Protein 3U0H (pdb70)

Solvent-accessible surface area: 23192 Å² total

InterPro domains:
  IPR013022 Xylose isomerase-like, TIM barrel domain [PF01261] (19-262)
  IPR036237 Xylose isomerase-like superfamily [SSF51658] (4-274)
  IPR050312 IolE/XylA/MocC-like [PTHR12110] (12-263)

Organism: Alicyclobacillus acidocaldarius subsp. acidocaldarius (strain ATCC 27009 / DSM 446 / BCRC 14685 / JCM 5260 / KCTC 1825 / NBRC 15652 / NCIMB 11725 / NRRL B-14509 / 104-IA) (NCBI:txid521098)

Sequence (550 aa):
AEPCLHPTLVDETSLVLYLDLARETGYRYVDVPFHWLEAEAERHGDAAVEAFQRRGLVLANLGLPLNLYDSEPVFLRRELSLLPDRARLCARLGARSVTAFLWPSDEEPVRYISQLARRIRQVAVELLPLGRVGLEYVGPHHLRHRRYPFVQSLADLKTFWEAIGAPNVGALVDSYHWYTAGEHEDDLAQLPPEKVVYVHINDTRDAPEDAHDGKRLLPGDGRIPLVPFLRGLYLAGYRGPVAAEVLHETTPLDGTGESRARLVRERLEKLIALAKGAEPCLHPTLVDETSLVLYLDLARETGYRYVDVPFHWLEAEAERHGDAAVEAFQRRGLVLANLGLPLNLYDSEPVFLRELSLLPDRARLCARLGARRSVTAFLWPSDEEPVRYISQLARRIRQVAVELLPLGRVGLEYVGPHHLRHRRYPFVQSLADLKTFWEAIGAPNVGALVDSYHWYTAGEHEDDLAQLPPEKVVYVHINDTRDAPEDAHDGKRLLPGDGRRIPLVPFLRGLYLAGYRGPVAAEVLHETPLDGTGESRARLVRERLEKLIALAKG

Nearest PDB structures (foldseek):
  3u0h-assembly1_A  TM=1.003E+00  e=1.086E-56  Alicyclobacillus acidocaldarius subsp. acidocaldarius DSM 446
  1i6n-assembly1_A  TM=8.207E-01  e=4.283E-17  Bacillus subtilis
  5hmq-assembly3_D  TM=7.289E-01  e=1.716E-14  Pseudomonas putida KT2440
  5hmq-assembly3_E  TM=7.260E-01  e=1.716E-14  Pseudomonas putida KT2440
  5hmq-assembly1_C  TM=7.458E-01  e=4.890E-14  Pseudomonas putida KT2440

B-factor: mean 30.6, std 10.47, range [14.83, 89.44]

Radius of gyration: 29.35 Å; Cα contacts (8 Å, |Δi|>4): 1109; chains: 2; bounding box: 46×90×47 Å

Secondary structure (DSSP, 8-state):
--EEE-GGGTT---HHHHHHHHHHTT-SEE---HHHHHHHHHHH-HHHHH--GGGT-EE--EE--S-TTS-HHHHHHHHHTHHHHHHHHHHTT---EEEE-------HHHHHHHHHHHHHHHHHHHGGG--EEEE----GGG--SSS----SHHHHHHHHHHH--TTEEEEEEHHHHHHTT--HHHHHTS-GGGEEEEEE-B-SS-TTT--TTS-B-TTSSSS-HHHHHHHHHHHT--S-EEE----SS--SS-HHHHHHHHHHHHHHHHHHHH-/--EEE-GGG-S--SHHHHHHHHHHTT-SEE---HHHHHHHHHHT-HHHHH--GGGT-EE--EE--S-TTS-HHHHHHHHHHHHHHHHHHHHTT---EEEE-------HHHHHHHHHHHHHHHHHHHGGG--EEEE----GGGG-SSS----SHHHHHHHHHHH--TTEEEEEEHHHHHHTT--HHHHHTS-GGGEEEEE--B-SS-TTT--TT--B-TTSSSS-HHHHHHHHHHHT--S-EE-----SSPPSS-HHHHHHHHHHHHHHHHHHHT-

CATH classification: 3.20.20.150

Structure (mmCIF, N/CA/C/O backbone):
data_3U0H
#
_entry.id   3U0H
#
_cell.length_a   53.555
_cell.length_b   240.329
_cell.length_c   113.356
_cell.angle_alpha   90.000
_cell.angle_beta   90.000
_cell.angle_gamma   90.000
#
_symmetry.space_group_name_H-M   'C 2 2 21'
#
loop_
_entity.id
_entity.type
_entity.pdbx_description
1 polymer 'Xylose isomerase domain protein'
2 non-polymer 'PHOSPHATE ION'
3 non-polymer 1,2-ETHANEDIOL
4 non-polymer GLYCEROL
5 water water
#
loop_
_atom_site.group_PDB
_atom_site.id
_atom_site.type_symbol
_atom_site.label_atom_id
_atom_site.label_alt_id
_atom_site.label_comp_id
_atom_site.label_asym_id
_atom_site.label_entity_id
_atom_site.label_seq_id
_atom_site.pdbx_PDB_ins_code
_atom_site.Cartn_x
_atom_site.Cartn_y
_atom_site.Cartn_z
_atom_site.occupancy
_atom_site.B_iso_or_equiv
_atom_site.auth_seq_id
_atom_site.auth_comp_id
_atom_site.auth_asym_id
_atom_site.auth_atom_id
_atom_site.pdbx_PDB_model_num
ATOM 1 N N . ALA A 1 3 ? 8.363 71.596 28.488 1.00 38.84 0 ALA A N 1
ATOM 2 C CA . ALA A 1 3 ? 9.515 72.037 29.365 1.00 39.55 0 ALA A CA 1
ATOM 3 C C . ALA A 1 3 ? 9.371 71.361 30.736 1.00 40.68 0 ALA A C 1
ATOM 4 O O . ALA A 1 3 ? 8.266 71.024 31.126 1.00 43.97 0 ALA A O 1
ATOM 14 N N . GLU A 1 5 ? 8.829 71.970 34.506 1.00 34.46 2 GLU A N 1
ATOM 15 C CA . GLU A 1 5 ? 8.219 73.102 35.178 1.00 33.93 2 GLU A CA 1
ATOM 16 C C . GLU A 1 5 ? 7.972 72.941 36.640 1.00 29.68 2 GLU A C 1
ATOM 17 O O . GLU A 1 5 ? 7.784 71.844 37.119 1.00 28.20 2 GLU A O 1
ATOM 23 N N . PRO A 1 6 ? 7.887 74.070 37.350 1.00 27.49 3 PRO A N 1
ATOM 24 C CA . PRO A 1 6 ? 7.657 74.034 38.770 1.00 25.53 3 PRO A CA 1
ATOM 25 C C . PRO A 1 6 ? 6.221 73.663 39.000 1.00 26.69 3 PRO A C 1
ATOM 26 O O . PRO A 1 6 ? 5.364 74.025 38.199 1.00 27.92 3 PRO A O 1
ATOM 30 N N . CYS A 1 7 ? 5.977 72.928 40.072 1.00 26.17 4 CYS A N 1
ATOM 31 C CA . CYS A 1 7 ? 4.663 72.415 40.403 1.00 26.23 4 CYS A CA 1
ATOM 32 C C . CYS A 1 7 ? 4.449 72.682 41.882 1.00 25.43 4 CYS A C 1
ATOM 33 O O . CYS A 1 7 ? 5.323 72.445 42.705 1.00 27.85 4 CYS A O 1
ATOM 36 N N . LEU A 1 8 ? 3.286 73.176 42.241 1.00 28.69 5 LEU A N 1
ATOM 37 C CA . LEU A 1 8 ? 3.010 73.478 43.645 1.00 27.21 5 LEU A CA 1
ATOM 38 C C . LEU A 1 8 ? 2.582 72.197 44.372 1.00 26.43 5 LEU A C 1
ATOM 39 O O . LEU A 1 8 ? 1.898 71.330 43.822 1.00 27.05 5 LEU A O 1
ATOM 44 N N . HIS A 1 9 ? 3.053 72.071 45.596 1.00 26.50 6 HIS A N 1
ATOM 45 C CA . HIS A 1 9 ? 2.708 70.959 46.446 1.00 26.69 6 HIS A CA 1
ATOM 46 C C . HIS A 1 9 ? 2.102 71.408 47.791 1.00 26.17 6 HIS A C 1
ATOM 47 O O . HIS A 1 9 ? 2.574 72.356 48.394 1.00 26.43 6 HIS A O 1
ATOM 54 N N . PRO A 1 10 ? 1.093 70.694 48.302 1.00 26.76 7 PRO A N 1
ATOM 55 C CA . PRO A 1 10 ? 0.356 71.083 49.517 1.00 25.84 7 PRO A CA 1
ATOM 56 C C . PRO A 1 10 ? 1.195 71.410 50.771 1.00 27.41 7 PRO A C 1
ATOM 57 O O . PRO A 1 10 ? 0.853 72.347 51.537 1.00 25.76 7 PRO A O 1
ATOM 61 N N . THR A 1 11 ? 2.287 70.661 50.963 1.00 26.84 8 THR A N 1
ATOM 62 C CA . THR A 1 11 ? 3.219 70.907 52.072 1.00 25.07 8 THR A CA 1
ATOM 63 C C . THR A 1 11 ? 3.900 72.241 52.012 1.00 26.28 8 THR A C 1
ATOM 64 O O . THR A 1 11 ? 4.421 72.683 53.000 1.00 28.92 8 THR A O 1
ATOM 68 N N . LEU A 1 12 ? 3.969 72.871 50.862 1.00 25.95 9 LEU A N 1
ATOM 69 C CA . LEU A 1 12 ? 4.624 74.169 50.816 1.00 27.19 9 LEU A CA 1
ATOM 70 C C . LEU A 1 12 ? 3.832 75.265 51.466 1.00 27.23 9 LEU A C 1
ATOM 71 O O . LEU A 1 12 ? 4.412 76.230 51.908 1.00 28.68 9 LEU A O 1
ATOM 76 N N . VAL A 1 13 ? 2.505 75.133 51.478 1.00 30.51 10 VAL A N 1
ATOM 77 C CA . VAL A 1 13 ? 1.605 76.200 51.878 1.00 32.40 10 VAL A CA 1
ATOM 78 C C . VAL A 1 13 ? 0.716 75.773 53.039 1.00 34.19 10 VAL A C 1
ATOM 79 O O . VAL A 1 13 ? 0.442 74.591 53.260 1.00 38.52 10 VAL A O 1
ATOM 83 N N . ASP A 1 14 ? 0.236 76.720 53.805 1.00 35.67 11 ASP A N 1
ATOM 84 C CA . ASP A 1 14 ? -0.358 76.290 55.087 1.00 43.45 11 ASP A CA 1
ATOM 85 C C . ASP A 1 14 ? -1.845 76.186 54.868 1.00 38.04 11 ASP A C 1
ATOM 86 O O . ASP A 1 14 ? -2.581 76.912 55.461 1.00 37.76 11 ASP A O 1
ATOM 91 N N . GLU A 1 15 ? -2.272 75.339 53.936 1.00 35.42 12 GLU A N 1
ATOM 92 C CA . GLU A 1 15 ? -3.591 75.545 53.364 1.00 33.39 12 GLU A CA 1
ATOM 93 C C . GLU A 1 15 ? -4.288 74.243 53.113 1.00 35.72 12 GLU A C 1
ATOM 94 O O . GLU A 1 15 ? -3.760 73.342 52.484 1.00 39.42 12 GLU A O 1
ATOM 100 N N . THR A 1 16 ? -5.507 74.177 53.629 1.00 35.18 13 THR A N 1
ATOM 101 C CA . THR A 1 16 ? -6.283 72.955 53.640 1.00 33.88 13 THR A CA 1
ATOM 102 C C . THR A 1 16 ? -7.529 73.083 52.737 1.00 29.21 13 THR A C 1
ATOM 103 O O . THR A 1 16 ? -7.990 72.067 52.220 1.00 24.78 13 THR A O 1
ATOM 107 N N . SER A 1 17 ? -8.044 74.313 52.516 1.00 26.97 14 SER A N 1
ATOM 108 C CA . SER A 1 17 ? -9.185 74.531 51.562 1.00 26.51 14 SER A CA 1
ATOM 109 C C . SER A 1 17 ? -8.801 74.286 50.136 1.00 26.89 14 SER A C 1
ATOM 110 O O . SER A 1 17 ? -7.858 74.880 49.615 1.00 29.68 14 SER A O 1
ATOM 113 N N . LEU A 1 18 ? -9.561 73.457 49.458 1.00 29.15 15 LEU A N 1
ATOM 114 C CA . LEU A 1 18 ? -9.287 73.223 48.055 1.00 27.27 15 LEU A CA 1
ATOM 115 C C . LEU A 1 18 ? -9.371 74.508 47.260 1.00 25.77 15 LEU A C 1
ATOM 116 O O . LEU A 1 18 ? -8.490 74.822 46.481 1.00 26.94 15 LEU A O 1
ATOM 121 N N . VAL A 1 19 ? -10.460 75.238 47.416 1.00 26.08 16 VAL A N 1
ATOM 122 C CA . VAL A 1 19 ? -10.655 76.477 46.650 1.00 25.86 16 VAL A CA 1
ATOM 123 C C . VAL A 1 19 ? -9.477 77.436 46.815 1.00 27.08 16 VAL A C 1
ATOM 124 O O . VAL A 1 19 ? -8.934 77.982 45.864 1.00 26.37 16 VAL A O 1
ATOM 128 N N . LEU A 1 20 ? -9.058 77.611 48.057 1.00 28.09 17 LEU A N 1
ATOM 129 C CA . LEU A 1 20 ? -8.042 78.612 48.349 1.00 27.09 17 LEU A CA 1
ATOM 130 C C . LEU A 1 20 ? -6.666 78.104 47.914 1.00 25.82 17 LEU A C 1
ATOM 131 O O . LEU A 1 20 ? -5.793 78.903 47.579 1.00 24.75 17 LEU A O 1
ATOM 136 N N . TYR A 1 21 ? -6.477 76.778 47.931 1.00 24.79 18 TYR A N 1
ATOM 137 C CA . TYR A 1 21 ? -5.188 76.218 47.567 1.00 23.12 18 TYR A CA 1
ATOM 138 C C . TYR A 1 21 ? -5.059 76.497 46.078 1.00 22.73 18 TYR A C 1
ATOM 139 O O . TYR A 1 21 ? -4.047 77.040 45.620 1.00 20.27 18 TYR A O 1
ATOM 148 N N . LEU A 1 22 ? -6.115 76.213 45.324 1.00 22.34 19 LEU A N 1
ATOM 149 C CA . LEU A 1 22 ? -6.037 76.441 43.880 1.00 22.37 19 LEU A CA 1
ATOM 150 C C . LEU A 1 22 ? -5.835 77.930 43.577 1.00 23.37 19 LEU A C 1
ATOM 151 O O . LEU A 1 22 ? -5.149 78.265 42.620 1.00 21.59 19 LEU A O 1
ATOM 156 N N . ASP A 1 23 ? -6.437 78.794 44.400 1.00 24.47 20 ASP A N 1
ATOM 157 C CA . ASP A 1 23 ? -6.298 80.25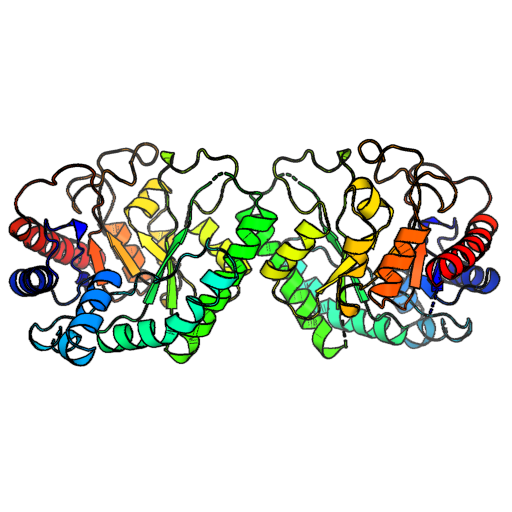1 44.256 1.00 28.26 20 ASP A CA 1
ATOM 158 C C . ASP A 1 23 ? -4.857 80.684 44.485 1.00 27.19 20 ASP A C 1
ATOM 159 O O . ASP A 1 23 ? -4.317 81.499 43.753 1.00 24.05 20 ASP A O 1
ATOM 164 N N . LEU A 1 24 ? -4.261 80.155 45.546 1.00 26.54 21 LEU A N 1
ATOM 165 C CA . LEU A 1 24 ? -2.862 80.388 45.804 1.00 27.58 21 LEU A CA 1
ATOM 166 C C . LEU A 1 24 ? -1.963 79.935 44.592 1.00 28.18 21 LEU A C 1
ATOM 167 O O . LEU A 1 24 ? -1.027 80.649 44.235 1.00 22.76 21 LEU A O 1
ATOM 172 N N . ALA A 1 25 ? -2.240 78.770 43.973 1.00 26.62 22 ALA A N 1
ATOM 173 C CA . ALA A 1 25 ? -1.430 78.322 42.831 1.00 28.79 22 ALA A CA 1
ATOM 174 C C . ALA A 1 25 ? -1.445 79.332 41.707 1.00 27.36 22 ALA A C 1
ATOM 175 O O . ALA A 1 25 ? -0.395 79.693 41.205 1.00 27.48 22 ALA A O 1
ATOM 177 N N . ARG A 1 26 ? -2.634 79.783 41.323 1.00 29.75 23 ARG A N 1
ATOM 178 C CA . ARG A 1 26 ? -2.809 80.781 40.254 1.00 33.40 23 ARG A CA 1
ATOM 179 C C . ARG A 1 26 ? -2.084 82.065 40.638 1.00 33.78 23 ARG A C 1
ATOM 180 O O . ARG A 1 26 ? -1.321 82.613 39.845 1.00 32.13 23 ARG A O 1
ATOM 188 N N . GLU A 1 27 ? -2.355 82.537 41.858 1.00 31.96 24 GLU A N 1
ATOM 189 C CA . GLU A 1 27 ? -1.858 83.826 42.326 1.00 33.53 24 GLU A CA 1
ATOM 190 C C . GLU A 1 27 ? -0.350 83.834 42.351 1.00 28.78 24 GLU A C 1
ATOM 191 O O . GLU A 1 27 ? 0.236 84.860 42.065 1.00 25.38 24 GLU A O 1
ATOM 197 N N . THR A 1 28 ? 0.283 82.705 42.675 1.00 24.35 25 THR A N 1
ATOM 198 C CA . THR A 1 28 ? 1.745 82.690 42.749 1.00 22.87 25 THR A CA 1
ATOM 199 C C . THR A 1 28 ? 2.386 82.276 41.400 1.00 24.06 25 THR A C 1
ATOM 200 O O . THR A 1 28 ? 3.593 82.022 41.353 1.00 23.38 25 THR A O 1
ATOM 204 N N . GLY A 1 29 ? 1.588 82.247 40.315 1.00 23.12 26 GLY A N 1
ATOM 205 C CA . GLY A 1 29 ? 2.095 82.064 38.977 1.00 23.60 26 GLY A CA 1
ATOM 206 C C . GLY A 1 29 ? 2.390 80.607 38.575 1.00 26.78 26 GLY A C 1
ATOM 207 O O . GLY A 1 29 ? 3.130 80.396 37.609 1.00 26.95 26 GLY A O 1
ATOM 208 N N . TYR A 1 30 ? 1.868 79.604 39.302 1.00 23.96 27 TYR A N 1
ATOM 209 C CA . TYR A 1 30 ? 2.023 78.212 38.847 1.00 23.54 27 TYR A CA 1
ATOM 210 C C . TYR A 1 30 ? 0.944 77.835 37.832 1.00 27.90 27 TYR A C 1
ATOM 211 O O . TYR A 1 30 ? -0.139 78.446 37.796 1.00 31.40 27 TYR A O 1
ATOM 220 N N . ARG A 1 31 ? 1.245 76.821 37.020 1.00 31.63 28 ARG A N 1
ATOM 221 C CA . ARG A 1 31 ? 0.271 76.163 36.119 1.00 34.35 28 ARG A CA 1
ATOM 222 C C . ARG A 1 31 ? 0.037 74.708 36.610 1.00 30.43 28 ARG A C 1
ATOM 223 O O . ARG A 1 31 ? -1.091 74.245 36.735 1.00 28.86 28 ARG A O 1
ATOM 231 N N . TYR A 1 32 ? 1.108 73.996 36.914 1.00 28.54 29 TYR A N 1
ATOM 232 C CA . TYR A 1 32 ? 0.991 72.646 37.470 1.00 30.13 29 TYR A CA 1
ATOM 233 C C . TYR A 1 32 ? 0.717 72.657 38.995 1.00 30.82 29 TYR A C 1
ATOM 234 O O . TYR A 1 32 ? 1.461 73.303 39.769 1.00 29.38 29 TYR A O 1
ATOM 243 N N . VAL A 1 33 ? -0.337 71.944 39.416 1.00 28.13 30 VAL A N 1
ATOM 244 C CA . VAL A 1 33 ? -0.601 71.704 40.838 1.00 25.56 30 VAL A CA 1
ATOM 245 C C . VAL A 1 33 ? -0.720 70.213 41.165 1.00 24.86 30 VAL A C 1
ATOM 246 O O . VAL A 1 33 ? -1.352 69.448 40.440 1.00 20.39 30 VAL A O 1
ATOM 250 N N . ASP A 1 34 ? -0.021 69.838 42.232 1.00 25.51 31 ASP A N 1
ATOM 251 C CA . ASP A 1 34 ? -0.168 68.567 42.890 1.00 25.53 31 ASP A CA 1
ATOM 252 C C . ASP A 1 34 ? -1.286 68.751 43.947 1.00 25.60 31 ASP A C 1
ATOM 253 O O . ASP A 1 34 ? -1.251 69.662 44.804 1.00 25.66 31 ASP A O 1
ATOM 258 N N . VAL A 1 35 ? -2.315 67.946 43.807 1.00 23.28 32 VAL A N 1
ATOM 259 C CA . VAL A 1 35 ? -3.446 67.923 44.719 1.00 23.27 32 VAL A CA 1
ATOM 260 C C . VAL A 1 35 ? -3.707 66.460 45.029 1.00 22.52 32 VAL A C 1
ATOM 261 O O . VAL A 1 35 ? -3.892 65.683 44.122 1.00 21.71 32 VAL A O 1
ATOM 265 N N . PRO A 1 36 ? -3.707 66.076 46.325 1.00 23.90 33 PRO A N 1
ATOM 266 C CA . PRO A 1 36 ? -4.116 64.722 46.668 1.00 24.22 33 PRO A CA 1
ATOM 267 C C . PRO A 1 36 ? -5.581 64.392 46.235 1.00 24.22 33 PRO A C 1
ATOM 268 O O . PRO A 1 36 ? -6.487 65.263 46.238 1.00 22.35 33 PRO A O 1
ATOM 272 N N . PHE A 1 37 ? -5.822 63.142 45.863 1.00 24.46 34 PHE A N 1
ATOM 273 C CA . PHE A 1 37 ? -7.104 62.758 45.262 1.00 24.81 34 PHE A CA 1
ATOM 274 C C . PHE A 1 37 ? -8.325 62.939 46.216 1.00 25.75 34 PHE A C 1
ATOM 275 O O . PHE A 1 37 ? -9.439 63.309 45.759 1.00 24.51 34 PHE A O 1
ATOM 283 N N . HIS A 1 38 ? -8.138 62.636 47.508 1.00 25.08 35 HIS A N 1
ATOM 284 C CA . HIS A 1 38 ? -9.182 62.881 48.530 1.00 24.53 35 HIS A CA 1
ATOM 285 C C . HIS A 1 38 ? -9.659 64.290 48.472 1.00 24.38 35 HIS A C 1
ATOM 286 O 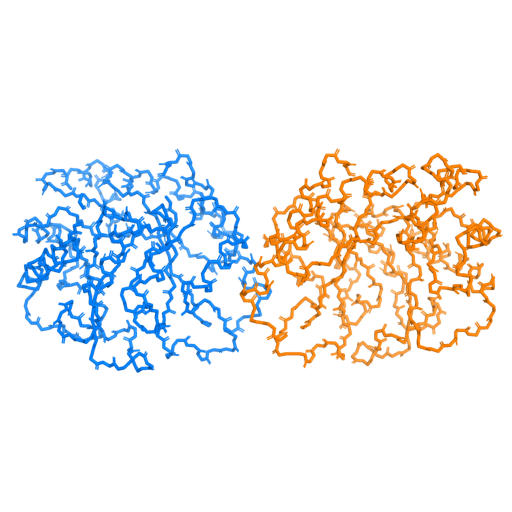O . HIS A 1 38 ? -10.859 64.538 48.703 1.00 23.68 35 HIS A O 1
ATOM 293 N N . TRP A 1 39 ? -8.796 65.240 48.122 1.00 23.13 36 TRP A N 1
ATOM 294 C CA . TRP A 1 39 ? -9.293 66.602 48.058 1.00 24.42 36 TRP A CA 1
ATOM 295 C C . TRP A 1 39 ? -10.238 66.737 46.914 1.00 25.52 36 TRP A C 1
ATOM 296 O O . TRP A 1 39 ? -11.337 67.283 47.043 1.00 26.07 36 TRP A O 1
ATOM 307 N N . LEU A 1 40 ? -9.824 66.211 45.769 1.00 25.94 37 LEU A N 1
ATOM 308 C CA . LEU A 1 40 ? -10.642 66.301 44.576 1.00 27.02 37 LEU A CA 1
ATOM 309 C C . LEU A 1 40 ? -11.952 65.493 44.715 1.00 28.00 37 LEU A C 1
ATOM 310 O O . LEU A 1 40 ? -13.000 65.918 44.246 1.00 28.49 37 LEU A O 1
ATOM 315 N N . GLU A 1 41 ? -11.862 64.313 45.325 1.00 31.23 38 GLU A N 1
ATOM 316 C CA . GLU A 1 41 ? -13.010 63.445 45.607 1.00 32.34 38 GLU A CA 1
ATOM 317 C C . GLU A 1 41 ? -14.063 64.090 46.513 1.00 35.95 38 GLU A C 1
ATOM 318 O O . GLU A 1 41 ? -15.260 63.915 46.282 1.00 37.70 38 GLU A O 1
ATOM 324 N N . ALA A 1 42 ? -13.607 64.800 47.557 1.00 36.40 39 ALA A N 1
ATOM 325 C CA . ALA A 1 42 ? -14.481 65.555 48.489 1.00 34.73 39 ALA A CA 1
ATOM 326 C C . ALA A 1 42 ? -15.293 66.572 47.717 1.00 35.09 39 ALA A C 1
ATOM 327 O O . ALA A 1 42 ? -16.497 66.648 47.874 1.00 34.75 39 ALA A O 1
ATOM 329 N N . GLU A 1 43 ? -14.638 67.308 46.824 1.00 36.20 40 GLU A N 1
ATOM 330 C CA . GLU A 1 43 ? -15.354 68.216 45.903 1.00 38.99 40 GLU A CA 1
ATOM 331 C C . GLU A 1 43 ? -16.264 67.487 44.892 1.00 41.67 40 GLU A C 1
ATOM 332 O O . GLU A 1 43 ? -17.437 67.841 44.744 1.00 43.77 40 GLU A O 1
ATOM 338 N N . ALA A 1 44 ? -15.746 66.462 44.220 1.00 38.05 41 ALA A N 1
ATOM 339 C CA . ALA A 1 44 ? -16.559 65.757 43.234 1.00 40.62 41 ALA A CA 1
ATOM 340 C C . ALA A 1 44 ? -17.880 65.322 43.881 1.00 41.80 41 ALA A C 1
ATOM 341 O O . ALA A 1 44 ? -18.955 65.513 43.309 1.00 44.28 41 ALA A O 1
ATOM 343 N N . GLU A 1 45 ? -17.804 64.781 45.090 1.00 47.12 42 GLU A N 1
ATOM 344 C CA . GLU A 1 45 ? -19.003 64.385 45.829 1.00 50.85 42 GLU A CA 1
ATOM 345 C C . GLU A 1 45 ? -19.969 65.532 46.115 1.00 51.35 42 GLU A C 1
ATOM 346 O O . GLU A 1 45 ? -21.181 65.382 45.974 1.00 52.11 42 GLU A O 1
ATOM 352 N N . ARG A 1 46 ? -19.450 66.678 46.511 1.00 49.76 43 ARG A N 1
ATOM 353 C CA . ARG A 1 46 ? -20.333 67.774 46.867 1.00 48.08 43 ARG A CA 1
ATOM 354 C C . ARG A 1 46 ? -20.946 68.348 45.631 1.00 43.16 43 ARG A C 1
ATOM 355 O O . ARG A 1 46 ? -22.137 68.575 45.586 1.00 43.45 43 ARG A O 1
ATOM 363 N N . HIS A 1 47 ? -20.146 68.520 44.598 1.00 42.87 44 HIS A N 1
ATOM 364 C CA . HIS A 1 47 ? -20.551 69.345 43.459 1.00 42.44 44 HIS A CA 1
ATOM 365 C C . HIS A 1 47 ? -20.486 68.684 42.084 1.00 42.25 44 HIS A C 1
ATOM 366 O O . HIS A 1 47 ? -20.688 69.374 41.098 1.00 40.60 44 HIS A O 1
ATOM 373 N N . GLY A 1 48 ? -20.219 67.372 41.988 1.00 38.97 45 GLY A N 1
ATOM 374 C CA . GLY A 1 48 ? -20.086 66.683 40.696 1.00 38.88 45 GLY A CA 1
ATOM 375 C C . GLY A 1 48 ? -18.754 66.968 39.992 1.00 41.87 45 GLY A C 1
ATOM 376 O O . GLY A 1 48 ? -18.166 68.033 40.213 1.00 43.49 45 GLY A O 1
ATOM 377 N N . ASP A 1 49 ? -18.296 66.036 39.129 1.00 40.32 46 ASP A N 1
ATOM 378 C CA . ASP A 1 49 ? -16.967 66.076 38.443 1.00 35.97 46 ASP A CA 1
ATOM 379 C C . ASP A 1 49 ? -16.739 67.337 37.581 1.00 37.03 46 ASP A C 1
ATOM 380 O O . ASP A 1 49 ? -15.616 67.823 37.452 1.00 36.25 46 ASP A O 1
ATOM 385 N N . ALA A 1 50 ? -17.797 67.838 36.953 1.00 34.73 47 ALA A N 1
ATOM 386 C CA . ALA A 1 50 ? -17.680 68.955 36.015 1.00 36.45 47 ALA A CA 1
ATOM 387 C C . ALA A 1 50 ? -17.270 70.287 36.717 1.00 35.29 47 ALA A C 1
ATOM 388 O O . ALA A 1 50 ? -16.432 71.063 36.242 1.00 34.96 47 ALA A O 1
ATOM 390 N N . ALA A 1 51 ? -17.894 70.532 37.859 1.00 35.30 48 ALA A N 1
ATOM 391 C CA . ALA A 1 51 ? -17.515 71.624 38.761 1.00 33.66 48 ALA A CA 1
ATOM 392 C C . ALA A 1 51 ? -16.020 71.558 39.140 1.00 30.83 48 ALA A C 1
ATOM 393 O O . ALA A 1 51 ? -15.369 72.580 39.201 1.00 29.75 48 ALA A O 1
ATOM 395 N N . VAL A 1 52 ? -15.486 70.358 39.367 1.00 31.41 49 VAL A N 1
ATOM 396 C CA . VAL A 1 52 ? -14.059 70.204 39.723 1.00 30.57 49 VAL A CA 1
ATOM 397 C C . VAL A 1 52 ? -13.177 70.580 38.531 1.00 29.88 49 VAL A C 1
ATOM 398 O O . VAL A 1 52 ? -12.144 71.216 38.678 1.00 26.08 49 VAL A O 1
ATOM 402 N N . GLU A 1 53 ? -13.622 70.233 37.340 1.00 30.06 50 GLU A N 1
ATOM 403 C CA . GLU A 1 53 ? -12.834 70.548 36.172 1.00 31.54 50 GLU A CA 1
ATOM 404 C C . GLU A 1 53 ? -12.856 72.034 35.922 1.00 29.44 50 GLU A C 1
ATOM 405 O O . GLU A 1 53 ? -11.852 72.625 35.587 1.00 29.67 50 GLU A O 1
ATOM 411 N N . ALA A 1 54 ? -14.011 72.628 36.106 1.00 29.32 51 ALA A N 1
ATOM 412 C CA . ALA A 1 54 ? -14.172 74.080 36.031 1.00 31.39 51 ALA A CA 1
ATOM 413 C C . ALA A 1 54 ? -13.232 74.868 36.974 1.00 31.56 51 ALA A C 1
ATOM 414 O O . ALA A 1 54 ? -12.722 75.908 36.574 1.00 31.32 51 ALA A O 1
ATOM 424 N N . PHE A 1 56 ? -10.143 74.063 37.962 1.00 24.87 53 PHE A N 1
ATOM 425 C CA . PHE A 1 56 ? -8.838 74.037 37.274 1.00 27.48 53 PHE A CA 1
ATOM 426 C C . PHE A 1 56 ? -8.835 74.915 36.015 1.00 28.35 53 PHE A C 1
ATOM 427 O O . PHE A 1 56 ? -7.955 75.767 35.873 1.00 26.17 53 PHE A O 1
ATOM 435 N N . GLN A 1 57 ? -9.821 74.725 35.134 1.00 32.80 54 GLN A N 1
ATOM 436 C CA . GLN A 1 57 ? -9.869 75.459 33.850 1.00 40.42 54 GLN A CA 1
ATOM 437 C C . GLN A 1 57 ? -10.139 76.964 34.035 1.00 39.50 54 GLN A C 1
ATOM 438 O O . GLN A 1 57 ? -9.578 77.759 33.325 1.00 41.91 54 GLN A O 1
ATOM 444 N N . ARG A 1 58 ? -10.944 77.365 35.012 1.00 40.27 55 ARG A N 1
ATOM 445 C CA . ARG A 1 58 ? -11.101 78.810 35.322 1.00 42.52 55 ARG A CA 1
ATOM 446 C C . ARG A 1 58 ? -9.819 79.476 35.833 1.00 39.04 55 ARG A C 1
ATOM 447 O O . ARG A 1 58 ? -9.717 80.696 35.791 1.00 34.71 55 ARG A O 1
ATOM 455 N N . ARG A 1 59 ? -8.866 78.684 36.337 1.00 33.94 56 ARG A N 1
ATOM 456 C CA . ARG A 1 59 ? -7.625 79.223 36.889 1.00 31.73 56 ARG A CA 1
ATOM 457 C C . ARG A 1 59 ? -6.361 78.969 36.027 1.00 29.75 56 ARG A C 1
ATOM 458 O O . ARG A 1 59 ? -5.255 79.316 36.423 1.00 28.44 56 ARG A O 1
ATOM 466 N N . GLY A 1 60 ? -6.499 78.373 34.841 1.00 29.05 57 GLY A N 1
ATOM 467 C CA . GLY A 1 60 ? -5.316 77.993 34.072 1.00 26.99 57 GLY A CA 1
ATOM 468 C C . GLY A 1 60 ? -4.464 76.903 34.736 1.00 26.34 57 GLY A C 1
ATOM 469 O O . GLY A 1 60 ? -3.253 76.883 34.533 1.00 24.42 57 GLY A O 1
ATOM 470 N N . LEU A 1 61 ? -5.064 75.983 35.502 1.00 23.63 58 LEU A N 1
ATOM 471 C CA . LEU A 1 61 ? -4.244 74.973 36.196 1.00 24.23 58 LEU A CA 1
ATOM 472 C C . LEU A 1 61 ? -4.294 73.560 35.588 1.00 23.05 58 LEU A C 1
ATOM 473 O O . LEU A 1 61 ? -5.297 73.164 35.066 1.00 22.90 58 LEU A O 1
ATOM 478 N N . VAL A 1 62 ? -3.190 72.817 35.710 1.00 23.03 59 VAL A N 1
ATOM 479 C CA . VAL A 1 62 ? -3.099 71.436 35.303 1.00 23.38 59 VAL A CA 1
ATOM 480 C C . VAL A 1 62 ? -2.741 70.497 36.466 1.00 22.86 59 VAL A C 1
ATOM 481 O O . VAL A 1 62 ? -1.727 70.691 37.158 1.00 21.51 59 VAL A O 1
ATOM 485 N N . LEU A 1 63 ? -3.579 69.478 36.686 1.00 24.08 60 LEU A N 1
ATOM 486 C CA . LEU A 1 63 ? -3.335 68.502 37.773 1.00 23.90 60 LEU A CA 1
ATOM 487 C C . LEU A 1 63 ? -2.104 67.734 37.391 1.00 23.03 60 LEU A C 1
ATOM 488 O O . LEU A 1 63 ? -2.078 67.122 36.364 1.00 28.72 60 LEU A O 1
ATOM 493 N N . ALA A 1 64 ? -1.098 67.749 38.248 1.00 24.42 61 ALA A N 1
ATOM 494 C CA . ALA A 1 64 ? 0.196 67.148 37.959 1.00 24.74 61 ALA A CA 1
ATOM 495 C C . ALA A 1 64 ? 0.215 65.591 38.003 1.00 25.07 61 ALA A C 1
ATOM 496 O O . ALA A 1 64 ? 1.011 64.958 37.314 1.00 27.53 61 ALA A O 1
ATOM 498 N N . ASN A 1 65 ? -0.570 64.989 38.899 1.00 24.16 62 ASN A N 1
ATOM 499 C CA . ASN A 1 65 ? -0.385 63.573 39.256 1.00 22.93 62 ASN A CA 1
ATOM 500 C C . ASN A 1 65 ? -1.562 63.047 40.071 1.00 23.37 62 ASN A C 1
ATOM 501 O O . ASN A 1 65 ? -2.321 63.815 40.689 1.00 20.81 62 ASN A O 1
ATOM 506 N N . LEU A 1 66 ? -1.722 61.720 40.070 1.00 21.95 63 LEU A N 1
ATOM 507 C CA . LEU A 1 66 ? -2.625 61.093 40.952 1.00 20.55 63 LEU A CA 1
ATOM 508 C C . LEU A 1 66 ? -1.883 60.164 41.870 1.00 22.50 63 LEU A C 1
ATOM 509 O O . LEU A 1 66 ? -1.493 59.033 41.455 1.00 23.15 63 LEU A O 1
ATOM 514 N N . GLY A 1 67 ? -1.838 60.547 43.152 1.00 24.15 64 GLY A N 1
ATOM 515 C CA . GLY A 1 67 ? -1.439 59.640 44.247 1.00 21.43 64 GLY A CA 1
ATOM 516 C C . GLY A 1 67 ? -2.356 58.434 44.305 1.00 21.18 64 GLY A C 1
ATOM 517 O O . GLY A 1 67 ? -3.552 58.575 44.542 1.00 23.74 64 GLY A O 1
ATOM 518 N N . LEU A 1 68 ? -1.824 57.236 44.093 1.00 20.56 65 LEU A N 1
ATOM 519 C CA . LEU A 1 68 ? -2.670 56.011 43.974 1.00 19.87 65 LEU A CA 1
ATOM 520 C C . LEU A 1 68 ? -3.783 55.937 45.002 1.00 20.97 65 LEU A C 1
ATOM 521 O O . LEU A 1 68 ? -3.508 55.815 46.170 1.00 24.41 65 LEU A O 1
ATOM 526 N N . PRO A 1 69 ? -5.053 55.973 44.592 1.00 20.51 66 PRO A N 1
ATOM 527 C CA . PRO A 1 69 ? -6.072 56.032 45.681 1.00 21.79 66 PRO A CA 1
ATOM 528 C C . PRO A 1 69 ? -6.586 54.663 46.072 1.00 22.53 66 PRO A C 1
ATOM 529 O O . PRO A 1 69 ? -7.748 54.345 45.840 1.00 22.91 66 PRO A O 1
ATOM 533 N N . LEU A 1 70 ? -5.677 53.854 46.617 1.00 26.61 67 LEU A N 1
ATOM 534 C CA . LEU A 1 70 ? -5.964 52.630 47.327 1.00 22.03 67 LEU A CA 1
ATOM 535 C C . LEU A 1 70 ? -4.749 52.282 48.181 1.00 24.00 67 LEU A C 1
ATOM 536 O O . LEU A 1 70 ? -3.663 52.861 48.064 1.00 24.43 67 LEU A O 1
ATOM 541 N N . ASN A 1 71 ? -4.922 51.269 49.002 1.00 23.01 68 ASN A N 1
ATOM 542 C CA . ASN A 1 71 ? -3.937 50.876 49.948 1.00 24.56 68 ASN A CA 1
ATOM 543 C C . ASN A 1 71 ? -3.485 49.506 49.455 1.00 23.95 68 ASN A C 1
ATOM 544 O O . ASN A 1 71 ? -4.271 48.547 49.412 1.00 20.79 68 ASN A O 1
ATOM 549 N N . LEU A 1 72 ? -2.200 49.431 49.116 1.00 23.04 69 LEU A N 1
ATOM 550 C CA . LEU A 1 72 ? -1.580 48.225 48.531 1.00 22.76 69 LEU A CA 1
ATOM 551 C C . LEU A 1 72 ? -1.416 47.089 49.549 1.00 22.90 69 LEU A C 1
ATOM 552 O O . LEU A 1 72 ? -1.000 45.982 49.158 1.00 25.08 69 LEU A O 1
ATOM 557 N N . TYR A 1 73 ? -1.743 47.365 50.815 1.00 21.68 70 TYR A N 1
ATOM 558 C CA . TYR A 1 73 ? -1.565 46.456 51.940 1.00 22.72 70 TYR A CA 1
ATOM 559 C C . TYR A 1 73 ? -2.897 46.089 52.563 1.00 23.01 70 TYR A C 1
ATOM 560 O O . TYR A 1 73 ? -2.910 45.418 53.575 1.00 26.98 70 TYR A O 1
ATOM 569 N N . ASP A 1 74 ? -4.025 46.407 51.941 1.00 23.66 71 ASP A N 1
ATOM 570 C CA . ASP A 1 74 ? -5.317 46.009 52.506 1.00 23.22 71 ASP A CA 1
ATOM 571 C C . ASP A 1 74 ? -5.496 44.506 52.379 1.00 24.39 71 ASP A C 1
ATOM 572 O O . ASP A 1 74 ? -4.699 43.807 51.731 1.00 23.90 71 ASP A O 1
ATOM 577 N N . SER A 1 75 ? -6.535 44.017 53.042 1.00 22.73 72 SER A N 1
ATOM 578 C CA . SER A 1 75 ? -7.060 42.693 52.793 1.00 24.57 72 SER A CA 1
ATOM 579 C C . SER A 1 75 ? -7.419 42.572 51.282 1.00 24.62 72 SER A C 1
ATOM 580 O O . SER A 1 75 ? -7.646 43.595 50.603 1.00 20.45 72 SER A O 1
ATOM 583 N N . GLU A 1 76 ? -7.442 41.334 50.771 1.00 22.48 73 GLU A N 1
ATOM 584 C CA . GLU A 1 76 ? -7.689 41.087 49.348 1.00 25.14 73 GLU A CA 1
ATOM 585 C C . GLU A 1 76 ? -9.059 41.669 48.906 1.00 26.45 73 GLU A C 1
ATOM 586 O O . GLU A 1 76 ? -9.090 42.382 47.908 1.00 27.25 73 GLU A O 1
ATOM 592 N N . PRO A 1 77 ? -10.175 41.391 49.661 1.00 26.32 74 PRO A N 1
ATOM 593 C CA . PRO A 1 77 ? -11.479 41.866 49.183 1.00 24.54 74 PRO A CA 1
ATOM 594 C C . PRO A 1 77 ? -11.541 43.408 49.112 1.00 24.21 74 PRO A C 1
ATOM 595 O O . PRO A 1 77 ? -12.169 43.933 48.218 1.00 23.26 74 PRO A O 1
ATOM 599 N N . VAL A 1 78 ? -10.898 44.115 50.033 1.00 21.48 75 VAL A N 1
ATOM 600 C CA . VAL A 1 78 ? -10.942 45.588 50.008 1.00 21.69 75 VAL A CA 1
ATOM 601 C C . VAL A 1 78 ? -10.062 46.084 48.868 1.00 25.47 75 VAL A C 1
ATOM 602 O O . VAL A 1 78 ? -10.448 46.994 48.123 1.00 29.54 75 VAL A O 1
ATOM 606 N N . PHE A 1 79 ? -8.885 45.465 48.717 1.00 25.64 76 PHE A N 1
ATOM 607 C CA . PHE A 1 79 ? -7.985 45.816 47.648 1.00 25.60 76 PHE A CA 1
ATOM 608 C C . PHE A 1 79 ? -8.665 45.630 46.291 1.00 24.80 76 PHE A C 1
ATOM 609 O O . PHE A 1 79 ? -8.649 46.533 45.457 1.00 25.61 76 PHE A O 1
ATOM 617 N N . LEU A 1 80 ? -9.234 44.465 46.058 1.00 23.96 77 LEU A N 1
ATOM 618 C CA . LEU A 1 80 ? -9.898 44.242 44.770 1.00 26.44 77 LEU A CA 1
ATOM 619 C C . LEU A 1 80 ? -11.003 45.255 44.488 1.00 25.52 77 LEU A C 1
ATOM 620 O O . LEU A 1 80 ? -11.201 45.689 43.329 1.00 26.31 77 LEU A O 1
ATOM 625 N N . ARG A 1 81 ? -11.699 45.646 45.521 1.00 25.24 78 ARG A N 1
ATOM 626 C CA A ARG A 1 81 ? -12.791 46.590 45.420 0.50 26.57 78 ARG A CA 1
ATOM 627 C CA B ARG A 1 81 ? -12.785 46.564 45.273 0.50 27.66 78 ARG A CA 1
ATOM 628 C C . ARG A 1 81 ? -12.240 47.951 45.013 1.00 26.19 78 ARG A C 1
ATOM 629 O O . ARG A 1 81 ? -12.700 48.593 44.097 1.00 26.88 78 ARG A O 1
ATOM 644 N N . GLU A 1 82 ? -11.212 48.384 45.725 1.00 25.32 79 GLU A N 1
ATOM 645 C CA . GLU A 1 82 ? -10.600 49.680 45.414 1.00 24.40 79 GLU A CA 1
ATOM 646 C C . GLU A 1 82 ? -9.926 49.674 44.032 1.00 24.06 79 GLU A C 1
ATOM 647 O O . GLU A 1 82 ? -9.888 50.727 43.331 1.00 21.73 79 GLU A O 1
ATOM 653 N N . LEU A 1 83 ? -9.473 48.495 43.586 1.00 22.31 80 LEU A N 1
ATOM 654 C CA . LEU A 1 83 ? -8.881 48.377 42.252 1.00 22.30 80 LEU A CA 1
ATOM 655 C C . LEU A 1 83 ? -9.942 48.541 41.161 1.00 21.94 80 LEU A C 1
ATOM 656 O O . LEU A 1 83 ? -9.698 49.118 40.097 1.00 23.15 80 LEU A O 1
ATOM 661 N N . SER A 1 84 ? -11.147 48.117 41.456 1.00 23.10 81 SER A N 1
ATOM 662 C CA . SER A 1 84 ? -12.240 48.272 40.505 1.00 24.28 81 SER A CA 1
ATOM 663 C C . SER A 1 84 ? -12.681 49.665 40.329 1.00 22.34 81 SER A C 1
ATOM 664 O O . SER A 1 84 ? -13.254 50.026 39.306 1.00 21.50 81 SER A O 1
ATOM 667 N N . LEU A 1 85 ? -12.469 50.444 41.360 1.00 22.50 82 LEU A N 1
ATOM 668 C CA . LEU A 1 85 ? -12.841 51.813 41.355 1.00 21.64 82 LEU A CA 1
ATOM 669 C C . LEU A 1 85 ? -11.726 52.671 40.769 1.00 23.30 82 LEU A C 1
ATOM 670 O O . LEU A 1 85 ? -11.954 53.858 40.531 1.00 24.61 82 LEU A O 1
ATOM 675 N N . LEU A 1 86 ? -10.526 52.110 40.514 1.00 21.79 83 LEU A N 1
ATOM 676 C CA . LEU A 1 86 ? -9.394 52.961 40.112 1.00 20.73 83 LEU A CA 1
ATOM 677 C C . LEU A 1 86 ? -9.531 53.618 38.730 1.00 21.11 83 LEU A C 1
ATOM 678 O O . LEU A 1 86 ? -9.220 54.794 38.554 1.00 21.11 83 LEU A O 1
ATOM 683 N N . PRO A 1 87 ? -10.033 52.880 37.748 1.00 21.17 84 PRO A N 1
ATOM 684 C CA . PRO A 1 87 ? -10.183 53.480 36.407 1.00 21.58 84 PRO A CA 1
ATOM 685 C C . PRO A 1 87 ? -10.972 54.799 36.303 1.00 22.69 84 PRO A C 1
ATOM 686 O O . PRO A 1 87 ? -10.480 55.792 35.696 1.00 22.34 84 PRO A O 1
ATOM 690 N N . ASP A 1 88 ? -12.172 54.849 36.883 1.00 23.85 85 ASP A N 1
ATOM 691 C CA . ASP A 1 88 ? -12.946 56.108 36.894 1.00 25.28 85 ASP A CA 1
ATOM 692 C C . ASP A 1 88 ? -12.258 57.231 37.654 1.00 23.78 85 ASP A C 1
ATOM 693 O O . ASP A 1 88 ? -12.276 58.369 37.209 1.00 24.89 85 ASP A O 1
ATOM 698 N N . ARG A 1 89 ? -11.619 56.914 38.769 1.00 23.13 86 ARG A N 1
ATOM 699 C CA . ARG A 1 89 ? -10.798 57.902 39.488 1.00 25.36 86 ARG A CA 1
ATOM 700 C C . ARG A 1 89 ? -9.607 58.316 38.620 1.00 24.46 86 ARG A C 1
ATOM 701 O O . ARG A 1 89 ? -9.298 59.513 38.506 1.00 27.03 86 ARG A O 1
ATOM 709 N N . ALA A 1 90 ? -8.966 57.361 37.971 1.00 18.97 87 ALA A N 1
ATOM 710 C CA . ALA A 1 90 ? -7.903 57.782 37.054 1.00 19.83 87 ALA A CA 1
ATOM 711 C C . ALA A 1 90 ? -8.425 58.610 35.861 1.00 20.42 87 ALA A C 1
ATOM 712 O O . ALA A 1 90 ? -7.725 59.532 35.416 1.00 20.70 87 ALA A O 1
ATOM 714 N N . ARG A 1 91 ? -9.619 58.315 35.323 1.00 20.44 88 ARG A N 1
ATOM 715 C CA . ARG A 1 91 ? -10.071 59.067 34.150 1.00 19.68 88 ARG A CA 1
ATOM 716 C C . ARG A 1 91 ? -10.376 60.524 34.561 1.00 20.89 88 ARG A C 1
ATOM 717 O O . ARG A 1 91 ? -10.096 61.445 33.825 1.00 23.62 88 ARG A O 1
ATOM 725 N N . LEU A 1 92 ? -10.952 60.724 35.738 1.00 23.67 89 LEU A N 1
ATOM 726 C CA . LEU A 1 92 ? -11.280 62.048 36.212 1.00 24.09 89 LEU A CA 1
ATOM 727 C C . LEU A 1 92 ? -9.939 62.793 36.298 1.00 23.64 89 LEU A C 1
ATOM 728 O O . LEU A 1 92 ? -9.817 63.883 35.815 1.00 20.95 89 LEU A O 1
ATOM 733 N N . CYS A 1 93 ? -8.900 62.163 36.818 1.00 23.72 90 CYS A N 1
ATOM 734 C CA . CYS A 1 93 ? -7.656 62.905 36.968 1.00 24.70 90 CYS A CA 1
ATOM 735 C C . CYS A 1 93 ? -7.003 63.165 35.636 1.00 24.76 90 CYS 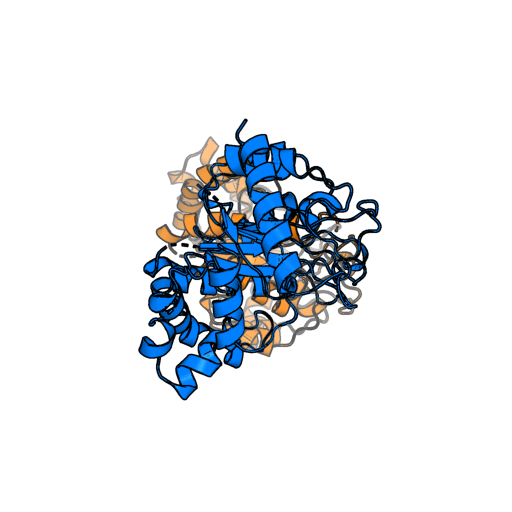A C 1
ATOM 736 O O . CYS A 1 93 ? -6.398 64.237 35.460 1.00 27.75 90 CYS A O 1
ATOM 739 N N . ALA A 1 94 ? -7.114 62.219 34.697 1.00 22.81 91 ALA A N 1
ATOM 740 C CA . ALA A 1 94 ? -6.599 62.455 33.306 1.00 24.74 91 ALA A CA 1
ATOM 741 C C . ALA A 1 94 ? -7.197 63.740 32.692 1.00 26.59 91 ALA A C 1
ATOM 742 O O . ALA A 1 94 ? -6.492 64.513 32.049 1.00 24.72 91 ALA A O 1
ATOM 744 N N . ARG A 1 95 ? -8.501 63.948 32.917 1.00 30.49 92 ARG A N 1
ATOM 745 C CA . ARG A 1 95 ? -9.266 65.073 32.368 1.00 33.87 92 ARG A CA 1
ATOM 746 C C . ARG A 1 95 ? -8.765 66.422 32.909 1.00 31.36 92 ARG A C 1
ATOM 747 O O . ARG A 1 95 ? -8.951 67.444 32.283 1.00 30.88 92 ARG A O 1
ATOM 755 N N . LEU A 1 96 ? -8.229 66.381 34.122 1.00 28.48 93 LEU A N 1
ATOM 756 C CA . LEU A 1 96 ? -7.617 67.511 34.790 1.00 28.13 93 LEU A CA 1
ATOM 757 C C . LEU A 1 96 ? -6.114 67.668 34.485 1.00 27.47 93 LEU A C 1
ATOM 758 O O . LEU A 1 96 ? -5.487 68.630 34.972 1.00 24.99 93 LEU A O 1
ATOM 763 N N . GLY A 1 97 ? -5.542 66.707 33.741 1.00 26.21 94 GLY A N 1
ATOM 764 C CA . GLY A 1 97 ? -4.181 66.806 33.216 1.00 25.89 94 GLY A CA 1
ATOM 765 C C . GLY A 1 97 ? -3.128 65.803 33.719 1.00 26.04 94 GLY A C 1
ATOM 766 O O . GLY A 1 97 ? -1.991 65.842 33.282 1.00 26.03 94 GLY A O 1
ATOM 767 N N . ALA A 1 98 ? -3.476 64.949 34.658 1.00 26.38 95 ALA A N 1
ATOM 768 C CA . ALA A 1 98 ? -2.503 64.048 35.281 1.00 25.28 95 ALA A CA 1
ATOM 769 C C . ALA A 1 98 ? -2.183 62.969 34.224 1.00 25.39 95 ALA A C 1
ATOM 770 O O . ALA A 1 98 ? -3.117 62.527 33.551 1.00 26.63 95 ALA A O 1
ATOM 772 N N . ARG A 1 99 ? -0.919 62.541 34.074 1.00 28.38 96 ARG A N 1
ATOM 773 C CA . ARG A 1 99 ? -0.537 61.353 33.206 1.00 32.43 96 ARG A CA 1
ATOM 774 C C . ARG A 1 99 ? 0.033 60.136 33.959 1.00 29.11 96 ARG A C 1
ATOM 775 O O . ARG A 1 99 ? 0.454 59.159 33.353 1.00 30.78 96 ARG A O 1
ATOM 783 N N . SER A 1 100 ? 0.045 60.217 35.277 1.00 27.71 97 SER A N 1
ATOM 784 C CA . SER A 1 100 ? 0.861 59.373 36.146 1.00 26.68 97 SER A CA 1
ATOM 785 C C . SER A 1 100 ? 0.052 59.066 37.393 1.00 25.95 97 SER A C 1
ATOM 786 O O . SER A 1 100 ? -0.700 59.896 37.890 1.00 24.42 97 SER A O 1
ATOM 789 N N . VAL A 1 101 ? 0.276 57.888 37.928 1.00 25.26 98 VAL A N 1
ATOM 790 C CA . VAL A 1 101 ? -0.261 57.478 39.188 1.00 25.19 98 VAL A CA 1
ATOM 791 C C . VAL A 1 101 ? 0.947 57.001 39.977 1.00 25.08 98 VAL A C 1
ATOM 792 O O . VAL A 1 101 ? 1.769 56.256 39.430 1.00 29.15 98 VAL A O 1
ATOM 796 N N . THR A 1 102 ? 1.074 57.389 41.247 1.00 25.84 99 THR A N 1
ATOM 797 C CA . THR A 1 102 ? 2.331 57.108 42.015 1.00 24.25 99 THR A CA 1
ATOM 798 C C . THR A 1 102 ? 2.066 56.498 43.372 1.00 23.17 99 THR A C 1
ATOM 799 O O . THR A 1 102 ? 0.974 56.595 43.922 1.00 26.03 99 THR A O 1
ATOM 803 N N . ALA A 1 103 ? 3.077 55.850 43.910 1.00 22.43 100 ALA A N 1
ATOM 804 C CA . ALA A 1 103 ? 3.032 55.317 45.265 1.00 19.66 100 ALA A CA 1
ATOM 805 C C . ALA A 1 103 ? 4.462 55.140 45.748 1.00 21.00 100 ALA A C 1
ATOM 806 O O . ALA A 1 103 ? 5.411 55.153 44.960 1.00 18.90 100 ALA A O 1
ATOM 808 N N . PHE A 1 104 ? 4.648 55.066 47.063 1.00 24.11 101 PHE A N 1
ATOM 809 C CA . PHE A 1 104 ? 5.998 54.932 47.602 1.00 23.57 101 PHE A CA 1
ATOM 810 C C . PHE A 1 104 ? 6.126 53.515 48.114 1.00 23.99 101 PHE A C 1
ATOM 811 O O . PHE A 1 104 ? 5.125 52.834 48.248 1.00 22.59 101 PHE A O 1
ATOM 819 N N . LEU A 1 105 ? 7.366 53.057 48.247 1.00 22.28 102 LEU A N 1
ATOM 820 C CA . LEU A 1 105 ? 7.663 51.733 48.743 1.00 22.24 102 LEU A CA 1
ATOM 821 C C . LEU A 1 105 ? 8.404 51.882 50.048 1.00 20.84 102 LEU A C 1
ATOM 822 O O . LEU A 1 105 ? 9.251 52.772 50.204 1.00 21.50 102 LEU A O 1
ATOM 827 N N . TRP A 1 106 ? 8.067 51.023 50.990 1.00 23.72 103 TRP A N 1
ATOM 828 C CA . TRP A 1 106 ? 8.734 50.991 52.285 1.00 24.69 103 TRP A CA 1
ATOM 829 C C . TRP A 1 106 ? 10.116 50.436 52.121 1.00 23.08 103 TRP A C 1
ATOM 830 O O . TRP A 1 106 ? 10.318 49.414 51.469 1.00 24.03 103 TRP A O 1
ATOM 841 N N . PRO A 1 107 ? 11.093 51.102 52.720 1.00 22.61 104 PRO A N 1
ATOM 842 C CA . PRO A 1 107 ? 12.468 50.658 52.697 1.00 22.10 104 PRO A CA 1
ATOM 843 C C . PRO A 1 107 ? 12.788 49.450 53.546 1.00 20.86 104 PRO A C 1
ATOM 844 O O . PRO A 1 107 ? 13.780 48.766 53.266 1.00 19.50 104 PRO A O 1
ATOM 848 N N . SER A 1 108 ? 12.016 49.218 54.603 1.00 19.36 105 SER A N 1
ATOM 849 C CA . SER A 1 108 ? 12.129 47.977 55.330 1.00 20.01 105 SER A CA 1
ATOM 850 C C . SER A 1 108 ? 10.783 47.570 55.894 1.00 21.22 105 SER A C 1
ATOM 851 O O . SER A 1 108 ? 9.846 48.392 55.926 1.00 21.00 105 SER A O 1
ATOM 862 N N . ASP A 1 110 ? 8.608 44.308 58.565 1.00 22.12 107 ASP A N 1
ATOM 863 C CA . ASP A 1 110 ? 8.698 43.162 59.457 1.00 24.39 107 ASP A CA 1
ATOM 864 C C . ASP A 1 110 ? 8.164 41.853 58.884 1.00 25.17 107 ASP A C 1
ATOM 865 O O . ASP A 1 110 ? 8.485 40.802 59.401 1.00 26.73 107 ASP A O 1
ATOM 870 N N . GLU A 1 111 ? 7.325 41.926 57.856 1.00 27.83 108 GLU A N 1
ATOM 871 C CA . GLU A 1 111 ? 6.723 40.737 57.242 1.00 30.65 108 GLU A CA 1
ATOM 872 C C . GLU A 1 111 ? 7.742 39.923 56.434 1.00 28.67 108 GLU A C 1
ATOM 873 O O . GLU A 1 111 ? 8.725 40.472 55.900 1.00 24.94 108 GLU A O 1
ATOM 879 N N . GLU A 1 112 ? 7.497 38.608 56.376 1.00 26.91 109 GLU A N 1
ATOM 880 C CA . GLU A 1 112 ? 8.344 37.679 55.636 1.00 27.90 109 GLU A CA 1
ATOM 881 C C . GLU A 1 112 ? 8.432 38.100 54.142 1.00 27.04 109 GLU A C 1
ATOM 882 O O . GLU A 1 112 ? 7.398 38.382 53.526 1.00 28.74 109 GLU A O 1
ATOM 888 N N . PRO A 1 113 ? 9.674 38.208 53.588 1.00 26.57 110 PRO A N 1
ATOM 889 C CA . PRO A 1 113 ? 9.970 38.700 52.238 1.00 23.70 110 PRO A CA 1
ATOM 890 C C . PRO A 1 113 ? 9.199 38.000 51.137 1.00 21.75 110 PRO A C 1
ATOM 891 O O . PRO A 1 113 ? 8.661 38.690 50.286 1.00 21.21 110 PRO A O 1
ATOM 895 N N . VAL A 1 114 ? 9.135 36.666 51.133 1.00 19.09 111 VAL A N 1
ATOM 896 C CA . VAL A 1 114 ? 8.548 36.038 49.988 1.00 19.53 111 VAL A CA 1
ATOM 897 C C . VAL A 1 114 ? 7.083 36.436 49.863 1.00 20.59 111 VAL A C 1
ATOM 898 O O . VAL A 1 114 ? 6.620 36.708 48.744 1.00 20.76 111 VAL A O 1
ATOM 902 N N . ARG A 1 115 ? 6.390 36.550 51.003 1.00 20.17 112 ARG A N 1
ATOM 903 C CA . ARG A 1 115 ? 4.982 36.977 51.057 1.00 21.29 112 ARG A CA 1
ATOM 904 C C . ARG A 1 115 ? 4.824 38.458 50.698 1.00 21.12 112 ARG A C 1
ATOM 905 O O . ARG A 1 115 ? 3.962 38.836 49.924 1.00 19.23 112 ARG A O 1
ATOM 913 N N . TYR A 1 116 ? 5.637 39.286 51.301 1.00 18.96 113 TYR A N 1
ATOM 914 C CA . TYR A 1 116 ? 5.397 40.699 51.266 1.00 20.39 113 TYR A CA 1
ATOM 915 C C . TYR A 1 116 ? 5.679 41.183 49.864 1.00 20.24 113 TYR A C 1
ATOM 916 O O . TYR A 1 116 ? 4.869 41.860 49.258 1.00 20.87 113 TYR A O 1
ATOM 925 N N . ILE A 1 117 ? 6.830 40.767 49.358 1.00 19.37 114 ILE A N 1
ATOM 926 C CA . ILE A 1 117 ? 7.352 41.190 48.066 1.00 18.90 114 ILE A CA 1
ATOM 927 C C . ILE A 1 117 ? 6.526 40.598 46.943 1.00 18.61 114 ILE A C 1
ATOM 928 O O . ILE A 1 117 ? 6.226 41.306 45.997 1.00 17.42 114 ILE A O 1
ATOM 933 N N . SER A 1 118 ? 6.143 39.331 47.039 1.00 18.19 115 SER A N 1
ATOM 934 C CA . SER A 1 118 ? 5.375 38.713 45.966 1.00 18.14 115 SER A CA 1
ATOM 935 C C . SER A 1 118 ? 3.961 39.332 45.816 1.00 20.58 115 SER A C 1
ATOM 936 O O . SER A 1 118 ? 3.520 39.619 44.675 1.00 19.20 115 SER A O 1
ATOM 939 N N . GLN A 1 119 ? 3.264 39.529 46.960 1.00 18.21 116 GLN A N 1
ATOM 940 C CA . GLN A 1 119 ? 1.937 40.065 46.904 1.00 18.72 116 GLN A CA 1
ATOM 941 C C . GLN A 1 119 ? 2.026 41.502 46.365 1.00 18.94 116 GLN A C 1
ATOM 942 O O . GLN A 1 119 ? 1.211 41.933 45.506 1.00 18.39 116 GLN A O 1
ATOM 948 N N . LEU A 1 120 ? 2.972 42.248 46.895 1.00 17.78 117 LEU A N 1
ATOM 949 C CA . LEU A 1 120 ? 3.084 43.625 46.470 1.00 20.35 117 LEU A CA 1
ATOM 950 C C . LEU A 1 120 ? 3.397 43.715 44.917 1.00 20.18 117 LEU A C 1
ATOM 951 O O . LEU A 1 120 ? 2.819 44.536 44.209 1.00 19.03 117 LEU A O 1
ATOM 956 N N . ALA A 1 121 ? 4.270 42.843 44.409 1.00 20.87 118 ALA A N 1
ATOM 957 C CA . ALA A 1 121 ? 4.595 42.780 42.956 1.00 20.45 118 ALA A CA 1
ATOM 958 C C . ALA A 1 121 ? 3.311 42.557 42.179 1.00 19.87 118 ALA A C 1
ATOM 959 O O . ALA A 1 121 ? 3.028 43.249 41.185 1.00 21.02 118 ALA A O 1
ATOM 961 N N . ARG A 1 122 ? 2.504 41.631 42.642 1.00 19.90 119 ARG A N 1
ATOM 962 C CA . ARG A 1 122 ? 1.306 41.252 41.883 1.00 20.81 119 ARG A CA 1
ATOM 963 C C . ARG A 1 122 ? 0.233 42.347 41.880 1.00 21.16 119 ARG A C 1
ATOM 964 O O . ARG A 1 122 ? -0.479 42.524 40.920 1.00 23.88 119 ARG A O 1
ATOM 972 N N . ARG A 1 123 ? 0.092 43.064 42.975 1.00 21.92 120 ARG A N 1
ATOM 973 C CA . ARG A 1 123 ? -0.956 44.098 43.094 1.00 20.33 120 ARG A CA 1
ATOM 974 C C . ARG A 1 123 ? -0.616 45.378 42.317 1.00 19.68 120 ARG A C 1
ATOM 975 O O . ARG A 1 123 ? -1.494 46.064 41.811 1.00 19.61 120 ARG A O 1
ATOM 983 N N . ILE A 1 124 ? 0.659 45.704 42.289 1.00 18.30 121 ILE A N 1
ATOM 984 C CA . ILE A 1 124 ? 1.181 46.827 41.519 1.00 18.23 121 ILE A CA 1
ATOM 985 C C . ILE A 1 124 ? 1.015 46.541 40.043 1.00 18.24 121 ILE A C 1
ATOM 986 O O . ILE A 1 124 ? 0.678 47.439 39.277 1.00 19.56 121 ILE A O 1
ATOM 991 N N . ARG A 1 125 ? 1.228 45.282 39.657 1.00 18.69 122 ARG A N 1
ATOM 992 C CA . ARG A 1 125 ? 1.025 44.806 38.288 1.00 16.68 122 ARG A CA 1
ATOM 993 C C . ARG A 1 125 ? -0.449 45.005 37.916 1.00 17.25 122 ARG A C 1
ATOM 994 O O . ARG A 1 125 ? -0.776 45.526 36.832 1.00 17.46 122 ARG A O 1
ATOM 1002 N N . GLN A 1 126 ? -1.338 44.527 38.785 1.00 17.66 123 GLN A N 1
ATOM 1003 C CA . GLN A 1 126 ? -2.787 44.710 38.585 1.00 18.10 123 GLN A CA 1
ATOM 1004 C C . GLN A 1 126 ? -3.128 46.207 38.464 1.00 18.37 123 GLN A C 1
ATOM 1005 O O . GLN A 1 126 ? -3.900 46.599 37.613 1.00 19.93 123 GLN A O 1
ATOM 1011 N N . VAL A 1 127 ? -2.539 47.045 39.290 1.00 19.17 124 VAL A N 1
ATOM 1012 C CA . VAL A 1 127 ? -2.796 48.467 39.191 1.00 18.74 124 VAL A CA 1
ATOM 1013 C C . VAL A 1 127 ? -2.318 48.991 37.840 1.00 20.01 124 VAL A C 1
ATOM 1014 O O . VAL A 1 127 ? -3.072 49.693 37.156 1.00 18.30 124 VAL A O 1
ATOM 1018 N N . ALA A 1 128 ? -1.102 48.617 37.447 1.00 19.55 125 ALA A N 1
ATOM 1019 C CA . ALA A 1 128 ? -0.514 49.110 36.216 1.00 19.61 125 ALA A CA 1
ATOM 1020 C C . ALA A 1 128 ? -1.336 48.670 35.027 1.00 20.28 125 ALA A C 1
ATOM 1021 O O . ALA A 1 128 ? -1.550 49.425 34.114 1.00 21.09 125 ALA A O 1
ATOM 1023 N N . VAL A 1 129 ? -1.793 47.435 35.042 1.00 20.41 126 VAL A N 1
ATOM 1024 C CA . VAL A 1 129 ? -2.655 46.918 33.998 1.00 21.03 126 VAL A CA 1
ATOM 1025 C C . VAL A 1 129 ? -3.979 47.678 33.871 1.00 21.51 126 VAL A C 1
ATOM 1026 O O . VAL A 1 129 ? -4.392 47.967 32.740 1.00 23.17 126 VAL A O 1
ATOM 1030 N N . GLU A 1 130 ? -4.613 48.081 34.968 1.00 21.67 127 GLU A N 1
ATOM 1031 C CA . GLU A 1 130 ? -5.881 48.827 34.856 1.00 22.85 127 GLU A CA 1
ATOM 1032 C C . GLU A 1 130 ? -5.593 50.152 34.178 1.00 21.85 127 GLU A C 1
ATOM 1033 O O . GLU A 1 130 ? -6.511 50.791 33.637 1.00 20.62 127 GLU A O 1
ATOM 1039 N N . LEU A 1 131 ? -4.331 50.559 34.175 1.00 18.65 128 LEU A N 1
ATOM 1040 C CA . LEU A 1 131 ? -4.027 51.916 33.663 1.00 20.26 128 LEU A CA 1
ATOM 1041 C C . LEU A 1 131 ? -3.528 51.926 32.206 1.00 19.14 128 LEU A C 1
ATOM 1042 O O . LEU A 1 131 ? -3.412 52.982 31.591 1.00 20.96 128 LEU A O 1
ATOM 1047 N N . LEU A 1 132 ? -3.253 50.752 31.647 1.00 17.84 129 LEU A N 1
ATOM 1048 C CA . LEU A 1 132 ? -2.761 50.685 30.271 1.00 18.26 129 LEU A CA 1
ATOM 1049 C C . LEU A 1 132 ? -3.741 51.310 29.274 1.00 17.99 129 LEU A C 1
ATOM 1050 O O . LEU A 1 132 ? -3.274 51.981 28.411 1.00 18.75 129 LEU A O 1
ATOM 1055 N N . PRO A 1 133 ? -5.103 51.138 29.434 1.00 19.19 130 PRO A N 1
ATOM 1056 C CA . PRO A 1 133 ? -5.998 51.712 28.452 1.00 19.12 130 PRO A CA 1
ATOM 1057 C C . PRO A 1 133 ? -6.024 53.222 28.441 1.00 22.38 130 PRO A C 1
ATOM 1058 O O . PRO A 1 133 ? -6.468 53.814 27.427 1.00 21.17 130 PRO A O 1
ATOM 1062 N N . LEU A 1 134 ? -5.529 53.830 29.521 1.00 22.98 131 LEU A N 1
ATOM 1063 C CA . LEU A 1 134 ? -5.657 55.256 29.726 1.00 24.80 131 LEU A CA 1
ATOM 1064 C C . LEU A 1 134 ? -4.379 55.927 29.319 1.00 25.97 131 LEU A C 1
ATOM 1065 O O . LEU A 1 134 ? -4.288 57.136 29.307 1.00 26.10 131 LEU A O 1
ATOM 1070 N N . GLY A 1 135 ? -3.375 55.144 28.970 1.00 26.16 132 GLY A N 1
ATOM 1071 C CA . GLY A 1 135 ? -2.089 55.740 28.628 1.00 26.86 132 GLY A CA 1
ATOM 1072 C C . GLY A 1 135 ? -1.446 56.389 29.841 1.00 26.07 132 GLY A C 1
ATOM 1073 O O . GLY A 1 135 ? -0.958 57.515 29.792 1.00 29.41 132 GLY A O 1
ATOM 1082 N N . ARG A 1 137 ? 1.146 55.995 33.330 1.00 24.67 134 ARG A N 1
ATOM 1083 C CA . ARG A 1 137 ? 2.210 55.210 33.934 1.00 23.32 134 ARG A CA 1
ATOM 1084 C C . ARG A 1 137 ? 2.160 55.298 35.448 1.00 23.46 134 ARG A C 1
ATOM 1085 O O . ARG A 1 137 ? 1.672 56.293 36.021 1.00 24.26 134 ARG A O 1
ATOM 1093 N N . VAL A 1 138 ? 2.684 54.239 36.073 1.00 22.96 135 VAL A N 1
ATOM 1094 C CA . VAL A 1 138 ? 2.872 54.121 37.485 1.00 21.83 135 VAL A CA 1
ATOM 1095 C C . VAL A 1 138 ? 4.319 54.488 37.818 1.00 22.10 135 VAL A C 1
ATOM 1096 O O . VAL A 1 138 ? 5.270 53.947 37.285 1.00 27.71 135 VAL A O 1
ATOM 1100 N N . GLY A 1 139 ? 4.491 55.452 38.678 1.00 22.17 136 GLY A N 1
ATOM 1101 C CA . GLY A 1 139 ? 5.812 55.739 39.193 1.00 22.10 136 GLY A CA 1
ATOM 1102 C C . GLY A 1 139 ? 5.866 55.377 40.666 1.00 21.22 136 GLY A C 1
ATOM 1103 O O . GLY A 1 139 ? 4.988 55.728 41.462 1.00 25.47 136 GLY A O 1
ATOM 1104 N N . LEU A 1 140 ? 6.886 54.624 41.010 1.00 21.72 137 LEU A N 1
ATOM 1105 C CA . LEU A 1 140 ? 7.048 54.089 42.341 1.00 21.53 137 LEU A CA 1
ATOM 1106 C C . LEU A 1 140 ? 8.164 54.909 42.946 1.00 20.43 137 LEU A C 1
ATOM 1107 O O . LEU A 1 140 ? 9.250 54.992 42.389 1.00 22.76 137 LEU A O 1
ATOM 1112 N N . GLU A 1 141 ? 7.879 55.543 44.060 1.00 20.82 138 GLU A N 1
ATOM 1113 C CA . GLU A 1 141 ? 8.882 56.255 44.804 1.00 22.02 138 GLU A CA 1
ATOM 1114 C C . GLU A 1 141 ? 9.776 55.385 45.694 1.00 20.63 138 GLU A C 1
ATOM 1115 O O . GLU A 1 141 ? 9.327 54.908 46.729 1.00 20.56 138 GLU A O 1
ATOM 1121 N N . TYR A 1 142 ? 11.050 55.198 45.318 1.00 22.24 139 TYR A N 1
ATOM 1122 C CA . TYR A 1 142 ? 12.041 54.575 46.234 1.00 21.55 139 TYR A CA 1
ATOM 1123 C C . TYR A 1 142 ? 12.385 55.585 47.329 1.00 22.15 139 TYR A C 1
ATOM 1124 O O . TYR A 1 142 ? 12.557 56.753 47.052 1.00 20.92 139 TYR A O 1
ATOM 1133 N N . VAL A 1 143 ? 12.468 55.114 48.561 1.00 23.23 140 VAL A N 1
ATOM 1134 C CA . VAL A 1 143 ? 12.642 55.964 49.729 1.00 24.40 140 VAL A CA 1
ATOM 1135 C C . VAL A 1 143 ? 14.037 55.694 50.324 1.00 25.31 140 VAL A C 1
ATOM 1136 O O . VAL A 1 143 ? 14.390 54.551 50.659 1.00 25.24 140 VAL A O 1
ATOM 1140 N N . GLY A 1 144 ? 14.845 56.751 50.405 1.00 25.35 141 GLY A N 1
ATOM 1141 C CA . GLY A 1 144 ? 16.273 56.646 50.766 1.00 25.84 141 GLY A CA 1
ATOM 1142 C C . GLY A 1 144 ? 16.716 56.848 52.227 1.00 25.11 141 GLY A C 1
ATOM 1143 O O . GLY A 1 144 ? 17.753 56.342 52.596 1.00 25.92 141 GLY A O 1
ATOM 1144 N N . PRO A 1 145 ? 15.962 57.594 53.059 1.00 24.17 142 PRO A N 1
ATOM 1145 C CA . PRO A 1 145 ? 16.511 57.855 54.381 1.00 25.64 142 PRO A CA 1
ATOM 1146 C C . PRO A 1 145 ? 16.639 56.648 55.340 1.00 25.19 142 PRO A C 1
ATOM 1147 O O . PRO A 1 145 ? 15.803 55.749 55.349 1.00 22.83 142 PRO A O 1
ATOM 1151 N N . HIS A 1 146 ? 17.677 56.717 56.187 1.00 26.31 143 HIS A N 1
ATOM 1152 C CA . HIS A 1 146 ? 18.237 55.520 56.812 1.00 23.51 143 HIS A CA 1
ATOM 1153 C C . HIS A 1 146 ? 17.452 55.114 57.989 1.00 21.28 143 HIS A C 1
ATOM 1154 O O . HIS A 1 146 ? 17.392 53.935 58.294 1.00 22.45 143 HIS A O 1
ATOM 1161 N N . HIS A 1 147 ? 16.813 56.074 58.639 1.00 22.17 144 HIS A N 1
ATOM 1162 C CA . HIS A 1 147 ? 16.028 55.805 59.839 1.00 23.12 144 HIS A CA 1
ATOM 1163 C C . HIS A 1 147 ? 14.829 54.943 59.512 1.00 22.45 144 HIS A C 1
ATOM 1164 O O . HIS A 1 147 ? 14.224 54.403 60.411 1.00 21.39 144 HIS A O 1
ATOM 1171 N N . LEU A 1 148 ? 14.484 54.773 58.218 1.00 23.57 145 LEU A N 1
ATOM 1172 C CA . LEU A 1 148 ? 13.340 53.909 57.839 1.00 21.54 145 LEU A CA 1
ATOM 1173 C C . LEU A 1 148 ? 13.798 52.493 57.514 1.00 21.23 145 LEU A C 1
ATOM 1174 O O . LEU A 1 148 ? 12.976 51.626 57.180 1.00 19.43 145 LEU A O 1
ATOM 1179 N N . ARG A 1 149 ? 15.093 52.219 57.698 1.00 22.61 146 ARG A N 1
ATOM 1180 C CA . ARG A 1 149 ? 15.634 50.865 57.403 1.00 23.78 146 ARG A CA 1
ATOM 1181 C C . ARG A 1 149 ? 15.763 49.833 58.523 1.00 24.98 146 ARG A C 1
ATOM 1182 O O . ARG A 1 149 ? 16.339 48.767 58.301 1.00 26.78 146 ARG A O 1
ATOM 1190 N N . HIS A 1 150 ? 15.201 50.090 59.697 1.00 24.99 147 HIS A N 1
ATOM 1191 C CA . HIS A 1 150 ? 15.558 49.288 60.875 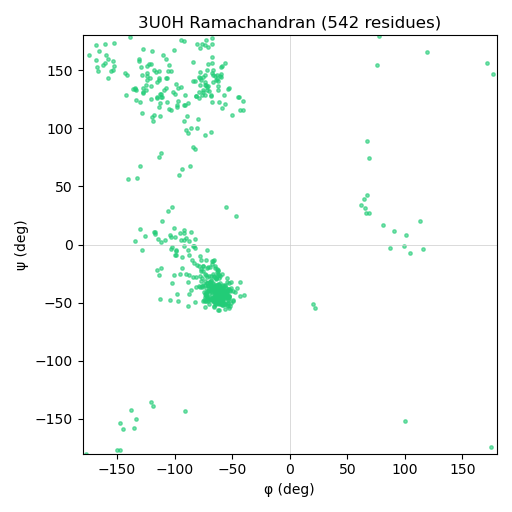1.00 27.04 147 HIS A CA 1
ATOM 1192 C C . HIS A 1 150 ? 14.552 48.269 61.310 1.00 27.45 147 HIS A C 1
ATOM 1193 O O . HIS A 1 150 ? 14.722 47.631 62.355 1.00 26.12 147 HIS A O 1
ATOM 1200 N N . ARG A 1 151 ? 13.521 48.081 60.503 1.00 26.24 148 ARG A N 1
ATOM 1201 C CA . ARG A 1 151 ? 12.704 46.888 60.637 1.00 29.58 148 ARG A CA 1
ATOM 1202 C C . ARG A 1 151 ? 13.473 45.623 60.248 1.00 26.20 148 ARG A C 1
ATOM 1203 O O . ARG A 1 151 ? 14.629 45.680 59.840 1.00 24.50 148 ARG A O 1
ATOM 1211 N N . ARG A 1 152 ? 12.807 44.493 60.389 1.00 25.57 149 ARG A N 1
ATOM 1212 C CA . ARG A 1 152 ? 13.444 43.195 60.358 1.00 27.52 149 ARG A CA 1
ATOM 1213 C C . ARG A 1 152 ? 14.172 42.864 59.041 1.00 23.83 149 ARG A C 1
ATOM 1214 O O . ARG A 1 152 ? 15.291 42.390 59.084 1.00 20.97 149 ARG A O 1
ATOM 1222 N N . TYR A 1 153 ? 13.533 43.160 57.907 1.00 22.63 150 TYR A N 1
ATOM 1223 C CA . TYR A 1 153 ? 14.026 42.838 56.539 1.00 23.33 150 TYR A CA 1
ATOM 1224 C C . TYR A 1 153 ? 14.152 44.088 55.590 1.00 22.81 150 TYR A C 1
ATOM 1225 O O . TYR A 1 153 ? 13.372 45.050 55.735 1.00 21.10 150 TYR A O 1
ATOM 1234 N N . PRO A 1 154 ? 15.181 44.097 54.687 1.00 21.24 151 PRO A N 1
ATOM 1235 C CA . PRO A 1 154 ? 15.296 45.205 53.758 1.00 20.11 151 PRO A CA 1
ATOM 1236 C C . PRO A 1 154 ? 14.331 45.052 52.613 1.00 22.67 151 PRO A C 1
ATOM 1237 O O . PRO A 1 154 ? 14.065 43.912 52.205 1.00 22.10 151 PRO A O 1
ATOM 1241 N N . PHE A 1 155 ? 13.785 46.192 52.152 1.00 21.16 152 PHE A N 1
ATOM 1242 C CA . PHE A 1 155 ? 13.110 46.260 50.871 1.00 23.82 152 PHE A CA 1
ATOM 1243 C C . PHE A 1 155 ? 13.820 47.250 49.938 1.00 23.85 152 PHE A C 1
ATOM 1244 O O . PHE A 1 155 ? 15.027 47.271 49.949 1.00 28.57 152 PHE A O 1
ATOM 1252 N N . VAL A 1 156 ? 13.115 48.071 49.182 1.00 22.92 153 VAL A N 1
ATOM 1253 C CA . VAL A 1 156 ? 13.738 49.004 48.233 1.00 22.90 153 VAL A CA 1
ATOM 1254 C C . VAL A 1 156 ? 14.282 50.242 48.920 1.00 23.96 153 VAL A C 1
ATOM 1255 O O . VAL A 1 156 ? 13.529 50.956 49.566 1.00 25.49 153 VAL A O 1
ATOM 1259 N N . GLN A 1 157 ? 15.567 50.540 48.686 1.00 25.36 154 GLN A N 1
ATOM 1260 C CA . GLN A 1 157 ? 16.267 51.702 49.308 1.00 23.69 154 GLN A CA 1
ATOM 1261 C C . GLN A 1 157 ? 17.005 52.578 48.331 1.00 25.36 154 GLN A C 1
ATOM 1262 O O . GLN A 1 157 ? 17.739 53.515 48.731 1.00 25.11 154 GLN A O 1
ATOM 1268 N N . SER A 1 158 ? 16.708 52.357 47.053 1.00 25.83 155 SER A N 1
ATOM 1269 C CA . SER A 1 158 ? 17.445 52.989 45.988 1.00 24.95 155 SER A CA 1
ATOM 1270 C C . SER A 1 158 ? 16.835 52.700 44.633 1.00 23.36 155 SER A C 1
ATOM 1271 O O . SER A 1 158 ? 16.068 51.747 44.456 1.00 24.31 155 SER A O 1
ATOM 1274 N N . LEU A 1 159 ? 17.238 53.508 43.672 1.00 20.56 156 LEU A N 1
ATOM 1275 C CA . LEU A 1 159 ? 16.857 53.306 42.306 1.00 21.52 156 LEU A CA 1
ATOM 1276 C C . LEU A 1 159 ? 17.299 51.939 41.769 1.00 20.60 156 LEU A C 1
ATOM 1277 O O . LEU A 1 159 ? 16.543 51.297 41.078 1.00 22.15 156 LEU A O 1
ATOM 1282 N N . ALA A 1 160 ? 18.510 51.518 42.071 1.00 20.30 157 ALA A N 1
ATOM 1283 C CA . ALA A 1 160 ? 19.030 50.168 41.643 1.00 22.12 157 ALA A CA 1
ATOM 1284 C C . ALA A 1 160 ? 18.119 49.059 42.176 1.00 21.01 157 ALA A C 1
ATOM 1285 O O . ALA A 1 160 ? 17.742 48.145 41.465 1.00 23.56 157 ALA A O 1
ATOM 1287 N N . ASP A 1 161 ? 17.739 49.164 43.436 1.00 23.45 158 ASP A N 1
ATOM 1288 C CA . ASP A 1 161 ? 16.774 48.219 44.017 1.00 24.26 158 ASP A CA 1
ATOM 1289 C C . ASP A 1 161 ? 15.436 48.252 43.259 1.00 22.32 158 ASP A C 1
ATOM 1290 O O . ASP A 1 161 ? 14.880 47.202 42.903 1.00 19.47 158 ASP A O 1
ATOM 1295 N N . LEU A 1 162 ? 14.910 49.463 43.077 1.00 20.15 159 LEU A N 1
ATOM 1296 C CA . LEU A 1 162 ? 13.653 49.629 42.373 1.00 21.06 159 LEU A CA 1
ATOM 1297 C C . LEU A 1 162 ? 13.682 48.990 40.984 1.00 23.47 159 LEU A C 1
ATOM 1298 O O . LEU A 1 162 ? 12.677 48.395 40.567 1.00 24.23 159 LEU A O 1
ATOM 1303 N N . LYS A 1 163 ? 14.802 49.133 40.262 1.00 24.11 160 LYS A N 1
ATOM 1304 C CA . LYS A 1 163 ? 14.888 48.538 38.940 1.00 24.95 160 LYS A CA 1
ATOM 1305 C C . LYS A 1 163 ? 14.806 47.018 38.970 1.00 23.71 160 LYS A C 1
ATOM 1306 O O . LYS A 1 163 ? 14.243 46.434 38.039 1.00 25.66 160 LYS A O 1
ATOM 1312 N N . THR A 1 164 ? 15.356 46.358 39.988 1.00 20.86 161 THR A N 1
ATOM 1313 C CA . THR A 1 164 ? 15.165 44.898 40.064 1.00 21.36 161 THR A CA 1
ATOM 1314 C C . THR A 1 164 ? 13.688 44.618 40.375 1.00 21.30 161 THR A C 1
ATOM 1315 O O . THR A 1 164 ? 13.111 43.661 39.875 1.00 21.59 161 THR A O 1
ATOM 1319 N N . PHE A 1 165 ? 13.032 45.497 41.107 1.00 21.40 162 PHE A N 1
ATOM 1320 C CA . PHE A 1 165 ? 11.632 45.231 41.531 1.00 20.23 162 PHE A CA 1
ATOM 1321 C C . PHE A 1 165 ? 10.682 45.341 40.344 1.00 20.74 162 PHE A C 1
ATOM 1322 O O . PHE A 1 165 ? 9.749 44.546 40.255 1.00 22.00 162 PHE A O 1
ATOM 1330 N N . TRP A 1 166 ? 10.977 46.236 39.385 1.00 21.93 163 TRP A N 1
ATOM 1331 C CA . TRP A 1 166 ? 10.314 46.222 38.066 1.00 20.78 163 TRP A CA 1
ATOM 1332 C C . TRP A 1 166 ? 10.210 44.871 37.413 1.00 19.57 163 TRP A C 1
ATOM 1333 O O . TRP A 1 166 ? 9.261 44.563 36.764 1.00 21.45 163 TRP A O 1
ATOM 1344 N N . GLU A 1 167 ? 11.191 44.043 37.550 1.00 21.37 164 GLU A N 1
ATOM 1345 C CA . GLU A 1 167 ? 11.143 42.717 36.941 1.00 23.96 164 GLU A CA 1
ATOM 1346 C C . GLU A 1 167 ? 10.084 41.850 37.621 1.00 21.70 164 GLU A C 1
ATOM 1347 O O . GLU A 1 167 ? 9.433 41.083 36.989 1.00 20.87 164 GLU A O 1
ATOM 1353 N N . ALA A 1 168 ? 9.925 41.987 38.937 1.00 22.81 165 ALA A N 1
ATOM 1354 C CA . ALA A 1 168 ? 8.940 41.162 39.676 1.00 21.49 165 ALA A CA 1
ATOM 1355 C C . ALA A 1 168 ? 7.547 41.527 39.172 1.00 20.44 165 ALA A C 1
ATOM 1356 O O . ALA A 1 168 ? 6.721 40.666 38.885 1.00 18.81 165 ALA A O 1
ATOM 1358 N N . ILE A 1 169 ? 7.334 42.839 39.028 1.00 19.01 166 ILE A N 1
ATOM 1359 C CA . ILE A 1 169 ? 6.047 43.401 38.660 1.00 18.49 166 ILE A CA 1
ATOM 1360 C C . ILE A 1 169 ? 5.707 42.980 37.217 1.00 18.21 166 ILE A C 1
ATOM 1361 O O . ILE A 1 169 ? 4.587 42.590 36.933 1.00 18.49 166 ILE A O 1
ATOM 1366 N N . GLY A 1 170 ? 6.655 43.147 36.310 1.00 18.96 167 GLY A N 1
ATOM 1367 C CA . GLY A 1 170 ? 6.532 42.738 34.923 1.00 21.92 167 GLY A CA 1
ATOM 1368 C C . GLY A 1 170 ? 5.472 43.452 34.129 1.00 24.17 167 GLY A C 1
ATOM 1369 O O . GLY A 1 170 ? 4.791 42.819 33.347 1.00 29.56 167 GLY A O 1
ATOM 1370 N N . ALA A 1 171 ? 5.315 44.764 34.354 1.00 25.87 168 ALA A N 1
ATOM 1371 C CA . ALA A 1 171 ? 4.311 45.577 33.664 1.00 25.02 168 ALA A CA 1
ATOM 1372 C C . ALA A 1 171 ? 5.100 46.615 32.959 1.00 25.33 168 ALA A C 1
ATOM 1373 O O . ALA A 1 171 ? 6.009 47.230 33.545 1.00 32.50 168 ALA A O 1
ATOM 1375 N N . PRO A 1 172 ? 4.741 46.885 31.711 1.00 25.13 169 PRO A N 1
ATOM 1376 C CA . PRO A 1 172 ? 5.588 47.757 30.872 1.00 23.76 169 PRO A CA 1
ATOM 1377 C C . PRO A 1 172 ? 5.485 49.271 31.210 1.00 24.04 169 PRO A C 1
ATOM 1378 O O . PRO A 1 172 ? 6.398 50.033 30.924 1.00 26.18 169 PRO A O 1
ATOM 1382 N N . ASN A 1 173 ? 4.437 49.686 31.908 1.00 22.98 170 ASN A N 1
ATOM 1383 C CA . ASN A 1 173 ? 4.230 51.088 32.219 1.00 23.38 170 ASN A CA 1
ATOM 1384 C C . ASN A 1 173 ? 4.598 51.476 33.637 1.00 23.33 170 ASN A C 1
ATOM 1385 O O . ASN A 1 173 ? 3.965 52.430 34.175 1.00 23.50 170 ASN A O 1
ATOM 1390 N N . VAL A 1 174 ? 5.603 50.817 34.233 1.00 21.64 171 VAL A N 1
ATOM 1391 C CA . VAL A 1 174 ? 6.009 51.116 35.623 1.00 21.28 171 VAL A CA 1
ATOM 1392 C C . VAL A 1 174 ? 7.399 51.680 35.665 1.00 23.27 171 VAL A C 1
ATOM 1393 O O . VAL A 1 174 ? 8.317 51.100 35.105 1.00 22.34 171 VAL A O 1
ATOM 1397 N N . GLY A 1 175 ? 7.528 52.847 36.325 1.00 22.68 172 GLY A N 1
ATOM 1398 C CA . GLY A 1 175 ? 8.807 53.527 36.436 1.00 22.07 172 GLY A CA 1
ATOM 1399 C C . GLY A 1 175 ? 9.051 54.099 37.816 1.00 21.90 172 GLY A C 1
ATOM 1400 O O . GLY A 1 175 ? 8.661 53.515 38.808 1.00 21.10 172 GLY A O 1
ATOM 1401 N N . ALA A 1 176 ? 9.661 55.261 37.850 1.00 19.40 173 ALA A N 1
ATOM 1402 C CA . ALA A 1 176 ? 10.076 55.839 39.076 1.00 22.04 173 ALA A CA 1
ATOM 1403 C C . ALA A 1 176 ? 9.450 57.223 39.324 1.00 20.33 173 ALA A C 1
ATOM 1404 O O . ALA A 1 176 ? 9.276 58.048 38.422 1.00 20.41 173 ALA A O 1
ATOM 1406 N N . LEU A 1 177 ? 9.136 57.488 40.578 1.00 22.37 174 LEU A N 1
ATOM 1407 C CA . LEU A 1 177 ? 8.948 58.875 41.055 1.00 22.33 174 LEU A CA 1
ATOM 1408 C C . LEU A 1 177 ? 10.306 59.138 41.671 1.00 22.45 174 LEU A C 1
ATOM 1409 O O . LEU A 1 177 ? 10.671 58.456 42.602 1.00 23.68 174 LEU A O 1
ATOM 1414 N N . VAL A 1 178 ? 11.036 60.115 41.163 1.00 19.76 175 VAL A N 1
ATOM 1415 C CA . VAL A 1 178 ? 12.332 60.411 41.631 1.00 20.29 175 VAL A CA 1
ATOM 1416 C C . VAL A 1 178 ? 12.299 61.653 42.513 1.00 21.41 175 VAL A C 1
ATOM 1417 O O . VAL A 1 178 ? 12.053 62.762 42.039 1.00 23.88 175 VAL A O 1
ATOM 1421 N N . ASP A 1 179 ? 12.633 61.489 43.787 1.00 23.62 176 ASP A N 1
ATOM 1422 C CA . ASP A 1 179 ? 12.635 62.605 44.765 1.00 24.40 176 ASP A CA 1
ATOM 1423 C C . ASP A 1 179 ? 14.087 62.976 45.100 1.00 24.01 176 ASP A C 1
ATOM 1424 O O . ASP A 1 179 ? 14.841 62.076 45.370 1.00 25.69 176 ASP A O 1
ATOM 1429 N N . SER A 1 180 ? 14.490 64.254 45.138 1.00 22.63 177 SER A N 1
ATOM 1430 C CA . SER A 1 180 ? 15.900 64.547 45.387 1.00 22.33 177 SER A CA 1
ATOM 1431 C C . SER A 1 180 ? 16.303 64.034 46.721 1.00 21.87 177 SER A C 1
ATOM 1432 O O . SER A 1 180 ? 17.468 63.743 46.960 1.00 24.31 177 SER A O 1
ATOM 1435 N N . TYR A 1 181 ? 15.346 63.974 47.628 1.00 21.92 178 TYR A N 1
ATOM 1436 C CA . TYR A 1 181 ? 15.646 63.680 49.015 1.00 21.27 178 TYR A CA 1
ATOM 1437 C C . TYR A 1 181 ? 16.159 62.239 49.078 1.00 21.98 178 TYR A C 1
ATOM 1438 O O . TYR A 1 181 ? 17.031 61.902 49.881 1.00 19.89 178 TYR A O 1
ATOM 1447 N N . HIS A 1 182 ? 15.606 61.405 48.207 1.00 22.12 179 HIS A N 1
ATOM 1448 C CA . HIS A 1 182 ? 15.909 59.970 48.218 1.00 21.92 179 HIS A CA 1
ATOM 1449 C C . HIS A 1 182 ? 17.099 59.657 47.390 1.00 24.22 179 HIS A C 1
ATOM 1450 O O . HIS A 1 182 ? 17.815 58.723 47.696 1.00 25.58 179 HIS A O 1
ATOM 1457 N N . TRP A 1 183 ? 17.290 60.426 46.314 1.00 24.25 180 TRP A N 1
ATOM 1458 C CA . TRP A 1 183 ? 18.501 60.377 45.489 1.00 25.01 180 TRP A CA 1
ATOM 1459 C C . TRP A 1 183 ? 19.674 60.802 46.317 1.00 25.27 180 TRP A C 1
ATOM 1460 O O . TRP A 1 183 ? 20.699 60.145 46.322 1.00 25.15 180 TRP A O 1
ATOM 1471 N N . TYR A 1 184 ? 19.520 61.876 47.091 1.00 25.96 181 TYR A N 1
ATOM 1472 C CA . TYR A 1 184 ? 20.561 62.281 48.002 1.00 23.56 181 TYR A CA 1
ATOM 1473 C C . TYR A 1 184 ? 20.862 61.252 49.058 1.00 21.79 181 TYR A C 1
ATOM 1474 O O . TYR A 1 184 ? 21.993 60.819 49.199 1.00 20.78 181 TYR A O 1
ATOM 1483 N N . THR A 1 185 ? 19.850 60.861 49.817 1.00 24.46 182 THR A N 1
ATOM 1484 C CA . THR A 1 185 ? 20.038 59.897 50.937 1.00 24.81 182 THR A CA 1
ATOM 1485 C C . THR A 1 185 ? 20.524 58.512 50.465 1.00 26.82 182 THR A C 1
ATOM 1486 O O . THR A 1 185 ? 21.235 57.810 51.212 1.00 30.41 182 THR A O 1
ATOM 1490 N N . ALA A 1 186 ? 20.202 58.127 49.234 1.00 24.37 183 ALA A N 1
ATOM 1491 C CA . ALA A 1 186 ? 20.707 56.847 48.697 1.00 25.04 183 ALA A CA 1
ATOM 1492 C C . ALA A 1 186 ? 22.135 56.964 48.146 1.00 23.84 183 ALA A C 1
ATOM 1493 O O . ALA A 1 186 ? 22.700 55.961 47.690 1.00 21.10 183 ALA A O 1
ATOM 1495 N N . GLY A 1 187 ? 22.701 58.169 48.165 1.00 23.45 184 GLY A N 1
ATOM 1496 C CA . GLY A 1 187 ? 24.087 58.358 47.709 1.00 24.07 184 GLY A CA 1
ATOM 1497 C C . GLY A 1 187 ? 24.234 58.168 46.210 1.00 25.55 184 GLY A C 1
ATOM 1498 O O . GLY A 1 187 ? 25.306 57.839 45.730 1.00 27.03 184 GLY A O 1
ATOM 1499 N N . GLU A 1 188 ? 23.176 58.418 45.445 1.00 24.67 185 GLU A N 1
ATOM 1500 C CA . GLU A 1 188 ? 23.250 58.309 43.977 1.00 24.90 185 GLU A CA 1
ATOM 1501 C C . GLU A 1 188 ? 23.934 59.518 43.269 1.00 24.92 185 GLU A C 1
ATOM 1502 O O . GLU A 1 188 ? 24.124 60.553 43.875 1.00 25.66 185 GLU A O 1
ATOM 1508 N N . HIS A 1 189 ? 24.222 59.353 41.985 1.00 25.99 186 HIS A N 1
ATOM 1509 C CA . HIS A 1 189 ? 24.990 60.265 41.124 1.00 30.98 186 HIS A CA 1
ATOM 1510 C C . HIS A 1 189 ? 24.088 60.739 40.002 1.00 28.69 186 HIS A C 1
ATOM 1511 O O . HIS A 1 189 ? 23.161 60.030 39.579 1.00 24.55 186 HIS A O 1
ATOM 1518 N N . GLU A 1 190 ? 24.343 61.953 39.514 1.00 28.66 187 GLU A N 1
ATOM 1519 C CA . GLU A 1 190 ? 23.668 62.490 38.326 1.00 29.15 187 GLU A CA 1
ATOM 1520 C C . GLU A 1 190 ? 23.485 61.410 37.220 1.00 28.82 187 GLU A C 1
ATOM 1521 O O . GLU A 1 190 ? 22.410 61.303 36.649 1.00 25.28 187 GLU A O 1
ATOM 1527 N N . ASP A 1 191 ? 24.518 60.603 36.959 1.00 27.38 188 ASP A N 1
ATOM 1528 C CA . ASP A 1 191 ? 24.498 59.589 35.891 1.00 31.14 188 ASP A CA 1
ATOM 1529 C C . ASP A 1 191 ? 23.492 58.454 36.166 1.00 27.34 188 ASP A C 1
ATOM 1530 O O . ASP A 1 191 ? 23.056 57.801 35.232 1.00 23.53 188 ASP A O 1
ATOM 1535 N N . ASP A 1 192 ? 23.158 58.194 37.423 1.00 25.27 189 ASP A N 1
ATOM 1536 C CA . ASP A 1 192 ? 22.134 57.194 37.709 1.00 26.79 189 ASP A CA 1
ATOM 1537 C C . ASP A 1 192 ? 20.783 57.568 37.078 1.00 26.52 189 ASP A C 1
ATOM 1538 O O . ASP A 1 192 ? 20.045 56.714 36.544 1.00 23.29 189 ASP A O 1
ATOM 1543 N N . LEU A 1 193 ? 20.523 58.879 37.084 1.00 27.45 190 LEU A N 1
ATOM 1544 C CA . LEU A 1 193 ? 19.302 59.451 36.575 1.00 24.11 190 LEU A CA 1
ATOM 1545 C C . LEU A 1 193 ? 19.387 59.692 35.104 1.00 24.65 190 LEU A C 1
ATOM 1546 O O . LEU A 1 193 ? 18.410 59.473 34.416 1.00 27.19 190 LEU A O 1
ATOM 1551 N N . ALA A 1 194 ? 20.538 60.141 34.599 1.00 24.53 191 ALA A N 1
ATOM 1552 C CA . ALA A 1 194 ? 20.711 60.337 33.158 1.00 25.25 191 ALA A CA 1
ATOM 1553 C C . ALA A 1 194 ? 20.561 59.046 32.315 1.00 26.55 191 ALA A C 1
ATOM 1554 O O . ALA A 1 194 ? 20.240 59.112 31.133 1.00 24.79 191 ALA A O 1
ATOM 1556 N N . GLN A 1 195 ? 20.820 57.889 32.899 1.00 26.69 192 GLN A N 1
ATOM 1557 C CA . GLN A 1 195 ? 20.843 56.678 32.110 1.00 28.01 192 GLN A CA 1
ATOM 1558 C C . GLN A 1 195 ? 19.487 56.028 32.104 1.00 26.73 192 GLN A C 1
ATOM 1559 O O . GLN A 1 195 ? 19.332 54.983 31.522 1.00 29.84 192 GLN A O 1
ATOM 1565 N N . LEU A 1 196 ? 18.503 56.606 32.809 1.00 25.44 193 LEU A N 1
ATOM 1566 C CA . LEU A 1 196 ? 17.098 56.098 32.771 1.00 26.19 193 LEU A CA 1
ATOM 1567 C C . LEU A 1 196 ? 16.404 56.373 31.445 1.00 24.19 193 LEU A C 1
ATOM 1568 O O . LEU A 1 196 ? 16.463 57.480 30.951 1.00 27.62 193 LEU A O 1
ATOM 1573 N N . PRO A 1 197 ? 15.679 55.404 30.915 1.00 23.87 194 PRO A N 1
ATOM 1574 C CA . PRO A 1 197 ? 14.878 55.804 29.758 1.00 24.76 194 PRO A CA 1
ATOM 1575 C C . PRO A 1 197 ? 13.813 56.815 30.183 1.00 23.42 194 PRO A C 1
ATOM 1576 O O . PRO A 1 197 ? 13.316 56.737 31.293 1.00 26.47 194 PRO A O 1
ATOM 1580 N N . PRO A 1 198 ? 13.504 57.777 29.321 1.00 24.18 195 PRO A N 1
ATOM 1581 C CA . PRO A 1 198 ? 12.675 58.936 29.634 1.00 25.11 195 PRO A CA 1
ATOM 1582 C C . PRO A 1 198 ? 11.347 58.549 30.222 1.00 25.54 195 PRO A C 1
ATOM 1583 O O . PRO A 1 198 ? 10.827 59.242 31.101 1.00 21.12 195 PRO A O 1
ATOM 1587 N N . GLU A 1 199 ? 10.794 57.466 29.688 1.00 23.69 196 GLU A N 1
ATOM 1588 C CA . GLU A 1 199 ? 9.474 57.074 30.069 1.00 25.05 196 GLU A CA 1
ATOM 1589 C C . GLU A 1 199 ? 9.507 56.495 31.487 1.00 25.49 196 GLU A C 1
ATOM 1590 O O . GLU A 1 199 ? 8.451 56.373 32.123 1.00 24.18 196 GLU A O 1
ATOM 1596 N N . LYS A 1 200 ? 10.702 56.198 31.999 1.00 23.03 197 LYS A N 1
ATOM 1597 C CA . LYS A 1 200 ? 10.816 55.688 33.381 1.00 23.33 197 LYS A CA 1
ATOM 1598 C C . LYS A 1 200 ? 10.875 56.765 34.475 1.00 22.56 197 LYS A C 1
ATOM 1599 O O . LYS A 1 200 ? 10.631 56.473 35.671 1.00 21.72 197 LYS A O 1
ATOM 1605 N N . VAL A 1 201 ? 11.102 58.020 34.066 1.00 20.01 198 VAL A N 1
ATOM 1606 C CA . VAL A 1 201 ? 10.931 59.160 34.965 1.00 19.35 198 VAL A CA 1
ATOM 1607 C C . VAL A 1 201 ? 9.466 59.657 34.848 1.00 20.87 198 VAL A C 1
ATOM 1608 O O . VAL A 1 201 ? 9.090 60.393 33.883 1.00 19.38 198 VAL A O 1
ATOM 1612 N N . VAL A 1 202 ? 8.644 59.214 35.806 1.00 19.74 199 VAL A N 1
ATOM 1613 C CA . VAL A 1 202 ? 7.204 59.415 35.767 1.00 19.44 199 VAL A CA 1
ATOM 1614 C C . VAL A 1 202 ? 6.866 60.757 36.413 1.00 21.52 199 VAL A C 1
ATOM 1615 O O . VAL A 1 202 ? 6.013 61.461 35.916 1.00 21.06 199 VAL A O 1
ATOM 1619 N N . TYR A 1 203 ? 7.503 61.082 37.550 1.00 21.52 200 TYR A N 1
ATOM 1620 C CA . TYR A 1 203 ? 7.192 62.274 38.278 1.00 22.51 200 TYR A CA 1
ATOM 1621 C C . TYR A 1 203 ? 8.377 62.574 39.191 1.00 23.63 200 TYR A C 1
ATOM 1622 O O . TYR A 1 203 ? 9.171 61.708 39.494 1.00 24.47 200 TYR A O 1
ATOM 1631 N N . VAL A 1 204 ? 8.524 63.831 39.562 1.00 23.81 201 VAL A N 1
ATOM 1632 C CA . VAL A 1 204 ? 9.736 64.286 40.186 1.00 23.62 201 VAL A CA 1
ATOM 1633 C C . VAL A 1 204 ? 9.414 65.144 41.391 1.00 25.10 201 VAL A C 1
ATOM 1634 O O . VAL A 1 204 ? 8.500 65.986 41.345 1.00 25.05 201 VAL A O 1
ATOM 1638 N N . HIS A 1 205 ? 10.111 64.886 42.498 1.00 25.57 202 HIS A N 1
ATOM 1639 C CA . HIS A 1 205 ? 10.054 65.762 43.656 1.00 23.88 202 HIS A CA 1
ATOM 1640 C C . HIS A 1 205 ? 11.396 66.407 43.856 1.00 25.83 202 HIS A C 1
ATOM 1641 O O . HIS A 1 205 ? 12.443 65.751 43.714 1.00 23.83 202 HIS A O 1
ATOM 1648 N N . ILE A 1 206 ? 11.349 67.679 44.281 1.00 26.86 203 ILE A N 1
ATOM 1649 C CA . ILE A 1 206 ? 12.512 68.443 44.711 1.00 27.68 203 ILE A CA 1
ATOM 1650 C C . ILE A 1 206 ? 12.373 69.028 46.170 1.00 28.54 203 ILE A C 1
ATOM 1651 O O . ILE A 1 206 ? 11.280 69.242 46.654 1.00 27.19 203 ILE A O 1
ATOM 1656 N N . ASN A 1 207 ? 13.500 69.264 46.856 1.00 29.62 204 ASN A N 1
ATOM 1657 C CA . ASN A 1 207 ? 13.562 69.640 48.305 1.00 28.07 204 ASN A CA 1
ATOM 1658 C C . ASN A 1 207 ? 15.041 69.668 48.665 1.00 27.15 204 ASN A C 1
ATOM 1659 O O . ASN A 1 207 ? 15.897 69.517 47.772 1.00 27.95 204 ASN A O 1
ATOM 1664 N N . ASP A 1 208 ? 15.349 69.860 49.952 1.00 27.46 205 ASP A N 1
ATOM 1665 C CA . ASP A 1 208 ? 16.734 70.015 50.421 1.00 26.27 205 ASP A CA 1
ATOM 1666 C C . ASP A 1 208 ? 16.950 69.572 51.867 1.00 25.11 205 ASP A C 1
ATOM 1667 O O . ASP A 1 208 ? 16.016 69.235 52.549 1.00 27.35 205 ASP A O 1
ATOM 1672 N N . THR A 1 209 ? 18.204 69.565 52.307 1.00 26.46 206 THR A N 1
ATOM 1673 C CA . THR A 1 209 ? 18.591 69.227 53.678 1.00 25.66 206 THR A CA 1
ATOM 1674 C C . THR A 1 209 ? 20.021 69.625 53.950 1.00 26.33 206 THR A C 1
ATOM 1675 O O . THR A 1 209 ? 20.855 69.537 53.047 1.00 26.43 206 THR A O 1
ATOM 1679 N N . ARG A 1 210 ? 20.340 69.972 55.210 1.00 28.90 207 ARG A N 1
ATOM 1680 C CA . ARG A 1 210 ? 21.748 70.274 55.601 1.00 27.90 207 ARG A CA 1
ATOM 1681 C C . ARG A 1 210 ? 22.416 69.105 56.263 1.00 29.14 207 ARG A C 1
ATOM 1682 O O . ARG A 1 210 ? 23.606 69.142 56.553 1.00 35.17 207 ARG A O 1
ATOM 1690 N N . ASP A 1 211 ? 21.645 68.055 56.476 1.00 29.43 208 ASP A N 1
ATOM 1691 C CA . ASP A 1 211 ? 22.167 66.798 56.991 1.00 30.23 208 ASP A CA 1
ATOM 1692 C C . ASP A 1 211 ? 22.874 65.974 55.937 1.00 28.16 208 ASP A C 1
ATOM 1693 O O . ASP A 1 211 ? 22.549 66.017 54.738 1.00 27.54 208 ASP A O 1
ATOM 1698 N N . ALA A 1 212 ? 23.864 65.241 56.415 1.00 25.20 209 ALA A N 1
ATOM 1699 C CA . ALA A 1 212 ? 24.490 64.228 55.657 1.00 26.37 209 ALA A CA 1
ATOM 1700 C C . ALA A 1 212 ? 23.440 63.142 55.226 1.00 28.28 209 ALA A C 1
ATOM 1701 O O . ALA A 1 212 ? 22.436 62.888 55.913 1.00 30.33 209 ALA A O 1
ATOM 1703 N N . PRO A 1 213 ? 23.705 62.470 54.102 1.00 29.92 210 PRO A N 1
ATOM 1704 C CA . PRO A 1 213 ? 22.839 61.389 53.641 1.00 31.75 210 PRO A CA 1
ATOM 1705 C C . PRO A 1 213 ? 22.374 60.429 54.730 1.00 32.05 210 PRO A C 1
ATOM 1706 O O . PRO A 1 213 ? 21.183 60.057 54.744 1.00 30.87 210 PRO A O 1
ATOM 1710 N N . GLU A 1 214 ? 23.281 60.005 55.611 1.00 32.48 211 GLU A N 1
ATOM 1711 C CA . GLU A 1 214 ? 22.926 59.017 56.674 1.00 34.47 211 GLU A CA 1
ATOM 1712 C C . GLU A 1 214 ? 22.009 59.588 57.728 1.00 31.05 211 GLU A C 1
ATOM 1713 O O . GLU A 1 214 ? 21.417 58.815 58.488 1.00 30.75 211 GLU A O 1
ATOM 1719 N N . ASP A 1 215 ? 21.946 60.917 57.823 1.00 27.91 212 ASP A N 1
ATOM 1720 C CA . ASP A 1 215 ? 21.273 61.601 58.917 1.00 27.32 212 ASP A CA 1
ATOM 1721 C C . ASP A 1 215 ? 19.888 62.152 58.553 1.00 27.35 212 ASP A C 1
ATOM 1722 O O . ASP A 1 215 ? 18.948 62.195 59.399 1.00 26.96 212 ASP A O 1
ATOM 1727 N N . ALA A 1 216 ? 19.760 62.566 57.291 1.00 26.29 213 ALA A N 1
ATOM 1728 C CA . ALA A 1 216 ? 18.600 63.296 56.856 1.00 25.74 213 ALA A CA 1
ATOM 1729 C C . ALA A 1 216 ? 17.323 62.515 57.223 1.00 26.92 213 ALA A C 1
ATOM 1730 O O . ALA A 1 216 ? 17.278 61.270 57.106 1.00 26.82 213 ALA A O 1
ATOM 1732 N N . HIS A 1 217 ? 16.341 63.236 57.781 1.00 26.16 214 HIS A N 1
ATOM 1733 C CA . HIS A 1 217 ? 15.047 62.644 58.160 1.00 26.87 214 HIS A CA 1
ATOM 1734 C C . HIS A 1 217 ? 13.965 62.945 57.160 1.00 25.02 214 HIS A C 1
ATOM 1735 O O . HIS A 1 217 ? 13.767 64.081 56.765 1.00 26.20 214 HIS A O 1
ATOM 1742 N N . ASP A 1 218 ? 13.255 61.899 56.777 1.00 23.09 215 ASP A N 1
ATOM 1743 C CA . ASP A 1 218 ? 12.237 61.927 55.748 1.00 22.09 215 ASP A CA 1
ATOM 1744 C C . ASP A 1 218 ? 11.166 62.941 55.956 1.00 20.72 215 ASP A C 1
ATOM 1745 O O . ASP A 1 218 ? 10.582 63.433 54.971 1.00 20.78 215 ASP A O 1
ATOM 1750 N N . GLY A 1 219 ? 10.933 63.235 57.231 1.00 20.18 216 GLY A N 1
ATOM 1751 C CA . GLY A 1 219 ? 9.786 63.990 57.722 1.00 19.96 216 GLY A CA 1
ATOM 1752 C C . GLY A 1 219 ? 10.171 65.413 58.072 1.00 21.50 216 GLY A C 1
ATOM 1753 O O . GLY A 1 219 ? 9.314 66.192 58.429 1.00 21.62 216 GLY A O 1
ATOM 1754 N N . LYS A 1 220 ? 11.459 65.735 57.958 1.00 21.32 217 LYS A N 1
ATOM 1755 C CA . LYS A 1 220 ? 12.038 67.031 58.378 1.00 22.80 217 LYS A CA 1
ATOM 1756 C C . LYS A 1 220 ? 12.911 67.677 57.266 1.00 21.46 217 LYS A C 1
ATOM 1757 O O . LYS A 1 220 ? 14.120 67.747 57.379 1.00 22.33 217 LYS A O 1
ATOM 1763 N N . ARG A 1 221 ? 12.254 68.090 56.183 1.00 21.33 218 ARG A N 1
ATOM 1764 C CA . ARG A 1 221 ? 12.885 68.592 54.979 1.00 21.27 218 ARG A CA 1
ATOM 1765 C C . ARG A 1 221 ? 12.881 70.135 54.876 1.00 22.05 218 ARG A C 1
ATOM 1766 O O . ARG A 1 221 ? 12.207 70.852 55.604 1.00 20.59 218 ARG A O 1
ATOM 1774 N N . LEU A 1 222 ? 13.667 70.641 53.946 1.00 24.67 219 LEU A N 1
ATOM 1775 C CA . LEU A 1 222 ? 13.841 72.084 53.770 1.00 22.63 219 LEU A CA 1
ATOM 1776 C C . LEU A 1 222 ? 13.372 72.463 52.347 1.00 23.85 219 LEU A C 1
ATOM 1777 O O . LEU A 1 222 ? 13.142 71.584 51.475 1.00 22.35 219 LEU A O 1
ATOM 1782 N N . LEU A 1 223 ? 13.202 73.762 52.143 1.00 23.63 220 LEU A N 1
ATOM 1783 C CA . LEU A 1 223 ? 12.835 74.308 50.859 1.00 25.52 220 LEU A CA 1
ATOM 1784 C C . LEU A 1 223 ? 13.948 74.105 49.890 1.00 26.33 220 LEU A C 1
ATOM 1785 O O . LEU A 1 223 ? 15.105 74.325 50.261 1.00 29.49 220 LEU A O 1
ATOM 1790 N N . PRO A 1 224 ? 13.612 73.756 48.626 1.00 27.97 221 PRO A N 1
ATOM 1791 C CA . PRO A 1 224 ? 14.663 73.656 47.598 1.00 28.96 221 PRO A CA 1
ATOM 1792 C C . PRO A 1 224 ? 15.639 74.831 47.678 1.00 31.32 221 PRO A C 1
ATOM 1793 O O . PRO A 1 224 ? 15.210 75.991 47.708 1.00 30.88 221 PRO A O 1
ATOM 1797 N N . GLY A 1 225 ? 16.932 74.526 47.764 1.00 30.51 222 GLY A N 1
ATOM 1798 C CA . GLY A 1 225 ? 17.942 75.554 47.868 1.00 30.91 222 GLY A CA 1
ATOM 1799 C C . GLY A 1 225 ? 18.315 76.104 49.253 1.00 31.61 222 GLY A C 1
ATOM 1800 O O . GLY A 1 225 ? 19.219 76.930 49.344 1.00 31.76 222 GLY A O 1
ATOM 1801 N N . ASP A 1 226 ? 17.669 75.687 50.335 1.00 31.94 223 ASP A N 1
ATOM 1802 C CA . ASP A 1 226 ? 18.169 76.095 51.678 1.00 31.23 223 ASP A CA 1
ATOM 1803 C C . ASP A 1 226 ? 19.208 75.104 52.285 1.00 29.23 223 ASP A C 1
ATOM 1804 O O . ASP A 1 226 ? 19.689 75.290 53.375 1.00 27.54 223 ASP A O 1
ATOM 1809 N N . GLY A 1 227 ? 19.629 74.096 51.526 1.00 29.48 224 GLY A N 1
ATOM 1810 C CA . GLY A 1 227 ? 20.552 73.078 52.037 1.00 28.50 224 GLY A CA 1
ATOM 1811 C C . GLY A 1 227 ? 21.731 72.722 51.154 1.00 28.16 224 GLY A C 1
ATOM 1812 O O . GLY A 1 227 ? 22.213 73.567 50.402 1.00 25.63 224 GLY A O 1
ATOM 1813 N N . ARG A 1 228 ? 22.198 71.468 51.261 1.00 29.16 225 ARG A N 1
ATOM 1814 C CA . ARG A 1 228 ? 23.436 71.030 50.575 1.00 30.91 225 ARG A CA 1
ATOM 1815 C C . ARG A 1 228 ? 23.257 70.004 49.431 1.00 29.01 225 ARG A C 1
ATOM 1816 O O . ARG A 1 228 ? 24.241 69.610 48.847 1.00 30.68 225 ARG A O 1
ATOM 1824 N N . ILE A 1 229 ? 22.029 69.608 49.091 1.00 31.08 226 ILE A N 1
ATOM 1825 C CA . ILE A 1 229 ? 21.793 68.590 48.017 1.00 31.05 226 ILE A CA 1
ATOM 1826 C C . ILE A 1 229 ? 22.157 69.248 46.695 1.00 32.56 226 ILE A C 1
ATOM 1827 O O . ILE A 1 229 ? 21.792 70.412 46.494 1.00 33.58 226 ILE A O 1
ATOM 1832 N N . PRO A 1 230 ? 22.956 68.564 45.822 1.00 35.30 227 PRO A N 1
ATOM 1833 C CA . PRO A 1 230 ? 23.302 69.143 44.461 1.00 32.48 227 PRO A CA 1
ATOM 1834 C C . PRO A 1 230 ? 22.141 69.095 43.473 1.00 29.94 227 PRO A C 1
ATOM 1835 O O . PRO A 1 230 ? 21.887 68.089 42.755 1.00 30.04 227 PRO A O 1
ATOM 1839 N N . LEU A 1 231 ? 21.422 70.196 43.432 1.00 28.14 228 LEU A N 1
ATOM 1840 C CA . LEU A 1 231 ? 20.112 70.168 42.803 1.00 27.36 228 LEU A CA 1
ATOM 1841 C C . LEU A 1 231 ? 20.229 70.444 41.317 1.00 27.20 228 LEU A C 1
ATOM 1842 O O . LEU A 1 231 ? 19.370 70.044 40.554 1.00 25.91 228 LEU A O 1
ATOM 1847 N N . VAL A 1 232 ? 21.269 71.167 40.915 1.00 25.52 229 VAL A N 1
ATOM 1848 C CA . VAL A 1 232 ? 21.508 71.350 39.497 1.00 24.33 229 VAL A CA 1
ATOM 1849 C C . VAL A 1 232 ? 21.844 70.012 38.798 1.00 24.63 229 VAL A C 1
ATOM 1850 O O . VAL A 1 232 ? 21.227 69.724 37.821 1.00 24.59 229 VAL A O 1
ATOM 1854 N N . PRO A 1 233 ? 22.792 69.199 39.320 1.00 26.06 230 PRO A N 1
ATOM 1855 C CA . PRO A 1 233 ? 23.031 67.848 38.772 1.00 25.65 230 PRO A CA 1
ATOM 1856 C C . PRO A 1 233 ? 21.842 66.920 38.862 1.00 26.66 230 PRO A C 1
ATOM 1857 O O . PRO A 1 233 ? 21.652 66.099 37.974 1.00 29.48 230 PRO A O 1
ATOM 1861 N N . PHE A 1 234 ? 21.051 67.036 39.919 1.00 25.54 231 PHE A N 1
ATOM 1862 C CA . PHE A 1 234 ? 19.774 66.295 40.004 1.00 25.25 231 PHE A CA 1
ATOM 1863 C C . PHE A 1 234 ? 18.842 66.577 38.835 1.00 24.71 231 PHE A C 1
ATOM 1864 O O . PHE A 1 234 ? 18.417 65.662 38.143 1.00 24.68 231 PHE A O 1
ATOM 1872 N N . LEU A 1 235 ? 18.535 67.852 38.619 1.00 23.54 232 LEU A N 1
ATOM 1873 C CA . LEU A 1 235 ? 17.710 68.236 37.510 1.00 23.40 232 LEU A CA 1
ATOM 1874 C C . LEU A 1 235 ? 18.386 67.938 36.172 1.00 23.63 232 LEU A C 1
ATOM 1875 O O . LEU A 1 235 ? 17.755 67.489 35.237 1.00 22.56 232 LEU A O 1
ATOM 1880 N N . ARG A 1 236 ? 19.672 68.214 36.068 1.00 24.58 233 ARG A N 1
ATOM 1881 C CA . ARG A 1 236 ? 20.311 68.082 34.802 1.00 24.74 233 ARG A CA 1
ATOM 1882 C C . ARG A 1 236 ? 20.156 66.610 34.400 1.00 23.41 233 ARG A C 1
ATOM 1883 O O . ARG A 1 236 ? 19.800 66.312 33.281 1.00 23.42 233 ARG A O 1
ATOM 1891 N N . GLY A 1 237 ? 20.394 65.704 35.338 1.00 23.07 234 GLY A N 1
ATOM 1892 C CA . GLY A 1 237 ? 20.345 64.288 35.042 1.00 23.37 234 GLY A CA 1
ATOM 1893 C C . GLY A 1 237 ? 18.960 63.920 34.546 1.00 23.57 234 GLY A C 1
ATOM 1894 O O . GLY A 1 237 ? 18.846 63.187 33.627 1.00 23.28 234 GLY A O 1
ATOM 1895 N N . LEU A 1 238 ? 17.927 64.458 35.185 1.00 22.13 235 LEU A N 1
ATOM 1896 C CA . LEU A 1 238 ? 16.577 64.131 34.839 1.00 22.93 235 LEU A CA 1
ATOM 1897 C C . LEU A 1 238 ? 16.337 64.688 33.444 1.00 25.53 235 LEU A C 1
ATOM 1898 O O . LEU A 1 238 ? 15.838 63.944 32.569 1.00 21.78 235 LEU A O 1
ATOM 1903 N N . TYR A 1 239 ? 16.766 65.951 33.229 1.00 24.09 236 TYR A N 1
ATOM 1904 C CA . T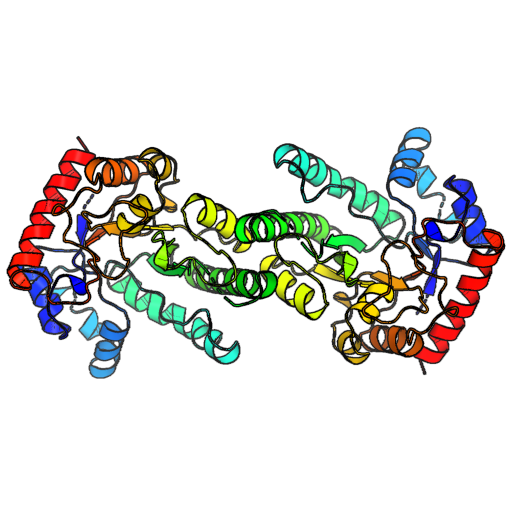YR A 1 239 ? 16.687 66.570 31.919 1.00 25.85 236 TYR A CA 1
ATOM 1905 C C . TYR A 1 239 ? 17.375 65.746 30.816 1.00 27.28 236 TYR A C 1
ATOM 1906 O O . TYR A 1 239 ? 16.808 65.620 29.734 1.00 27.23 236 TYR A O 1
ATOM 1915 N N . LEU A 1 240 ? 18.566 65.203 31.055 1.00 27.61 237 LEU A N 1
ATOM 1916 C CA . LEU A 1 240 ? 19.255 64.410 29.990 1.00 28.53 237 LEU A CA 1
ATOM 1917 C C . LEU A 1 240 ? 18.574 63.025 29.794 1.00 27.29 237 LEU A C 1
ATOM 1918 O O . LEU A 1 240 ? 18.528 62.482 28.695 1.00 29.22 237 LEU A O 1
ATOM 1923 N N . ALA A 1 241 ? 18.011 62.473 30.861 1.00 24.20 238 ALA A N 1
ATOM 1924 C CA . ALA A 1 241 ? 17.076 61.356 30.711 1.00 23.86 238 ALA A CA 1
ATOM 1925 C C . ALA A 1 241 ? 16.011 61.632 29.684 1.00 23.17 238 ALA A C 1
ATOM 1926 O O . ALA A 1 241 ? 15.625 60.728 28.973 1.00 26.58 238 ALA A O 1
ATOM 1928 N N . GLY A 1 242 ? 15.496 62.869 29.659 1.00 22.95 239 GLY A N 1
ATOM 1929 C CA . GLY A 1 242 ? 14.419 63.275 28.784 1.00 22.39 239 GLY A CA 1
ATOM 1930 C C . GLY A 1 242 ? 13.126 63.605 29.520 1.00 23.28 239 GLY A C 1
ATOM 1931 O O . GLY A 1 242 ? 12.064 63.607 28.942 1.00 24.25 239 GLY A O 1
ATOM 1932 N N . TYR A 1 243 ? 13.187 63.898 30.803 1.00 25.71 240 TYR A N 1
ATOM 1933 C CA . TYR A 1 243 ? 11.975 64.292 31.533 1.00 25.88 240 TYR A CA 1
ATOM 1934 C C . TYR A 1 243 ? 11.552 65.725 31.191 1.00 25.11 240 TYR A C 1
ATOM 1935 O O . TYR A 1 243 ? 12.388 66.618 31.167 1.00 22.13 240 TYR A O 1
ATOM 1944 N N . ARG A 1 244 ? 10.268 65.918 30.909 1.00 26.00 241 ARG A N 1
ATOM 1945 C CA . ARG A 1 244 ? 9.749 67.209 30.465 1.00 30.63 241 ARG A CA 1
ATOM 1946 C C . ARG A 1 244 ? 8.397 67.481 31.110 1.00 36.29 241 ARG A C 1
ATOM 1947 O O . ARG A 1 244 ? 7.409 67.706 30.389 1.00 49.67 241 ARG A O 1
ATOM 1955 N N . GLY A 1 245 ? 8.326 67.458 32.429 1.00 30.81 242 GLY A N 1
ATOM 1956 C CA . GLY A 1 245 ? 7.075 67.719 33.104 1.00 28.20 242 GLY A CA 1
ATOM 1957 C C . GLY A 1 245 ? 7.286 68.407 34.433 1.00 27.58 242 GLY A C 1
ATOM 1958 O O . GLY A 1 245 ? 8.253 69.142 34.618 1.00 26.66 242 GLY A O 1
ATOM 1959 N N . PRO A 1 246 ? 6.343 68.209 35.361 1.00 27.82 243 PRO A N 1
ATOM 1960 C CA . PRO A 1 246 ? 6.335 68.956 36.605 1.00 25.48 243 PRO A CA 1
ATOM 1961 C C . PRO A 1 246 ? 7.328 68.465 37.608 1.00 23.55 243 PRO A C 1
ATOM 1962 O O . PRO A 1 246 ? 7.570 67.234 37.749 1.00 21.15 243 PRO A O 1
ATOM 1966 N N . VAL A 1 247 ? 7.876 69.428 38.310 1.00 21.87 244 VAL A N 1
ATOM 1967 C CA . VAL A 1 247 ? 8.778 69.193 39.426 1.00 22.22 244 VAL A CA 1
ATOM 1968 C C . VAL A 1 247 ? 8.164 69.809 40.664 1.00 24.57 244 VAL A C 1
ATOM 1969 O O . VAL A 1 247 ? 8.110 71.043 40.809 1.00 21.74 244 VAL A O 1
ATOM 1973 N N . ALA A 1 248 ? 7.716 68.946 41.577 1.00 24.08 245 ALA A N 1
ATOM 1974 C CA . ALA A 1 248 ? 7.010 69.412 42.776 1.00 24.53 245 ALA A CA 1
ATOM 1975 C C . ALA A 1 248 ? 7.900 69.531 43.980 1.00 25.60 245 ALA A C 1
ATOM 1976 O O . ALA A 1 248 ? 8.674 68.620 44.274 1.00 30.53 245 ALA A O 1
ATOM 1978 N N . ALA A 1 249 ? 7.779 70.644 44.699 1.00 26.36 246 ALA A N 1
ATOM 1979 C CA . ALA A 1 249 ? 8.518 70.826 45.949 1.00 26.42 246 ALA A CA 1
ATOM 1980 C C . ALA A 1 249 ? 7.752 70.165 47.098 1.00 26.41 246 ALA A C 1
ATOM 1981 O O . ALA A 1 249 ? 6.962 70.833 47.788 1.00 27.16 246 ALA A O 1
ATOM 1983 N N . GLU A 1 250 ? 7.949 68.856 47.266 1.00 28.10 247 GLU A N 1
ATOM 1984 C CA . GLU A 1 250 ? 7.434 68.095 48.445 1.00 27.84 247 GLU A CA 1
ATOM 1985 C C . GLU A 1 250 ? 8.392 68.321 49.623 1.00 26.78 247 GLU A C 1
ATOM 1986 O O . GLU A 1 250 ? 9.472 67.711 49.680 1.00 26.16 247 GLU A O 1
ATOM 1992 N N . VAL A 1 251 ? 8.003 69.220 50.535 1.00 25.17 248 VAL A N 1
ATOM 1993 C CA . VAL A 1 251 ? 8.838 69.577 51.682 1.00 25.44 248 VAL A CA 1
ATOM 1994 C C . VAL A 1 251 ? 8.147 69.103 52.950 1.00 26.19 248 VAL A C 1
ATOM 1995 O O . VAL A 1 251 ? 7.522 69.899 53.636 1.00 26.40 248 VAL A O 1
ATOM 1999 N N . LEU A 1 252 ? 8.195 67.790 53.207 1.00 25.37 249 LEU A N 1
ATOM 2000 C CA . LEU A 1 252 ? 7.527 67.245 54.370 1.00 27.64 249 LEU A CA 1
ATOM 2001 C C . LEU A 1 252 ? 8.195 67.886 55.595 1.00 26.26 249 LEU A C 1
ATOM 2002 O O . LEU A 1 252 ? 9.388 68.096 55.593 1.00 24.61 249 LEU A O 1
ATOM 2007 N N . HIS A 1 253 ? 7.421 68.236 56.609 1.00 27.11 250 HIS A N 1
ATOM 2008 C CA . HIS A 1 253 ? 7.966 68.918 57.786 1.00 29.58 250 HIS A CA 1
ATOM 2009 C C . HIS A 1 253 ? 7.108 68.627 59.008 1.00 31.47 250 HIS A C 1
ATOM 2010 O O . HIS A 1 253 ? 5.895 68.383 58.877 1.00 30.07 250 HIS A O 1
ATOM 2017 N N . GLU A 1 254 ? 7.698 68.623 60.208 1.00 35.02 251 GLU A N 1
ATOM 2018 C CA . GLU A 1 254 ? 6.906 68.323 61.449 1.00 36.54 251 GLU A CA 1
ATOM 2019 C C . GLU A 1 254 ? 6.383 69.582 62.145 1.00 35.71 251 GLU A C 1
ATOM 2020 O O . GLU A 1 254 ? 5.412 69.535 62.927 1.00 34.12 251 GLU A O 1
ATOM 2026 N N . THR A 1 255 ? 7.034 70.690 61.808 1.00 34.70 252 THR A N 1
ATOM 2027 C CA A THR A 1 255 ? 6.804 71.965 62.431 0.50 34.68 252 THR A CA 1
ATOM 2028 C CA B THR A 1 255 ? 6.831 71.987 62.432 0.50 36.10 252 THR A CA 1
ATOM 2029 C C . THR A 1 255 ? 6.625 73.061 61.371 1.00 34.63 252 THR A C 1
ATOM 2030 O O . THR A 1 255 ? 7.138 72.953 60.303 1.00 33.81 252 THR A O 1
ATOM 2037 N N . PRO A 1 256 ? 5.895 74.136 61.694 1.00 37.14 253 PRO A N 1
ATOM 2038 C CA . PRO A 1 256 ? 5.779 75.221 60.759 1.00 40.33 253 PRO A CA 1
ATOM 2039 C C . PRO A 1 256 ? 7.081 75.547 60.034 1.00 43.15 253 PRO A C 1
ATOM 2040 O O . PRO A 1 256 ? 8.114 75.809 60.680 1.00 47.31 253 PRO A O 1
ATOM 2044 N N . LEU A 1 257 ? 7.013 75.502 58.702 1.00 44.00 254 LEU A N 1
ATOM 2045 C CA . LEU A 1 257 ? 8.080 76.027 57.819 1.00 46.58 254 LEU A CA 1
ATOM 2046 C C . LEU A 1 257 ? 8.148 77.582 57.943 1.00 47.32 254 LEU A C 1
ATOM 2047 O O . LEU A 1 257 ? 7.177 78.208 58.380 1.00 44.26 254 LEU A O 1
ATOM 2052 N N . ASP A 1 258 ? 9.264 78.186 57.531 1.00 44.56 255 ASP A N 1
ATOM 2053 C CA . ASP A 1 258 ? 9.491 79.633 57.701 1.00 50.08 255 ASP A CA 1
ATOM 2054 C C . ASP A 1 258 ? 8.637 80.477 56.726 1.00 45.68 255 ASP A C 1
ATOM 2055 O O . ASP A 1 258 ? 8.547 80.111 55.547 1.00 45.80 255 ASP A O 1
ATOM 2060 N N . GLY A 1 259 ? 8.031 81.586 57.195 1.00 40.22 256 GLY A N 1
ATOM 2061 C CA . GLY A 1 259 ? 7.307 82.560 56.317 1.00 37.58 256 GLY A CA 1
ATOM 2062 C C . GLY A 1 259 ? 5.769 82.431 56.287 1.00 36.89 256 GLY A C 1
ATOM 2063 O O . GLY A 1 259 ? 5.170 81.978 57.259 1.00 33.21 256 GLY A O 1
ATOM 2064 N N . THR A 1 260 ? 5.145 82.833 55.159 1.00 37.16 257 THR A N 1
ATOM 2065 C CA . THR A 1 260 ? 3.707 82.592 54.839 1.00 33.34 257 THR A CA 1
ATOM 2066 C C . THR A 1 260 ? 3.533 81.563 53.687 1.00 34.85 257 THR A C 1
ATOM 2067 O O . THR A 1 260 ? 4.478 81.300 52.945 1.00 34.27 257 THR A O 1
ATOM 2071 N N . GLY A 1 261 ? 2.344 80.991 53.507 1.00 34.75 258 GLY A N 1
ATOM 2072 C CA . GLY A 1 261 ? 2.125 80.090 52.374 1.00 33.75 258 GLY A CA 1
ATOM 2073 C C . GLY A 1 261 ? 2.484 80.754 51.030 1.00 34.49 258 GLY A C 1
ATOM 2074 O O . GLY A 1 261 ? 3.107 80.116 50.126 1.00 29.33 258 GLY A O 1
ATOM 2075 N N . GLU A 1 262 ? 2.100 82.034 50.906 1.00 33.84 259 GLU A N 1
ATOM 2076 C CA . GLU A 1 262 ? 2.251 82.789 49.667 1.00 33.73 259 GLU A CA 1
ATOM 2077 C C . GLU A 1 262 ? 3.709 83.088 49.380 1.00 31.58 259 GLU A C 1
ATOM 2078 O O . GLU A 1 262 ? 4.175 82.856 48.284 1.00 30.71 259 GLU A O 1
ATOM 2084 N N . SER A 1 263 ? 4.433 83.637 50.337 1.00 31.28 260 SER A N 1
ATOM 2085 C CA . SER A 1 263 ? 5.826 83.959 50.057 1.00 30.40 260 SER A CA 1
ATOM 2086 C C . SER A 1 263 ? 6.580 82.659 49.744 1.00 29.05 260 SER A C 1
ATOM 2087 O O . SER A 1 263 ? 7.470 82.650 48.936 1.00 28.90 260 SER A O 1
ATOM 2090 N N . ARG A 1 264 ? 6.222 81.549 50.376 1.00 31.07 261 ARG A N 1
ATOM 2091 C CA . ARG A 1 264 ? 6.919 80.265 50.105 1.00 30.21 261 ARG A CA 1
ATOM 2092 C C . ARG A 1 264 ? 6.681 79.765 48.694 1.00 27.36 261 ARG A C 1
ATOM 2093 O O . ARG A 1 264 ? 7.619 79.401 47.975 1.00 26.51 261 ARG A O 1
ATOM 2101 N N . ALA A 1 265 ? 5.418 79.758 48.304 1.00 25.83 262 ALA A N 1
ATOM 2102 C CA . ALA A 1 265 ? 5.045 79.370 46.971 1.00 24.18 262 ALA A CA 1
ATOM 2103 C C . ALA A 1 265 ? 5.822 80.172 45.919 1.00 24.39 262 ALA A C 1
ATOM 2104 O O . ALA A 1 265 ? 6.441 79.574 45.038 1.00 24.58 262 ALA A O 1
ATOM 2106 N N . ARG A 1 266 ? 5.803 81.507 46.009 1.00 24.75 263 ARG A N 1
ATOM 2107 C CA . ARG A 1 266 ? 6.481 82.377 45.028 1.00 26.19 263 ARG A CA 1
ATOM 2108 C C . ARG A 1 266 ? 7.981 82.172 45.018 1.00 26.41 263 ARG A C 1
ATOM 2109 O O . ARG A 1 266 ? 8.579 82.039 43.952 1.00 27.02 263 ARG A O 1
ATOM 2117 N N . LEU A 1 267 ? 8.585 82.108 46.204 1.00 28.24 264 LEU A N 1
ATOM 2118 C CA . LEU A 1 267 ? 10.045 81.934 46.332 1.00 30.62 264 LEU A CA 1
ATOM 2119 C C . LEU A 1 267 ? 10.571 80.641 45.701 1.00 28.44 264 LEU A C 1
ATOM 2120 O O . LEU A 1 267 ? 11.598 80.631 45.040 1.00 27.78 264 LEU A O 1
ATOM 2125 N N . VAL A 1 268 ? 9.876 79.546 45.899 1.00 27.25 265 VAL A N 1
ATOM 2126 C CA . VAL A 1 268 ? 10.364 78.262 45.365 1.00 27.09 265 VAL A CA 1
ATOM 2127 C C . VAL A 1 268 ? 10.113 78.162 43.832 1.00 26.01 265 VAL A C 1
ATOM 2128 O O . VAL A 1 268 ? 10.922 77.591 43.107 1.00 26.99 265 VAL A O 1
ATOM 2132 N N . ARG A 1 269 ? 8.992 78.703 43.344 1.00 26.07 266 ARG A N 1
ATOM 2133 C CA . ARG A 1 269 ? 8.756 78.837 41.888 1.00 26.81 266 ARG A CA 1
ATOM 2134 C C . ARG A 1 269 ? 9.944 79.522 41.225 1.00 26.45 266 ARG A C 1
ATOM 2135 O O . ARG A 1 269 ? 10.430 79.008 40.240 1.00 22.06 266 ARG A O 1
ATOM 2143 N N . GLU A 1 270 ? 10.327 80.694 41.769 1.00 25.83 267 GLU A N 1
ATOM 2144 C CA . GLU A 1 270 ? 11.508 81.468 41.333 1.00 28.07 267 GLU A CA 1
ATOM 2145 C C . GLU A 1 270 ? 12.749 80.656 41.471 1.00 25.76 267 GLU A C 1
ATOM 2146 O O . GLU A 1 270 ? 13.555 80.579 40.583 1.00 23.89 267 GLU A O 1
ATOM 2152 N N . ARG A 1 271 ? 12.916 80.051 42.618 1.00 26.18 268 ARG A N 1
ATOM 2153 C CA . ARG A 1 271 ? 14.082 79.241 42.797 1.00 27.77 268 ARG A CA 1
ATOM 2154 C C . ARG A 1 271 ? 14.179 78.072 41.803 1.00 29.03 268 ARG A C 1
ATOM 2155 O O . ARG A 1 271 ? 15.259 77.763 41.311 1.00 28.35 268 ARG A O 1
ATOM 2163 N N . LEU A 1 272 ? 13.057 77.450 41.483 1.00 30.35 269 LEU A N 1
ATOM 2164 C CA . LEU A 1 272 ? 13.078 76.283 40.587 1.00 31.08 269 LEU A CA 1
ATOM 2165 C C . LEU A 1 272 ? 13.218 76.681 39.126 1.00 28.39 269 LEU A C 1
ATOM 2166 O O . LEU A 1 272 ? 13.891 75.994 38.389 1.00 28.76 269 LEU A O 1
ATOM 2171 N N . GLU A 1 273 ? 12.615 77.782 38.697 1.00 27.51 270 GLU A N 1
ATOM 2172 C CA . GLU A 1 273 ? 12.840 78.209 37.312 1.00 28.95 270 GLU A CA 1
ATOM 2173 C C . GLU A 1 273 ? 14.319 78.425 37.105 1.00 27.10 270 GLU A C 1
ATOM 2174 O O . GLU A 1 273 ? 14.815 78.083 36.075 1.00 26.18 270 GLU A O 1
ATOM 2180 N N . LYS A 1 274 ? 15.019 78.960 38.107 1.00 30.40 271 LYS A N 1
ATOM 2181 C CA . LYS A 1 274 ? 16.475 79.252 37.994 1.00 30.55 271 LYS A CA 1
ATOM 2182 C C . LYS A 1 274 ? 17.275 77.967 38.046 1.00 28.55 271 LYS A C 1
ATOM 2183 O O . LYS A 1 274 ? 18.146 77.740 37.218 1.00 24.92 271 LYS A O 1
ATOM 2189 N N . LEU A 1 275 ? 16.931 77.081 38.977 1.00 28.53 272 LEU A N 1
ATOM 2190 C CA . LEU A 1 275 ? 17.568 75.762 39.005 1.00 27.60 272 LEU A CA 1
ATOM 2191 C C . LEU A 1 275 ? 17.403 75.034 37.676 1.00 27.52 272 LEU A C 1
ATOM 2192 O O . LEU A 1 275 ? 18.347 74.462 37.150 1.00 24.84 272 LEU A O 1
ATOM 2197 N N . ILE A 1 276 ? 16.201 75.112 37.116 1.00 26.74 273 ILE A N 1
ATOM 2198 C CA . ILE A 1 276 ? 15.871 74.379 35.896 1.00 24.38 273 ILE A CA 1
ATOM 2199 C C . ILE A 1 276 ? 16.630 74.944 34.678 1.00 24.64 273 ILE A C 1
ATOM 2200 O O . ILE A 1 276 ? 16.977 74.195 33.760 1.00 22.06 273 ILE A O 1
ATOM 2205 N N . ALA A 1 277 ? 16.879 76.251 34.662 1.00 24.63 274 ALA A N 1
ATOM 2206 C CA . ALA A 1 277 ? 17.573 76.864 33.546 1.00 24.81 274 ALA A CA 1
ATOM 2207 C C . ALA A 1 277 ? 19.105 76.598 33.665 1.00 26.64 274 ALA A C 1
ATOM 2208 O O . ALA A 1 277 ? 19.767 76.368 32.659 1.00 28.46 274 ALA A O 1
ATOM 2210 N N . LEU A 1 278 ? 19.651 76.583 34.885 1.00 26.92 275 LEU A N 1
ATOM 2211 C CA . LEU A 1 278 ? 21.033 76.162 35.096 1.00 28.19 275 LEU A CA 1
ATOM 2212 C C . LEU A 1 278 ? 21.249 74.703 34.634 1.00 31.39 275 LEU A C 1
ATOM 2213 O O . LEU A 1 278 ? 22.194 74.420 33.910 1.00 34.34 275 LEU A O 1
ATOM 2218 N N . ALA A 1 279 ? 20.369 73.788 35.029 1.00 33.23 276 ALA A N 1
ATOM 2219 C CA . ALA A 1 279 ? 20.456 72.368 34.607 1.00 36.66 276 ALA A CA 1
ATOM 2220 C C . ALA A 1 279 ? 20.382 72.161 33.059 1.00 38.94 276 ALA A C 1
ATOM 2221 O O . ALA A 1 279 ? 21.056 71.318 32.520 1.00 41.73 276 ALA A O 1
ATOM 2223 N N . LYS A 1 280 ? 19.559 72.924 32.359 1.00 42.42 277 LYS A N 1
ATOM 2224 C CA . LYS A 1 280 ? 19.505 72.846 30.906 1.00 45.87 277 LYS A CA 1
ATOM 2225 C C . LYS A 1 280 ? 20.864 73.331 30.345 1.00 48.48 277 LYS A C 1
ATOM 2226 O O . LYS A 1 280 ? 21.503 72.614 29.588 1.00 49.28 277 LYS A O 1
ATOM 2232 N N . GLY A 1 281 ? 21.282 74.534 30.762 1.00 49.94 278 GLY A N 1
ATOM 2233 C CA . GLY A 1 281 ? 22.596 75.104 30.483 1.00 51.61 278 GLY A CA 1
ATOM 2234 C C . GLY A 1 281 ? 23.014 75.041 29.030 1.00 60.38 278 GLY A C 1
ATOM 2235 O O . GLY A 1 281 ? 22.585 75.849 28.218 1.00 65.67 278 GLY A O 1
ATOM 2236 N N . ALA B 1 3 ? -4.135 5.157 38.046 1.00 32.39 0 ALA B N 1
ATOM 2237 C CA . ALA B 1 3 ? -4.478 6.581 38.270 1.00 34.44 0 ALA B CA 1
ATOM 2238 C C . ALA B 1 3 ? -3.147 7.264 38.622 1.00 35.97 0 ALA B C 1
ATOM 2239 O O . ALA B 1 3 ? -2.368 7.630 37.738 1.00 36.04 0 ALA B O 1
ATOM 2249 N N . GLU B 1 5 ? 0.511 6.442 39.615 1.00 34.85 2 GLU B N 1
ATOM 2250 C CA . GLU B 1 5 ? 1.335 5.245 39.431 1.00 35.50 2 GLU B CA 1
ATOM 2251 C C . GLU B 1 5 ? 2.769 5.431 39.939 1.00 36.22 2 GLU B C 1
ATOM 2252 O O . GLU B 1 5 ? 3.316 6.522 39.838 1.00 37.95 2 GLU B O 1
ATOM 2258 N N . PRO B 1 6 ? 3.394 4.354 40.471 1.00 36.37 3 PRO B N 1
ATOM 2259 C CA . PRO B 1 6 ? 4.809 4.429 40.862 1.00 34.75 3 PRO B CA 1
ATOM 2260 C C . PRO B 1 6 ? 5.759 4.784 39.691 1.00 32.38 3 PRO B C 1
ATOM 2261 O O . PRO B 1 6 ? 5.534 4.353 38.552 1.00 31.72 3 PRO B O 1
ATOM 2265 N N . CYS B 1 7 ? 6.802 5.559 40.008 1.00 30.15 4 CYS B N 1
ATOM 2266 C CA . CYS B 1 7 ? 7.843 6.018 39.065 1.00 28.60 4 CYS B CA 1
ATOM 2267 C C . CYS B 1 7 ? 9.221 5.677 39.638 1.00 27.81 4 CYS B C 1
ATOM 2268 O O . CYS B 1 7 ? 9.500 5.898 40.818 1.00 27.08 4 CYS B O 1
ATOM 2271 N N . LEU B 1 8 ? 10.068 5.078 38.810 1.00 29.51 5 LEU B N 1
ATOM 2272 C CA . LEU B 1 8 ? 11.435 4.727 39.209 1.00 28.14 5 LEU B CA 1
ATOM 2273 C C . LEU B 1 8 ? 12.187 6.059 39.245 1.00 26.38 5 LEU B C 1
ATOM 2274 O O . LEU B 1 8 ? 12.076 6.839 38.307 1.00 25.00 5 LEU B O 1
ATOM 2279 N N . HIS B 1 9 ? 12.867 6.324 40.357 1.00 26.23 6 HIS B N 1
ATOM 2280 C CA . HIS B 1 9 ? 13.822 7.430 40.520 1.00 26.86 6 HIS B CA 1
ATOM 2281 C C . HIS B 1 9 ? 15.235 6.881 40.531 1.00 26.80 6 HIS B C 1
ATOM 2282 O O . HIS B 1 9 ? 15.467 5.800 41.084 1.00 26.47 6 HIS B O 1
ATOM 2289 N N . PRO B 1 10 ? 16.225 7.592 39.952 1.00 27.41 7 PRO B N 1
ATOM 2290 C CA . PRO B 1 10 ? 17.590 7.004 40.005 1.00 27.50 7 PRO B CA 1
ATOM 2291 C C . PRO B 1 10 ? 18.129 6.732 41.409 1.00 26.72 7 PRO B C 1
ATOM 2292 O O . PRO B 1 10 ? 18.775 5.697 41.629 1.00 28.85 7 PRO B O 1
ATOM 2296 N N . THR B 1 11 ? 17.853 7.631 42.349 1.00 26.72 8 THR B N 1
ATOM 2297 C CA . THR B 1 11 ? 18.239 7.431 43.747 1.00 28.73 8 THR B CA 1
ATOM 2298 C C . THR B 1 11 ? 17.973 5.998 44.247 1.00 31.50 8 THR B C 1
ATOM 2299 O O . THR B 1 11 ? 18.714 5.473 45.083 1.00 32.95 8 THR B O 1
ATOM 2303 N N . LEU B 1 12 ? 16.935 5.357 43.7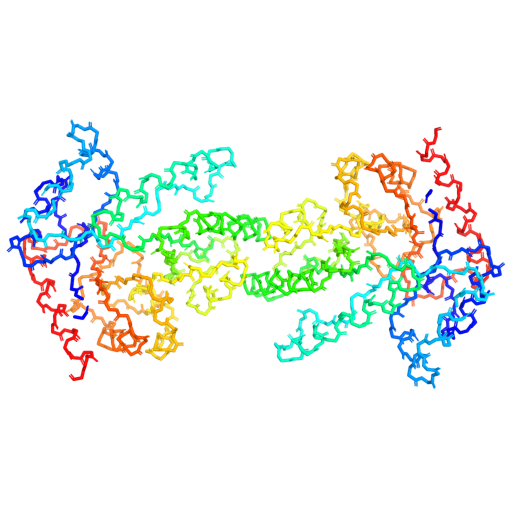29 1.00 31.54 9 LEU B N 1
ATOM 2304 C CA . LEU B 1 12 ? 16.654 3.970 44.078 1.00 32.29 9 LEU B CA 1
ATOM 2305 C C . LEU B 1 12 ? 17.731 2.968 43.645 1.00 34.00 9 LEU B C 1
ATOM 2306 O O . LEU B 1 12 ? 18.018 2.051 44.418 1.00 33.60 9 LEU B O 1
ATOM 2311 N N . VAL B 1 13 ? 18.305 3.118 42.441 1.00 36.68 10 VAL B N 1
ATOM 2312 C CA . VAL B 1 13 ? 19.188 2.065 41.862 1.00 40.88 10 VAL B CA 1
ATOM 2313 C C . VAL B 1 13 ? 20.648 2.425 41.625 1.00 44.30 10 VAL B C 1
ATOM 2314 O O . VAL B 1 13 ? 20.983 3.549 41.277 1.00 44.93 10 VAL B O 1
ATOM 2318 N N . ASP B 1 14 ? 21.503 1.415 41.748 1.00 52.51 11 ASP B N 1
ATOM 2319 C CA . ASP B 1 14 ? 22.918 1.557 41.408 1.00 58.07 11 ASP B CA 1
ATOM 2320 C C . ASP B 1 14 ? 23.074 1.895 39.910 1.00 61.02 11 ASP B C 1
ATOM 2321 O O . ASP B 1 14 ? 23.964 2.673 39.535 1.00 62.88 11 ASP B O 1
ATOM 2326 N N . GLU B 1 15 ? 22.186 1.326 39.081 1.00 61.94 12 GLU B N 1
ATOM 2327 C CA . GLU B 1 15 ? 22.178 1.531 37.614 1.00 59.89 12 GLU B CA 1
ATOM 2328 C C . GLU B 1 15 ? 22.466 3.002 37.240 1.00 58.34 12 GLU B C 1
ATOM 2329 O O . GLU B 1 15 ? 21.687 3.895 37.588 1.00 55.55 12 GLU B O 1
ATOM 2335 N N . THR B 1 16 ? 23.596 3.229 36.553 1.00 57.01 13 THR B N 1
ATOM 2336 C CA . THR B 1 16 ? 23.994 4.559 36.037 1.00 54.35 13 THR B CA 1
ATOM 2337 C C . THR B 1 16 ? 24.115 4.599 34.475 1.00 50.98 13 THR B C 1
ATOM 2338 O O . THR B 1 16 ? 24.613 5.580 33.916 1.00 48.74 13 THR B O 1
ATOM 2342 N N . SER B 1 17 ? 23.640 3.547 33.791 1.00 45.72 14 SER B N 1
ATOM 2343 C CA . SER B 1 17 ? 23.586 3.479 32.319 1.00 41.49 14 SER B CA 1
ATOM 2344 C C . SER B 1 17 ? 22.125 3.506 31.833 1.00 37.70 14 SER B C 1
ATOM 2345 O O . SER B 1 17 ? 21.308 2.714 32.270 1.00 36.51 14 SER B O 1
ATOM 2348 N N . LEU B 1 18 ? 21.799 4.409 30.925 1.00 35.55 15 LEU B N 1
ATOM 2349 C CA . LEU B 1 18 ? 20.398 4.609 30.529 1.00 34.48 15 LEU B CA 1
ATOM 2350 C C . LEU B 1 18 ? 19.711 3.318 30.070 1.00 33.36 15 LEU B C 1
ATOM 2351 O O . LEU B 1 18 ? 18.633 3.009 30.539 1.00 33.51 15 LEU B O 1
ATOM 2356 N N . VAL B 1 19 ? 20.318 2.564 29.159 1.00 33.14 16 VAL B N 1
ATOM 2357 C CA . VAL B 1 19 ? 19.728 1.290 28.728 1.00 31.46 16 VAL B CA 1
ATOM 2358 C C . VAL B 1 19 ? 19.468 0.351 29.897 1.00 30.14 16 VAL B C 1
ATOM 2359 O O . VAL B 1 19 ? 18.410 -0.276 29.98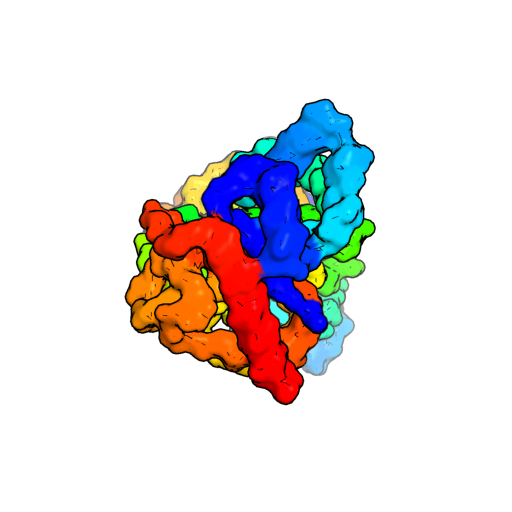1 1.00 30.49 16 VAL B O 1
ATOM 2363 N N . LEU B 1 20 ? 20.432 0.259 30.806 1.00 29.77 17 LEU B N 1
ATOM 2364 C CA . LEU B 1 20 ? 20.346 -0.734 31.871 1.00 29.30 17 LEU B CA 1
ATOM 2365 C C . LEU B 1 20 ? 19.270 -0.308 32.865 1.00 28.96 17 LEU B C 1
ATOM 2366 O O . LEU B 1 20 ? 18.406 -1.128 33.237 1.00 26.11 17 LEU B O 1
ATOM 2371 N N . TYR B 1 21 ? 19.290 0.987 33.229 1.00 28.90 18 TYR B N 1
ATOM 2372 C CA . TYR B 1 21 ? 18.213 1.623 34.008 1.00 27.90 18 TYR B CA 1
ATOM 2373 C C . TYR B 1 21 ? 16.837 1.316 33.399 1.00 27.72 18 TYR B C 1
ATOM 2374 O O . TYR B 1 21 ? 15.911 0.916 34.121 1.00 27.80 18 TYR B O 1
ATOM 2383 N N . LEU B 1 22 ? 16.699 1.495 32.083 1.00 26.62 19 LEU B N 1
ATOM 2384 C CA . LEU B 1 22 ? 15.398 1.324 31.462 1.00 26.37 19 LEU B CA 1
ATOM 2385 C C . LEU B 1 22 ? 15.082 -0.175 31.517 1.00 26.48 19 LEU B C 1
ATOM 2386 O O . LEU B 1 22 ? 13.958 -0.551 31.832 1.00 27.02 19 LEU B O 1
ATOM 2391 N N . ASP B 1 23 ? 16.062 -1.034 31.292 1.00 26.64 20 ASP B N 1
ATOM 2392 C CA . ASP B 1 23 ? 15.787 -2.480 31.396 1.00 27.50 20 ASP B CA 1
ATOM 2393 C C . ASP B 1 23 ? 15.235 -2.881 32.743 1.00 26.41 20 ASP B C 1
ATOM 2394 O O . ASP B 1 23 ? 14.302 -3.691 32.812 1.00 27.13 20 ASP B O 1
ATOM 2399 N N . LEU B 1 24 ? 15.802 -2.291 33.800 1.00 25.19 21 LEU B N 1
ATOM 2400 C CA . LEU B 1 24 ? 15.398 -2.559 35.191 1.00 25.05 21 LEU B CA 1
ATOM 2401 C C . LEU B 1 24 ? 13.961 -2.075 35.459 1.00 25.02 21 LEU B C 1
ATOM 2402 O O . LEU B 1 24 ? 13.137 -2.813 36.002 1.00 26.03 21 LEU B O 1
ATOM 2407 N N . ALA B 1 25 ? 13.631 -0.860 35.040 1.00 25.56 22 ALA B N 1
ATOM 2408 C CA . ALA B 1 25 ? 12.262 -0.379 35.204 1.00 25.36 22 ALA B CA 1
ATOM 2409 C C . ALA B 1 25 ? 11.318 -1.399 34.595 1.00 25.57 22 ALA B C 1
ATOM 2410 O O . ALA B 1 25 ? 10.293 -1.710 35.198 1.00 22.60 22 ALA B O 1
ATOM 2412 N N . ARG B 1 26 ? 11.665 -1.893 33.397 1.00 27.72 23 ARG B N 1
ATOM 2413 C CA . ARG B 1 26 ? 10.807 -2.838 32.683 1.00 29.92 23 ARG B CA 1
ATOM 2414 C C . ARG B 1 26 ? 10.732 -4.028 33.590 1.00 28.52 23 ARG B C 1
ATOM 2415 O O . ARG B 1 26 ? 9.662 -4.406 34.044 1.00 26.39 23 ARG B O 1
ATOM 2423 N N . GLU B 1 27 ? 11.883 -4.569 33.930 1.00 28.74 24 GLU B N 1
ATOM 2424 C CA . GLU B 1 27 ? 11.871 -5.859 34.579 1.00 28.74 24 GLU B CA 1
ATOM 2425 C C . GLU B 1 27 ? 11.208 -5.764 35.956 1.00 27.52 24 GLU B C 1
ATOM 2426 O O . GLU B 1 27 ? 10.606 -6.737 36.400 1.00 24.38 24 GLU B O 1
ATOM 2432 N N . THR B 1 28 ? 11.249 -4.587 36.605 1.00 25.56 25 THR B N 1
ATOM 2433 C CA . THR B 1 28 ? 10.629 -4.468 37.943 1.00 24.81 25 THR B CA 1
ATOM 2434 C C . THR B 1 28 ? 9.158 -4.008 37.945 1.00 24.23 25 THR B C 1
ATOM 2435 O O . THR B 1 28 ? 8.557 -3.829 39.022 1.00 22.97 25 THR B O 1
ATOM 2439 N N . GLY B 1 29 ? 8.595 -3.842 36.741 1.00 25.03 26 GLY B N 1
ATOM 2440 C CA . GLY B 1 29 ? 7.143 -3.650 36.529 1.00 26.21 26 GLY B CA 1
ATOM 2441 C C . GLY B 1 29 ? 6.665 -2.243 36.199 1.00 27.14 26 GLY B C 1
ATOM 2442 O O . GLY B 1 29 ? 5.503 -2.048 35.878 1.00 29.81 26 GLY B O 1
ATOM 2443 N N . TYR B 1 30 ? 7.552 -1.262 36.266 1.00 27.26 27 TYR B N 1
ATOM 2444 C CA . TYR B 1 30 ? 7.151 0.149 36.136 1.00 27.23 27 TYR B CA 1
ATOM 2445 C C . TYR B 1 30 ? 6.739 0.518 34.724 1.00 27.64 27 TYR B C 1
ATOM 2446 O O . TYR B 1 30 ? 7.154 -0.085 33.753 1.00 28.55 27 TYR B O 1
ATOM 2455 N N . ARG B 1 31 ? 5.921 1.549 34.633 1.00 30.33 28 ARG B N 1
ATOM 2456 C CA . ARG B 1 31 ? 5.658 2.228 33.375 1.00 32.36 28 ARG B CA 1
ATOM 2457 C C . ARG B 1 31 ? 6.425 3.557 33.381 1.00 28.54 28 ARG B C 1
ATOM 2458 O O . ARG B 1 31 ? 7.102 3.901 32.411 1.00 26.49 28 ARG B O 1
ATOM 2466 N N . TYR B 1 32 ? 6.295 4.286 34.488 1.00 28.06 29 TYR B N 1
ATOM 2467 C CA . TYR B 1 32 ? 6.794 5.646 34.610 1.00 26.56 29 TYR B CA 1
ATOM 2468 C C . TYR B 1 32 ? 8.194 5.595 35.157 1.00 25.78 29 TYR B C 1
ATOM 2469 O O . TYR B 1 32 ? 8.413 5.064 36.254 1.00 23.53 29 TYR B O 1
ATOM 2478 N N . VAL B 1 33 ? 9.121 6.129 34.360 1.00 25.05 30 VAL B N 1
ATOM 2479 C CA . VAL B 1 33 ? 10.534 6.267 34.710 1.00 25.95 30 VAL B CA 1
ATOM 2480 C C . VAL B 1 33 ? 10.984 7.766 34.821 1.00 27.93 30 VAL B C 1
ATOM 2481 O O . VAL B 1 33 ? 10.799 8.567 33.913 1.00 26.47 30 VAL B O 1
ATOM 2485 N N . ASP B 1 34 ? 11.577 8.154 35.938 1.00 30.50 31 ASP B N 1
ATOM 2486 C CA . ASP B 1 34 ? 12.317 9.420 35.943 1.00 31.60 31 ASP B CA 1
ATOM 2487 C C . ASP B 1 34 ? 13.807 9.231 35.570 1.00 31.12 31 ASP B C 1
ATOM 2488 O O . ASP B 1 34 ? 14.511 8.361 36.139 1.00 32.83 31 ASP B O 1
ATOM 2493 N N . VAL B 1 35 ? 14.254 10.032 34.596 1.00 28.86 32 VAL B N 1
ATOM 2494 C CA . VAL B 1 35 ? 15.612 9.984 34.019 1.00 29.60 32 VAL B CA 1
ATOM 2495 C C . VAL B 1 35 ? 16.218 11.397 34.079 1.00 30.67 32 VAL B C 1
ATOM 2496 O O . VAL B 1 35 ? 15.549 12.366 33.709 1.00 26.81 32 VAL B O 1
ATOM 2500 N N . PRO B 1 36 ? 17.463 11.530 34.604 1.00 33.35 33 PRO B N 1
ATOM 2501 C CA . PRO B 1 36 ? 18.105 12.834 34.556 1.00 31.86 33 PRO B CA 1
ATOM 2502 C C . PRO B 1 36 ? 18.322 13.207 33.096 1.00 30.69 33 PRO B C 1
ATOM 2503 O O . PRO B 1 36 ? 18.616 12.324 32.254 1.00 28.25 33 PRO B O 1
ATOM 2507 N N . PHE B 1 37 ? 18.128 14.492 32.802 1.00 29.87 34 PHE B N 1
ATOM 2508 C CA . PHE B 1 37 ? 18.062 14.939 31.425 1.00 30.73 34 PHE B CA 1
ATOM 2509 C C . PHE B 1 37 ? 19.353 14.660 30.662 1.00 31.80 34 PHE B C 1
ATOM 2510 O O . PHE B 1 37 ? 19.320 14.295 29.470 1.00 30.96 34 PHE B O 1
ATOM 2518 N N . HIS B 1 38 ? 20.480 14.824 31.355 1.00 34.52 35 HIS B N 1
ATOM 2519 C CA . HIS B 1 38 ? 21.787 14.634 30.735 1.00 35.77 35 HIS B CA 1
ATOM 2520 C C . HIS B 1 38 ? 21.940 13.243 30.130 1.00 36.82 35 HIS B C 1
ATOM 2521 O O . HIS B 1 38 ? 22.464 13.097 29.005 1.00 35.53 35 HIS B O 1
ATOM 2528 N N . TRP B 1 39 ? 21.418 12.215 30.803 1.00 36.59 36 TRP B N 1
ATOM 2529 C CA . TRP B 1 39 ? 21.444 10.879 30.204 1.00 36.58 36 TRP B CA 1
ATOM 2530 C C . TRP B 1 39 ? 20.712 10.915 28.895 1.00 37.50 36 TRP B C 1
ATOM 2531 O O . TRP B 1 39 ? 21.186 10.323 27.946 1.00 36.93 36 TRP B O 1
ATOM 2542 N N . LEU B 1 40 ? 19.574 11.622 28.804 1.00 37.81 37 LEU B N 1
ATOM 2543 C CA . LEU B 1 40 ? 18.864 11.712 27.512 1.00 40.64 37 LEU B CA 1
ATOM 2544 C C . LEU B 1 40 ? 19.554 12.613 26.483 1.00 40.70 37 LEU B C 1
ATOM 2545 O O . LEU B 1 40 ? 19.506 12.311 25.291 1.00 39.59 37 LEU B O 1
ATOM 2550 N N . GLU B 1 41 ? 20.145 13.730 26.907 1.00 45.04 38 GLU B N 1
ATOM 2551 C CA . GLU B 1 41 ? 20.905 14.567 25.953 1.00 50.45 38 GLU B CA 1
ATOM 2552 C C . GLU B 1 41 ? 22.041 13.734 25.397 1.00 48.94 38 GLU B C 1
ATOM 2553 O O . GLU B 1 41 ? 22.265 13.709 24.182 1.00 46.20 38 GLU B O 1
ATOM 2559 N N . ALA B 1 42 ? 22.743 13.071 26.317 1.00 47.01 39 ALA B N 1
ATOM 2560 C CA . ALA B 1 42 ? 23.845 12.171 25.989 1.00 52.88 39 ALA B CA 1
ATOM 2561 C C . ALA B 1 42 ? 23.467 11.022 24.994 1.00 57.00 39 ALA B C 1
ATOM 2562 O O . ALA B 1 42 ? 24.206 10.785 24.028 1.00 60.04 39 ALA B O 1
ATOM 2564 N N . GLU B 1 43 ? 22.339 10.326 25.188 1.00 57.69 40 GLU B N 1
ATOM 2565 C CA . GLU B 1 43 ? 21.969 9.216 24.265 1.00 56.06 40 GLU B CA 1
ATOM 2566 C C . GLU B 1 43 ? 21.407 9.722 22.930 1.00 51.04 40 GLU B C 1
ATOM 2567 O O . GLU B 1 43 ? 21.435 9.023 21.929 1.00 53.39 40 GLU B O 1
ATOM 2573 N N . ALA B 1 44 ? 20.896 10.943 22.939 1.00 51.92 41 ALA B N 1
ATOM 2574 C CA . ALA B 1 44 ? 20.457 11.630 21.734 1.00 54.53 41 ALA B CA 1
ATOM 2575 C C . ALA B 1 44 ? 21.639 12.196 20.928 1.00 56.40 41 ALA B C 1
ATOM 2576 O O . ALA B 1 44 ? 21.458 12.679 19.805 1.00 57.56 41 ALA B O 1
ATOM 2578 N N . GLU B 1 45 ? 22.838 12.164 21.510 1.00 61.61 42 GLU B N 1
ATOM 2579 C CA . GLU B 1 45 ? 24.057 12.613 20.825 1.00 63.38 42 GLU B CA 1
ATOM 2580 C C . GLU B 1 45 ? 24.688 11.473 20.034 1.00 65.18 42 GLU B C 1
ATOM 2581 O O . GLU B 1 45 ? 24.946 11.627 18.838 1.00 67.54 42 GLU B O 1
ATOM 2587 N N . ARG B 1 46 ? 24.932 10.339 20.700 1.00 64.96 43 ARG B N 1
ATOM 2588 C CA . ARG B 1 46 ? 25.513 9.147 20.057 1.00 65.33 43 ARG B CA 1
ATOM 2589 C C . ARG B 1 46 ? 24.579 8.557 18.998 1.00 65.40 43 ARG B C 1
ATOM 2590 O O . ARG B 1 46 ? 24.985 8.348 17.848 1.00 68.68 43 ARG B O 1
ATOM 2592 N N . HIS B 1 47 ? 23.324 8.328 19.397 1.00 64.56 44 HIS B N 1
ATOM 2593 C CA . HIS B 1 47 ? 22.336 7.582 18.596 1.00 60.83 44 HIS B CA 1
ATOM 2594 C C . HIS B 1 47 ? 21.392 8.443 17.776 1.00 56.64 44 HIS B C 1
ATOM 2595 O O . HIS B 1 47 ? 21.208 8.194 16.587 1.00 53.91 44 HIS B O 1
ATOM 2602 N N . GLY B 1 48 ? 20.796 9.465 18.390 1.00 54.62 45 GLY B N 1
ATOM 2603 C CA . GLY B 1 48 ? 19.857 10.367 17.690 1.00 51.44 45 GLY B CA 1
ATOM 2604 C C . GLY B 1 48 ? 18.452 10.366 18.285 1.00 47.21 45 GLY B C 1
ATOM 2605 O O . GLY B 1 48 ? 18.095 9.483 19.069 1.00 39.93 45 GLY B O 1
ATOM 2606 N N . ASP B 1 49 ? 17.654 11.360 17.908 1.00 47.38 46 ASP B N 1
ATOM 2607 C CA . ASP B 1 49 ? 16.322 11.514 18.465 1.00 46.91 46 ASP B CA 1
ATOM 2608 C C . ASP B 1 49 ? 15.447 10.298 18.271 1.00 44.74 46 ASP B C 1
ATOM 2609 O O . ASP B 1 49 ? 14.896 9.805 19.235 1.00 46.65 46 ASP B O 1
ATOM 2614 N N . ALA B 1 50 ? 15.351 9.790 17.047 1.00 44.51 47 ALA B N 1
ATOM 2615 C CA . ALA B 1 50 ? 14.575 8.566 16.767 1.00 43.11 47 ALA B CA 1
ATOM 2616 C C . ALA B 1 50 ? 14.848 7.374 17.739 1.00 40.33 47 ALA B C 1
ATOM 2617 O O . ALA B 1 50 ? 13.915 6.664 18.173 1.00 37.44 47 ALA B O 1
ATOM 2619 N N . ALA B 1 51 ? 16.121 7.174 18.082 1.00 38.19 48 ALA B N 1
ATOM 2620 C CA . ALA B 1 51 ? 16.568 6.027 18.902 1.00 36.85 48 ALA B CA 1
ATOM 2621 C C . ALA B 1 51 ? 16.188 6.112 20.375 1.00 35.02 48 ALA B C 1
ATOM 2622 O O . ALA B 1 51 ? 15.807 5.105 20.969 1.00 32.91 48 ALA B O 1
ATOM 2624 N N . VAL B 1 52 ? 16.304 7.302 20.968 1.00 33.34 49 VAL B N 1
ATOM 2625 C CA . VAL B 1 52 ? 15.900 7.473 22.356 1.00 33.51 49 VAL B CA 1
ATOM 2626 C C . VAL B 1 52 ? 14.387 7.198 22.467 1.00 34.66 49 VAL B C 1
ATOM 2627 O O . VAL B 1 52 ? 13.968 6.474 23.371 1.00 34.90 49 VAL B O 1
ATOM 2631 N N . GLU B 1 53 ? 13.574 7.705 21.528 1.00 36.34 50 GLU B N 1
ATOM 2632 C CA . GLU B 1 53 ? 12.131 7.358 21.470 1.00 36.36 50 GLU B CA 1
ATOM 2633 C C . GLU B 1 53 ? 11.974 5.841 21.320 1.00 34.21 50 GLU B C 1
ATOM 2634 O O . GLU B 1 53 ? 11.276 5.223 22.115 1.00 32.72 50 GLU B O 1
ATOM 2640 N N . ALA B 1 54 ? 12.643 5.242 20.333 1.00 33.61 51 ALA B N 1
ATOM 2641 C CA . ALA B 1 54 ? 12.619 3.756 20.157 1.00 35.07 51 ALA B CA 1
ATOM 2642 C C . ALA B 1 54 ? 12.853 2.957 21.475 1.00 34.16 51 ALA B C 1
ATOM 2643 O O . ALA B 1 54 ? 12.018 2.153 21.893 1.00 32.79 51 ALA B O 1
ATOM 2653 N N . PHE B 1 56 ? 12.387 3.738 24.622 1.00 34.35 53 PHE B N 1
ATOM 2654 C CA . PHE B 1 56 ? 11.264 3.835 25.602 1.00 33.10 53 PHE B CA 1
ATOM 2655 C C . PHE B 1 56 ? 10.077 3.008 25.190 1.00 33.43 53 PHE B C 1
ATOM 2656 O O . PHE B 1 56 ? 9.595 2.170 25.958 1.00 30.24 53 PHE B O 1
ATOM 2664 N N . GLN B 1 57 ? 9.616 3.271 23.973 1.00 36.19 54 GLN B N 1
ATOM 2665 C CA . GLN B 1 57 ? 8.387 2.689 23.491 1.00 41.29 54 GLN B CA 1
ATOM 2666 C C . GLN B 1 57 ? 8.527 1.176 23.412 1.00 39.78 54 GLN B C 1
ATOM 2667 O O . GLN B 1 57 ? 7.641 0.474 23.855 1.00 40.95 54 GLN B O 1
ATOM 2673 N N . ARG B 1 58 ? 9.660 0.671 22.929 1.00 37.80 55 ARG B N 1
ATOM 2674 C CA . ARG B 1 58 ? 9.918 -0.771 22.947 1.00 37.24 55 ARG B CA 1
ATOM 2675 C C . ARG B 1 58 ? 9.703 -1.394 24.324 1.00 35.91 55 ARG B C 1
ATOM 2676 O O . ARG B 1 58 ? 9.305 -2.566 24.437 1.00 32.49 55 ARG B O 1
ATOM 2684 N N . ARG B 1 59 ? 9.980 -0.619 25.370 1.00 33.05 56 ARG B N 1
ATOM 2685 C CA . ARG B 1 59 ? 9.933 -1.145 26.734 1.00 32.89 56 ARG B CA 1
ATOM 2686 C C . ARG B 1 59 ? 8.637 -0.810 27.492 1.00 32.16 56 ARG B C 1
ATOM 2687 O O . ARG B 1 59 ? 8.507 -1.109 28.682 1.00 28.99 56 ARG B O 1
ATOM 2695 N N . GLY B 1 60 ? 7.670 -0.216 26.785 1.00 33.40 57 GLY B N 1
ATOM 2696 C CA . GLY B 1 60 ? 6.421 0.252 27.394 1.00 32.30 57 GLY B CA 1
ATOM 2697 C C . GLY B 1 60 ? 6.640 1.413 28.374 1.00 33.36 57 GLY B C 1
ATOM 2698 O O . GLY B 1 60 ? 5.845 1.600 29.303 1.00 36.77 57 GLY B O 1
ATOM 2699 N N . LEU B 1 61 ? 7.701 2.205 28.178 1.00 30.41 58 LEU B N 1
ATOM 2700 C CA . LEU B 1 61 ? 8.054 3.256 29.155 1.00 28.52 58 LEU B CA 1
ATOM 2701 C C . LEU B 1 61 ? 7.674 4.697 28.737 1.00 26.90 58 LEU B C 1
ATOM 2702 O O . LEU B 1 61 ? 7.673 5.044 27.552 1.00 26.22 58 LEU B O 1
ATOM 2707 N N . VAL B 1 62 ? 7.372 5.509 29.753 1.00 25.81 59 VAL B N 1
ATOM 2708 C CA . VAL B 1 62 ? 6.965 6.922 29.624 1.00 25.52 59 VAL B CA 1
ATOM 2709 C C . VAL B 1 62 ? 7.814 7.785 30.564 1.00 25.65 59 VAL B C 1
ATOM 2710 O O . VAL B 1 62 ? 7.847 7.564 31.769 1.00 24.09 59 VAL B O 1
ATOM 2714 N N . LEU B 1 63 ? 8.512 8.771 30.016 1.00 27.91 60 LEU B N 1
ATOM 2715 C CA . LEU B 1 63 ? 9.251 9.738 30.841 1.00 25.75 60 LEU B CA 1
ATOM 2716 C C . LEU B 1 63 ? 8.313 10.529 31.759 1.00 25.52 60 LEU B C 1
ATOM 2717 O O . LEU B 1 63 ? 7.405 11.187 31.304 1.00 28.33 60 LEU B O 1
ATOM 2722 N N . ALA B 1 64 ? 8.556 10.468 33.060 1.00 25.88 61 ALA B N 1
ATOM 2723 C CA . ALA B 1 64 ? 7.741 11.169 34.047 1.00 24.67 61 ALA B CA 1
ATOM 2724 C C . ALA B 1 64 ? 7.847 12.709 33.948 1.00 24.24 61 ALA B C 1
ATOM 2725 O O . ALA B 1 64 ? 6.868 13.403 34.209 1.00 23.23 61 ALA B O 1
ATOM 2727 N N . ASN B 1 65 ? 9.033 13.228 33.632 1.00 22.06 62 ASN B N 1
ATOM 2728 C CA . ASN B 1 65 ? 9.359 14.629 33.954 1.00 25.17 62 ASN B CA 1
ATOM 2729 C C . ASN B 1 65 ? 10.610 15.141 33.209 1.00 24.52 62 ASN B C 1
ATOM 2730 O O . ASN B 1 65 ? 11.352 14.386 32.588 1.00 26.74 62 ASN B O 1
ATOM 2735 N N . LEU B 1 66 ? 10.820 16.442 33.223 1.00 24.51 63 LEU B N 1
ATOM 2736 C CA . LEU B 1 66 ? 12.117 16.965 32.844 1.00 23.13 63 LEU B CA 1
ATOM 2737 C C . LEU B 1 66 ? 12.615 17.926 33.933 1.00 23.60 63 LEU B C 1
ATOM 2738 O O . LEU B 1 66 ? 12.043 19.003 34.129 1.00 24.57 63 LEU B O 1
ATOM 2743 N N . GLY B 1 67 ? 13.684 17.525 34.618 1.00 23.72 64 GLY B N 1
ATOM 2744 C CA . GLY B 1 67 ? 14.442 18.430 35.444 1.00 23.37 64 GLY B CA 1
ATOM 2745 C C . GLY B 1 67 ? 14.898 19.602 34.597 1.00 23.34 64 GLY B C 1
ATOM 2746 O O . GLY B 1 67 ? 15.617 19.395 33.607 1.00 26.12 64 GLY B O 1
ATOM 2747 N N . LEU B 1 68 ? 14.488 20.814 34.995 1.00 22.48 65 LEU B N 1
ATOM 2748 C CA . LEU B 1 68 ? 14.745 22.060 34.232 1.00 22.94 65 LEU B CA 1
ATOM 2749 C C . LEU B 1 68 ? 16.215 22.110 33.904 1.00 23.33 65 LEU B C 1
ATOM 2750 O O . LEU B 1 68 ? 17.026 22.249 34.791 1.00 24.65 65 LEU B O 1
ATOM 2755 N N . PRO B 1 69 ? 16.573 21.970 32.622 1.00 26.53 66 PRO B N 1
ATOM 2756 C CA . PRO B 1 69 ? 17.994 21.948 32.216 1.00 25.95 66 PRO B CA 1
ATOM 2757 C C . PRO B 1 69 ? 18.557 23.364 31.976 1.00 24.92 66 PRO B C 1
ATOM 2758 O O . PRO B 1 69 ? 18.835 23.758 30.861 1.00 24.30 66 PRO B O 1
ATOM 2762 N N . LEU B 1 70 ? 18.667 24.127 33.050 1.00 25.80 67 LEU B N 1
ATOM 2763 C CA . LEU B 1 70 ? 19.375 25.395 33.081 1.00 25.43 67 LEU B CA 1
ATOM 2764 C C . LEU B 1 70 ? 19.498 25.785 34.526 1.00 26.23 67 LEU B C 1
ATOM 2765 O O . LEU B 1 70 ? 18.859 25.178 35.410 1.00 27.50 67 LEU B O 1
ATOM 2770 N N . ASN B 1 71 ? 20.268 26.842 34.744 1.00 25.48 68 ASN B N 1
ATOM 2771 C CA . ASN B 1 71 ? 20.534 27.367 36.071 1.00 25.40 68 ASN B CA 1
ATOM 2772 C C . ASN B 1 71 ? 19.867 28.760 36.206 1.00 24.64 68 ASN B C 1
ATOM 2773 O O . ASN B 1 71 ? 20.273 29.784 35.596 1.00 20.84 68 ASN B O 1
ATOM 2778 N N . LEU B 1 72 ? 18.831 28.762 37.033 1.00 23.30 69 LEU B N 1
ATOM 2779 C CA . LEU B 1 72 ? 18.043 29.973 37.311 1.00 23.42 69 LEU B CA 1
ATOM 2780 C C . LEU B 1 72 ? 18.761 31.116 38.071 1.00 23.10 69 LEU B C 1
ATOM 2781 O O . LEU B 1 72 ? 18.239 32.278 38.090 1.00 25.25 69 LEU B O 1
ATOM 2786 N N . TYR B 1 73 ? 19.925 30.803 38.665 1.00 21.99 70 TYR B N 1
ATOM 2787 C CA . TYR B 1 73 ? 20.774 31.765 39.377 1.00 21.50 70 TYR B CA 1
ATOM 2788 C C . TYR B 1 73 ? 22.008 32.214 38.612 1.00 22.24 70 TYR B C 1
ATOM 2789 O O . TYR B 1 73 ? 22.804 32.998 39.148 1.00 21.52 70 TYR B O 1
ATOM 2798 N N . ASP B 1 74 ? 22.145 31.813 37.355 1.00 21.33 71 ASP B N 1
ATOM 2799 C CA . ASP B 1 74 ? 23.326 32.159 36.578 1.00 22.04 71 ASP B CA 1
ATOM 2800 C C . ASP B 1 74 ? 23.365 33.641 36.149 1.00 20.82 71 ASP B C 1
ATOM 2801 O O . ASP B 1 74 ? 22.420 34.417 36.407 1.00 18.68 71 ASP B O 1
ATOM 2806 N N . SER B 1 75 ? 24.468 34.033 35.504 1.00 19.77 72 SER B N 1
ATOM 2807 C CA . SER B 1 75 ? 24.570 35.360 34.858 1.00 19.92 72 SER B CA 1
ATOM 2808 C C . SER B 1 75 ? 23.476 35.533 33.797 1.00 20.22 72 SER B C 1
ATOM 2809 O O . SER B 1 75 ? 23.010 34.558 33.242 1.00 19.12 72 SER B O 1
ATOM 2812 N N . GLU B 1 76 ? 23.072 36.766 33.503 1.00 19.94 73 GLU B N 1
ATOM 2813 C CA . GLU B 1 76 ? 21.983 36.971 32.524 1.00 19.69 73 GLU B CA 1
ATOM 2814 C C . GLU B 1 76 ? 22.272 36.396 31.117 1.00 18.63 73 GLU B C 1
ATOM 2815 O O . GLU B 1 76 ? 21.460 35.685 30.565 1.00 19.49 73 GLU B O 1
ATOM 2821 N N . PRO B 1 77 ? 23.441 36.697 30.525 1.00 18.30 74 PRO B N 1
ATOM 2822 C CA . PRO B 1 77 ? 23.716 36.146 29.189 1.00 17.90 74 PRO B CA 1
ATOM 2823 C C . PRO B 1 77 ? 23.733 34.615 29.131 1.00 19.08 74 PRO B C 1
ATOM 2824 O O . PRO B 1 77 ? 23.188 34.027 28.201 1.00 19.91 74 PRO B O 1
ATOM 2828 N N . VAL B 1 78 ? 24.311 33.965 30.126 1.00 19.07 75 VAL B N 1
ATOM 2829 C CA . VAL B 1 78 ? 24.294 32.513 30.178 1.00 19.31 75 VAL B CA 1
ATOM 2830 C C . VAL B 1 78 ? 22.875 31.984 30.444 1.00 20.87 75 VAL B C 1
ATOM 2831 O O . VAL B 1 78 ? 22.461 30.967 29.839 1.00 24.53 75 VAL B O 1
ATOM 2835 N N . PHE B 1 79 ? 22.111 32.633 31.309 1.00 19.13 76 PHE B N 1
ATOM 2836 C CA . PHE B 1 79 ? 20.730 32.176 31.514 1.00 20.52 76 PHE B CA 1
ATOM 2837 C C . PHE B 1 79 ? 19.896 32.278 30.205 1.00 21.58 76 PHE B C 1
ATOM 2838 O O . PHE B 1 79 ? 19.255 31.317 29.815 1.00 21.53 76 PHE B O 1
ATOM 2846 N N . LEU B 1 80 ? 19.911 33.443 29.550 1.00 20.38 77 LEU B N 1
ATOM 2847 C CA . LEU B 1 80 ? 19.251 33.610 28.264 1.00 21.29 77 LEU B CA 1
ATOM 2848 C C . LEU B 1 80 ? 19.639 32.536 27.200 1.00 20.76 77 LEU B C 1
ATOM 2849 O O . LEU B 1 80 ? 18.798 32.071 26.438 1.00 23.08 77 LEU B O 1
ATOM 2854 N N . ARG B 1 81 ? 20.898 32.138 27.126 1.00 22.52 78 ARG B N 1
ATOM 2855 C CA . ARG B 1 81 ? 21.309 31.153 26.130 1.00 22.22 78 ARG B CA 1
ATOM 2856 C C . ARG B 1 81 ? 20.637 29.815 26.382 1.00 24.00 78 ARG B C 1
ATOM 2857 O O . ARG B 1 81 ? 20.183 29.123 25.442 1.00 24.59 78 ARG B O 1
ATOM 2865 N N . GLU B 1 82 ? 20.630 29.429 27.651 1.00 26.34 79 GLU B N 1
ATOM 2866 C CA . GLU B 1 82 ? 20.103 28.125 28.058 1.00 28.66 79 GLU B CA 1
ATOM 2867 C C . GLU B 1 82 ? 18.571 28.114 27.933 1.00 25.23 79 GLU B C 1
ATOM 2868 O O . GLU B 1 82 ? 17.947 27.062 27.602 1.00 18.83 79 GLU B O 1
ATOM 2874 N N . LEU B 1 83 ? 18.001 29.300 28.193 1.00 23.42 80 LEU B N 1
ATOM 2875 C CA . LEU B 1 83 ? 16.574 29.553 27.947 1.00 25.12 80 LEU B CA 1
ATOM 2876 C C . LEU B 1 83 ? 16.268 29.352 26.488 1.00 24.19 80 LEU B C 1
ATOM 2877 O O . LEU B 1 83 ? 15.287 28.699 26.189 1.00 25.12 80 LEU B O 1
ATOM 2882 N N . SER B 1 84 ? 17.111 29.895 25.602 1.00 21.95 81 SER B N 1
ATOM 2883 C CA . SER B 1 84 ? 16.865 29.760 24.184 1.00 22.66 81 SER B CA 1
ATOM 2884 C C . SER B 1 84 ? 16.947 28.285 23.762 1.00 21.91 81 SER B C 1
ATOM 2885 O O . SER B 1 84 ? 16.281 27.849 22.828 1.00 22.99 81 SER B O 1
ATOM 2888 N N . LEU B 1 85 ? 17.748 27.509 24.457 1.00 23.29 82 LEU B N 1
ATOM 2889 C CA . LEU B 1 85 ? 17.896 26.093 24.124 1.00 25.07 82 LEU B CA 1
ATOM 2890 C C . LEU B 1 85 ? 16.751 25.295 24.689 1.00 23.79 82 LEU B C 1
ATOM 2891 O O . LEU B 1 85 ? 16.511 24.179 24.246 1.00 26.43 82 LEU B O 1
ATOM 2896 N N . LEU B 1 86 ? 16.030 25.857 25.657 1.00 23.50 83 LEU B N 1
ATOM 2897 C CA . LEU B 1 86 ? 15.016 25.051 26.409 1.00 22.99 83 LEU B CA 1
ATOM 2898 C C . LEU B 1 86 ? 13.868 24.436 25.538 1.00 22.33 83 LEU B C 1
ATOM 2899 O O . LEU B 1 86 ? 13.482 23.243 25.726 1.00 21.10 83 LEU B O 1
ATOM 2904 N N . PRO B 1 87 ? 13.359 25.200 24.560 1.00 21.84 84 PRO B N 1
ATOM 2905 C CA . PRO B 1 87 ? 12.222 24.678 23.789 1.00 23.49 84 PRO B CA 1
ATOM 2906 C C . PRO B 1 87 ? 12.521 23.371 23.046 1.00 24.17 84 PRO B C 1
ATOM 2907 O O . PRO B 1 87 ? 11.708 22.469 23.104 1.00 20.11 84 PRO B O 1
ATOM 2911 N N . ASP B 1 88 ? 13.689 23.237 22.410 1.00 26.87 85 ASP B N 1
ATOM 2912 C CA . ASP B 1 88 ? 13.949 21.958 21.718 1.00 28.35 85 ASP B CA 1
ATOM 2913 C C . ASP B 1 88 ? 14.120 20.785 22.670 1.00 27.92 85 ASP B C 1
ATOM 2914 O O . ASP B 1 88 ? 13.762 19.663 22.344 1.00 29.26 85 ASP B O 1
ATOM 2919 N N . ARG B 1 89 ? 14.626 21.057 23.863 1.00 26.67 86 ARG B N 1
ATOM 2920 C CA . ARG B 1 89 ? 14.850 20.032 24.865 1.00 26.33 86 ARG B CA 1
ATOM 2921 C C . ARG B 1 89 ? 13.546 19.587 25.501 1.00 27.03 86 ARG B C 1
ATOM 2922 O O . ARG B 1 89 ? 13.320 18.390 25.795 1.00 29.90 86 ARG B O 1
ATOM 2930 N N . ALA B 1 90 ? 12.701 20.564 25.751 1.00 24.59 87 ALA B N 1
ATOM 2931 C CA . ALA B 1 90 ? 11.350 20.283 26.169 1.00 24.43 87 ALA B CA 1
ATOM 2932 C C . ALA B 1 90 ? 10.564 19.515 25.089 1.00 23.30 87 ALA B C 1
ATOM 2933 O O . ALA B 1 90 ? 9.742 18.647 25.423 1.00 21.48 87 ALA B O 1
ATOM 2935 N N . ARG B 1 91 ? 10.765 19.832 23.811 1.00 24.50 88 ARG B N 1
ATOM 2936 C CA . ARG B 1 91 ? 10.022 19.072 22.766 1.00 26.46 88 ARG B CA 1
ATOM 2937 C C . ARG B 1 91 ? 10.425 17.598 22.768 1.00 28.01 88 ARG B C 1
ATOM 2938 O O . ARG B 1 91 ? 9.566 16.724 22.729 1.00 31.43 88 ARG B O 1
ATOM 2946 N N . LEU B 1 92 ? 11.733 17.331 22.791 1.00 29.78 89 LEU B N 1
ATOM 2947 C CA . LEU B 1 92 ? 12.240 15.946 22.856 1.00 30.39 89 LEU B CA 1
ATOM 2948 C C . LEU B 1 92 ? 11.677 15.185 24.075 1.00 29.73 89 LEU B C 1
ATOM 2949 O O . LEU B 1 92 ? 11.400 13.986 24.003 1.00 29.67 89 LEU B O 1
ATOM 2954 N N . CYS B 1 93 ? 11.505 15.885 25.192 1.00 29.98 90 CYS B N 1
ATOM 2955 C CA . CYS B 1 93 ? 10.914 15.264 26.370 1.00 31.19 90 CYS B CA 1
ATOM 2956 C C . CYS B 1 93 ? 9.388 15.099 26.235 1.00 29.87 90 CYS B C 1
ATOM 2957 O O . CYS B 1 93 ? 8.872 14.077 26.663 1.00 30.55 90 CYS B O 1
ATOM 2960 N N . ALA B 1 94 ? 8.686 16.047 25.607 1.00 28.01 91 ALA B N 1
ATOM 2961 C CA . ALA B 1 94 ? 7.247 15.854 25.281 1.00 29.16 91 ALA B CA 1
ATOM 2962 C C . ALA B 1 94 ? 7.033 14.532 24.517 1.00 28.22 91 ALA B C 1
ATOM 2963 O O . ALA B 1 94 ? 6.147 13.785 24.834 1.00 28.96 91 ALA B O 1
ATOM 2965 N N . ARG B 1 95 ? 7.865 14.246 23.532 1.00 29.70 92 ARG B N 1
ATOM 2966 C CA . ARG B 1 95 ? 7.712 13.037 22.723 1.00 32.11 92 ARG B CA 1
ATOM 2967 C C . ARG B 1 95 ? 7.880 11.768 23.514 1.00 30.07 92 ARG B C 1
ATOM 2968 O O . ARG B 1 95 ? 7.319 10.745 23.180 1.00 30.39 92 ARG B O 1
ATOM 2976 N N . LEU B 1 96 ? 8.671 11.840 24.565 1.00 29.31 93 LEU B N 1
ATOM 2977 C CA . LEU B 1 96 ? 8.888 10.706 25.428 1.00 26.97 93 LEU B CA 1
ATOM 2978 C C . LEU B 1 96 ? 7.822 10.654 26.533 1.00 27.16 93 LEU B C 1
ATOM 2979 O O . LEU B 1 96 ? 7.878 9.790 27.402 1.00 29.16 93 LEU B O 1
ATOM 2984 N N . GLY B 1 97 ? 6.852 11.562 26.516 1.00 27.30 94 GLY B N 1
ATOM 2985 C CA . GLY B 1 97 ? 5.792 11.550 27.520 1.00 27.41 94 GLY B CA 1
ATOM 2986 C C . GLY B 1 97 ? 5.911 12.500 28.702 1.00 25.60 94 GLY B C 1
ATOM 2987 O O . GLY B 1 97 ? 5.054 12.500 29.547 1.00 27.34 94 GLY B O 1
ATOM 2988 N N . ALA B 1 98 ? 6.969 13.277 28.805 1.00 27.15 95 ALA B N 1
ATOM 2989 C CA . ALA B 1 98 ? 7.067 14.295 29.884 1.00 29.03 95 ALA B CA 1
ATOM 2990 C C . ALA B 1 98 ? 6.047 15.392 29.631 1.00 27.75 95 ALA B C 1
ATOM 2991 O O . ALA B 1 98 ? 6.014 15.900 28.538 1.00 26.56 95 ALA B O 1
ATOM 2993 N N . ARG B 1 99 ? 5.222 15.732 30.630 1.00 31.51 96 ARG B N 1
ATOM 2994 C CA A ARG B 1 99 ? 4.234 16.829 30.567 0.50 33.37 96 ARG B CA 1
ATOM 2995 C CA B ARG B 1 99 ? 4.314 16.884 30.486 0.50 33.35 96 ARG B CA 1
ATOM 2996 C C . ARG B 1 99 ? 4.682 17.998 31.461 1.00 35.11 96 ARG B C 1
ATOM 2997 O O . ARG B 1 99 ? 4.057 19.085 31.461 1.00 35.87 96 ARG B O 1
ATOM 3012 N N . SER B 1 100 ? 5.733 17.753 32.244 1.00 34.85 97 SER B N 1
ATOM 3013 C CA . SER B 1 100 ? 6.168 18.644 33.323 1.00 33.89 97 SER B CA 1
ATOM 3014 C C . SER B 1 100 ? 7.647 18.954 33.223 1.00 30.96 97 SER B C 1
ATOM 3015 O O . SER B 1 100 ? 8.417 18.133 32.723 1.00 27.62 97 SER B O 1
ATOM 3018 N N . VAL B 1 101 ? 8.001 20.131 33.756 1.00 28.34 98 VAL B N 1
ATOM 3019 C CA . VAL B 1 101 ? 9.336 20.609 33.913 1.00 27.72 98 VAL B CA 1
ATOM 3020 C C . VAL B 1 101 ? 9.472 21.163 35.336 1.00 29.27 98 VAL B C 1
ATOM 3021 O O . VAL B 1 101 ? 8.618 21.930 35.740 1.00 32.32 98 VAL B O 1
ATOM 3025 N N . THR B 1 102 ? 10.537 20.812 36.084 1.00 27.56 99 THR B N 1
ATOM 3026 C CA . THR B 1 102 ? 10.599 21.102 37.533 1.00 25.77 99 THR B CA 1
ATOM 3027 C C . THR B 1 102 ? 11.887 21.750 37.976 1.00 25.98 99 THR B C 1
ATOM 3028 O O . THR B 1 102 ? 12.936 21.612 37.343 1.00 27.41 99 THR B O 1
ATOM 3032 N N . ALA B 1 103 ? 11.806 22.427 39.112 1.00 26.55 100 ALA B N 1
ATOM 3033 C CA . ALA B 1 103 ? 12.932 23.115 39.723 1.00 27.28 100 ALA B CA 1
ATOM 3034 C C . ALA B 1 103 ? 12.636 23.225 41.216 1.00 29.00 100 ALA B C 1
ATOM 3035 O O . ALA B 1 103 ? 11.463 23.336 41.653 1.00 25.18 100 ALA B O 1
ATOM 3037 N N . PHE B 1 104 ? 13.702 23.211 42.010 1.00 29.18 101 PHE B N 1
ATOM 3038 C CA . PHE B 1 104 ? 13.522 23.470 43.404 1.00 31.40 101 PHE B CA 1
ATOM 3039 C C . PHE B 1 104 ? 13.987 24.853 43.755 1.00 28.67 101 PHE B C 1
ATOM 3040 O O . PHE B 1 104 ? 14.803 25.463 43.054 1.00 27.79 101 PHE B O 1
ATOM 3048 N N . LEU B 1 105 ? 13.391 25.344 44.830 1.00 26.72 102 LEU B N 1
ATOM 3049 C CA . LEU B 1 105 ? 13.742 26.654 45.394 1.00 26.45 102 LEU B CA 1
ATOM 3050 C C . LEU B 1 105 ? 14.527 26.522 46.716 1.00 25.43 102 LEU B C 1
ATOM 3051 O O . LEU B 1 105 ? 14.225 25.653 47.552 1.00 24.34 102 LEU B O 1
ATOM 3056 N N . TRP B 1 106 ? 15.502 27.427 46.910 1.00 27.34 103 TRP B N 1
ATOM 3057 C CA . TRP B 1 106 ? 16.317 27.469 48.133 1.00 26.74 103 TRP B CA 1
ATOM 3058 C C . TRP B 1 106 ? 15.529 28.065 49.282 1.00 24.92 103 TRP B C 1
ATOM 3059 O O . TRP B 1 106 ? 14.853 29.064 49.118 1.00 25.10 103 TRP B O 1
ATOM 3070 N N . PRO B 1 107 ? 15.528 27.398 50.455 1.00 24.39 104 PRO B N 1
ATOM 3071 C CA . PRO B 1 107 ? 14.725 27.964 51.531 1.00 24.06 104 PRO B CA 1
ATOM 3072 C C . PRO B 1 107 ? 15.378 29.152 52.194 1.00 22.66 104 PRO B C 1
ATOM 3073 O O . PRO B 1 107 ? 14.717 29.870 52.912 1.00 22.58 104 PRO B O 1
ATOM 3077 N N . SER B 1 108 ? 16.659 29.381 51.952 1.00 22.44 105 SER B N 1
ATOM 3078 C CA . SER B 1 108 ? 17.251 30.641 52.366 1.00 22.42 105 SER B CA 1
ATOM 3079 C C . SER B 1 108 ? 18.380 31.049 51.445 1.00 22.94 105 SER B C 1
ATOM 3080 O O . SER B 1 108 ? 18.910 30.238 50.681 1.00 24.51 105 SER B O 1
ATOM 3091 N N . ASP B 1 110 ? 21.689 34.406 50.888 1.00 22.83 107 ASP B N 1
ATOM 3092 C CA . ASP B 1 110 ? 22.452 35.568 51.342 1.00 25.47 107 ASP B CA 1
ATOM 3093 C C . ASP B 1 110 ? 22.213 36.823 50.507 1.00 23.15 107 ASP B C 1
ATOM 3094 O O . ASP B 1 110 ? 22.474 37.920 50.984 1.00 22.00 107 ASP B O 1
ATOM 3099 N N . GLU B 1 111 ? 21.740 36.652 49.271 1.00 23.69 108 GLU B N 1
ATOM 3100 C CA . GLU B 1 111 ? 21.489 37.775 48.381 1.00 26.65 108 GLU B CA 1
ATOM 3101 C C . GLU B 1 111 ? 20.341 38.616 48.937 1.00 24.78 108 GLU B C 1
ATOM 3102 O O . GLU B 1 111 ? 19.453 38.105 49.606 1.00 22.07 108 GLU B O 1
ATOM 3108 N N . GLU B 1 112 ? 20.364 39.901 48.653 1.00 23.61 109 GLU B N 1
ATOM 3109 C CA . GLU B 1 112 ? 19.301 40.763 49.084 1.00 23.81 109 GLU B CA 1
ATOM 3110 C C . GLU B 1 112 ? 17.931 40.340 48.447 1.00 23.94 109 GLU B C 1
ATOM 3111 O O . GLU B 1 112 ? 17.813 40.105 47.241 1.00 23.76 109 GLU B O 1
ATOM 3117 N N . PRO B 1 113 ? 16.897 40.254 49.269 1.00 23.29 110 PRO B N 1
ATOM 3118 C CA . PRO B 1 113 ? 15.553 39.713 48.934 1.00 22.28 110 PRO B CA 1
ATOM 3119 C C . PRO B 1 113 ? 14.894 40.318 47.752 1.00 21.27 110 PRO B C 1
ATOM 3120 O O . PRO B 1 113 ? 14.397 39.595 46.872 1.00 21.00 110 PRO B O 1
ATOM 3124 N N . VAL B 1 114 ? 14.897 41.657 47.698 1.00 21.02 111 VAL B N 1
ATOM 3125 C CA . VAL B 1 114 ? 14.385 42.328 46.548 1.00 18.63 111 VAL B CA 1
ATOM 3126 C C . VAL B 1 114 ? 15.128 41.940 45.274 1.00 20.06 111 VAL B C 1
ATOM 3127 O O . VAL B 1 114 ? 14.453 41.662 44.281 1.00 21.91 111 VAL B O 1
ATOM 3131 N N . ARG B 1 115 ? 16.462 41.977 45.257 1.00 20.43 112 ARG B N 1
ATOM 3132 C CA . ARG B 1 115 ? 17.191 41.583 44.057 1.00 22.70 112 ARG B CA 1
ATOM 3133 C C . ARG B 1 115 ? 16.962 40.129 43.734 1.00 20.89 112 ARG B C 1
ATOM 3134 O O . ARG B 1 115 ? 16.724 39.796 42.588 1.00 22.73 112 ARG B O 1
ATOM 3142 N N . TYR B 1 116 ? 16.962 39.263 44.739 1.00 19.87 113 TYR B N 1
ATOM 3143 C CA . TYR B 1 116 ? 16.882 37.793 44.495 1.00 19.29 113 TYR B CA 1
ATOM 3144 C C . TYR B 1 116 ? 15.491 37.307 44.049 1.00 20.48 113 TYR B C 1
ATOM 3145 O O . TYR B 1 116 ? 15.340 36.577 43.034 1.00 20.16 113 TYR B O 1
ATOM 3154 N N . ILE B 1 117 ? 14.482 37.746 44.793 1.00 19.36 114 ILE B N 1
ATOM 3155 C CA . ILE B 1 117 ? 13.121 37.375 44.555 1.00 18.98 114 ILE B CA 1
ATOM 3156 C C . ILE B 1 117 ? 12.636 37.924 43.228 1.00 19.21 114 ILE B C 1
ATOM 3157 O O . ILE B 1 117 ? 12.085 37.184 42.477 1.00 21.20 114 ILE B O 1
ATOM 3162 N N . SER B 1 118 ? 12.869 39.199 42.910 1.00 18.49 115 SER B N 1
ATOM 3163 C CA . SER B 1 118 ? 12.417 39.767 41.694 1.00 18.12 115 SER B CA 1
ATOM 3164 C C . SER B 1 118 ? 13.032 39.089 40.485 1.00 19.69 115 SER B C 1
ATOM 3165 O O . SER B 1 118 ? 12.313 38.678 39.579 1.00 21.80 115 SER B O 1
ATOM 3168 N N . GLN B 1 119 ? 14.346 38.945 40.463 1.00 17.84 116 GLN B N 1
ATOM 3169 C CA . GLN B 1 119 ? 14.945 38.385 39.308 1.00 17.63 116 GLN B CA 1
ATOM 3170 C C . GLN B 1 119 ? 14.516 36.947 39.124 1.00 17.40 116 GLN B C 1
ATOM 3171 O O . GLN B 1 119 ? 14.325 36.493 37.983 1.00 15.43 116 GLN B O 1
ATOM 3177 N N . LEU B 1 120 ? 14.425 36.198 40.219 1.00 17.60 117 LEU B N 1
ATOM 3178 C CA . LEU B 1 120 ? 14.049 34.774 40.091 1.00 17.70 117 LEU B CA 1
ATOM 3179 C C . LEU B 1 120 ? 12.588 34.609 39.666 1.00 18.49 117 LEU B C 1
ATOM 3180 O O . LEU B 1 120 ? 12.266 33.650 38.964 1.00 19.72 117 LEU B O 1
ATOM 3185 N N . ALA B 1 121 ? 11.703 35.517 40.080 1.00 18.27 118 ALA B N 1
ATOM 3186 C CA . ALA B 1 121 ? 10.296 35.479 39.639 1.00 18.69 118 ALA B CA 1
ATOM 3187 C C . ALA B 1 121 ? 10.207 35.710 38.145 1.00 19.35 118 ALA B C 1
ATOM 3188 O O . ALA B 1 121 ? 9.507 35.011 37.450 1.00 20.43 118 ALA B O 1
ATOM 3190 N N . ARG B 1 122 ? 10.930 36.716 37.673 1.00 22.53 119 ARG B N 1
ATOM 3191 C CA . ARG B 1 122 ? 10.969 37.087 36.250 1.00 21.73 119 ARG B CA 1
ATOM 3192 C C . ARG B 1 122 ? 11.587 35.980 35.386 1.00 21.22 119 ARG B C 1
ATOM 3193 O O . ARG B 1 122 ? 11.120 35.729 34.309 1.00 22.88 119 ARG B O 1
ATOM 3201 N N . ARG B 1 123 ? 12.602 35.294 35.893 1.00 20.39 120 ARG B N 1
ATOM 3202 C CA . ARG B 1 123 ? 13.214 34.228 35.142 1.00 20.63 120 ARG B CA 1
ATOM 3203 C C . ARG B 1 123 ? 12.353 32.977 35.050 1.00 20.72 120 ARG B C 1
ATOM 3204 O O . ARG B 1 123 ? 12.270 32.357 33.980 1.00 22.41 120 ARG B O 1
ATOM 3212 N N . ILE B 1 124 ? 11.717 32.580 36.155 1.00 20.98 121 ILE B N 1
ATOM 3213 C CA . ILE B 1 124 ? 10.743 31.464 36.109 1.00 19.53 121 ILE B CA 1
ATOM 3214 C C . ILE B 1 124 ? 9.559 31.810 35.190 1.00 18.34 121 ILE B C 1
ATOM 3215 O O . ILE B 1 124 ? 9.032 30.947 34.447 1.00 16.52 121 ILE B O 1
ATOM 3220 N N . ARG B 1 125 ? 9.135 33.065 35.247 1.00 17.38 122 ARG B N 1
ATOM 3221 C CA . ARG B 1 125 ? 8.110 33.533 34.336 1.00 17.76 122 ARG B CA 1
ATOM 3222 C C . ARG B 1 125 ? 8.569 33.305 32.898 1.00 18.84 122 ARG B C 1
ATOM 3223 O O . ARG B 1 125 ? 7.785 32.760 32.116 1.00 19.53 122 ARG B O 1
ATOM 3231 N N . GLN B 1 126 ? 9.834 33.624 32.563 1.00 19.53 123 GLN B N 1
ATOM 3232 C CA . GLN B 1 126 ? 10.306 33.449 31.190 1.00 20.72 123 GLN B CA 1
ATOM 3233 C C . GLN B 1 126 ? 10.365 31.991 30.785 1.00 21.42 123 GLN B C 1
ATOM 3234 O O . GLN B 1 126 ? 10.041 31.655 29.638 1.00 20.88 123 GLN B O 1
ATOM 3240 N N . VAL B 1 127 ? 10.752 31.115 31.729 1.00 22.24 124 VAL B N 1
ATOM 3241 C CA . VAL B 1 127 ? 10.771 29.658 31.460 1.00 19.90 124 VAL B CA 1
ATOM 3242 C C . VAL B 1 127 ? 9.347 29.192 31.183 1.00 22.28 124 VAL B C 1
ATOM 3243 O O . VAL B 1 127 ? 9.077 28.476 30.189 1.00 25.47 124 VAL B O 1
ATOM 3247 N N . ALA B 1 128 ? 8.405 29.639 32.011 1.00 20.07 125 ALA B N 1
ATOM 3248 C CA . ALA B 1 128 ? 7.006 29.246 31.836 1.00 18.71 125 ALA B CA 1
ATOM 3249 C C . ALA B 1 128 ? 6.389 29.661 30.501 1.00 18.43 125 ALA B C 1
ATOM 3250 O O . ALA B 1 128 ? 5.816 28.828 29.816 1.00 19.01 125 ALA B O 1
ATOM 3252 N N . VAL B 1 129 ? 6.597 30.917 30.095 1.00 19.53 126 VAL B N 1
ATOM 3253 C CA . VAL B 1 129 ? 6.175 31.387 28.802 1.00 18.40 126 VAL B CA 1
ATOM 3254 C C . VAL B 1 129 ? 6.695 30.562 27.646 1.00 21.31 126 VAL B C 1
ATOM 3255 O O . VAL B 1 129 ? 6.024 30.460 26.631 1.00 24.73 126 VAL B O 1
ATOM 3259 N N . GLU B 1 130 ? 7.879 29.989 27.766 1.00 23.57 127 GLU B N 1
ATOM 3260 C CA . GLU B 1 130 ? 8.459 29.239 26.660 1.00 25.28 127 GLU B CA 1
ATOM 3261 C C . GLU B 1 130 ? 7.814 27.865 26.537 1.00 23.51 127 GLU B C 1
ATOM 3262 O O . GLU B 1 130 ? 7.968 27.216 25.507 1.00 22.61 127 GLU B O 1
ATOM 3268 N N . LEU B 1 131 ? 7.209 27.412 27.639 1.00 23.18 128 LEU B N 1
ATOM 3269 C CA . LEU B 1 131 ? 6.612 26.078 27.740 1.00 23.53 128 LEU B CA 1
ATOM 3270 C C . LEU B 1 131 ? 5.113 26.113 27.394 1.00 25.00 128 LEU B C 1
ATOM 3271 O O . LEU B 1 131 ? 4.518 25.032 27.268 1.00 24.66 128 LEU B O 1
ATOM 3276 N N . LEU B 1 132 ? 4.511 27.311 27.281 1.00 23.41 129 LEU B N 1
ATOM 3277 C CA . LEU B 1 132 ? 3.034 27.447 26.969 1.00 24.82 129 LEU B CA 1
ATOM 3278 C C . LEU B 1 132 ? 2.642 26.867 25.588 1.00 23.46 129 LEU B C 1
ATOM 3279 O O . LEU B 1 132 ? 1.589 26.235 25.468 1.00 26.64 129 LEU B O 1
ATOM 3284 N N . PRO B 1 133 ? 3.478 27.057 24.539 1.00 23.82 130 PRO B N 1
ATOM 3285 C CA . PRO B 1 133 ? 3.074 26.461 23.268 1.00 23.52 130 PRO B CA 1
ATOM 3286 C C . PRO B 1 133 ? 3.108 24.943 23.283 1.00 25.17 130 PRO B C 1
ATOM 3287 O O . PRO B 1 133 ? 2.514 24.335 22.402 1.00 27.66 130 PRO B O 1
ATOM 3291 N N . LEU B 1 134 ? 3.745 24.333 24.279 1.00 24.20 131 LEU B N 1
ATOM 3292 C CA . LEU B 1 134 ? 3.947 22.885 24.288 1.00 26.07 131 LEU B CA 1
ATOM 3293 C C . LEU B 1 134 ? 2.978 22.141 25.223 1.00 25.80 131 LEU B C 1
ATOM 3294 O O . LEU B 1 134 ? 3.024 20.915 25.306 1.00 27.76 131 LEU B O 1
ATOM 3299 N N . GLY B 1 135 ? 2.115 22.874 25.928 1.00 24.46 132 GLY B N 1
ATOM 3300 C CA . GLY B 1 135 ? 1.128 22.254 26.822 1.00 25.24 132 GLY B CA 1
ATOM 3301 C C . GLY B 1 135 ? 1.790 21.631 28.015 1.00 26.14 132 GLY B C 1
ATOM 3302 O O . GLY B 1 135 ? 1.408 20.529 28.431 1.00 33.41 132 GLY B O 1
ATOM 3311 N N . ARG B 1 137 ? 3.818 22.272 31.966 1.00 21.20 134 ARG B N 1
ATOM 3312 C CA . ARG B 1 137 ? 3.787 23.043 33.208 1.00 22.27 134 ARG B CA 1
ATOM 3313 C C . ARG B 1 137 ? 5.091 22.997 33.973 1.00 23.78 134 ARG B C 1
ATOM 3314 O O . ARG B 1 137 ? 5.888 22.057 33.777 1.00 21.77 134 ARG B O 1
ATOM 3322 N N . VAL B 1 138 ? 5.308 24.056 34.784 1.00 24.31 135 VAL B N 1
ATOM 3323 C CA . VAL B 1 138 ? 6.440 24.169 35.732 1.00 26.49 135 VAL B CA 1
ATOM 3324 C C . VAL B 1 138 ? 5.979 23.763 37.128 1.00 27.03 135 VAL B C 1
ATOM 3325 O O . VAL B 1 138 ? 5.035 24.358 37.684 1.00 30.01 135 VAL B O 1
ATOM 3329 N N . GLY B 1 139 ? 6.623 22.731 37.675 1.00 26.82 136 GLY B N 1
ATOM 3330 C CA . GLY B 1 139 ? 6.394 22.294 39.033 1.00 25.22 136 GLY B CA 1
ATOM 3331 C C . GLY B 1 139 ? 7.569 22.756 39.856 1.00 25.37 136 GLY B C 1
ATOM 3332 O O . GLY B 1 139 ? 8.728 22.356 39.651 1.00 25.65 136 GLY B O 1
ATOM 3333 N N . LEU B 1 140 ? 7.292 23.616 40.807 1.00 23.80 137 LEU B N 1
ATOM 3334 C CA . LEU B 1 140 ? 8.372 24.189 41.578 1.00 23.80 137 LEU B CA 1
ATOM 3335 C C . LEU B 1 140 ? 8.400 23.392 42.879 1.00 24.82 137 LEU B C 1
ATOM 3336 O O . LEU B 1 140 ? 7.365 23.256 43.519 1.00 26.20 137 LEU B O 1
ATOM 3341 N N . GLU B 1 141 ? 9.561 22.894 43.285 1.00 26.30 138 GLU B N 1
ATOM 3342 C CA . GLU B 1 141 ? 9.680 22.117 44.542 1.00 26.99 138 GLU B CA 1
ATOM 3343 C C . GLU B 1 141 ? 9.978 22.983 45.760 1.00 24.62 138 GLU B C 1
ATOM 3344 O O . GLU B 1 141 ? 11.100 23.472 45.894 1.00 23.52 138 GLU B O 1
ATOM 3350 N N . TYR B 1 142 ? 9.020 23.132 46.680 1.00 25.43 139 TYR B N 1
ATOM 3351 C CA . TYR B 1 142 ? 9.332 23.803 47.975 1.00 26.88 139 TYR B CA 1
ATOM 3352 C C . TYR B 1 142 ? 10.076 22.816 48.885 1.00 28.33 139 TYR B C 1
ATOM 3353 O O . TYR B 1 142 ? 9.733 21.639 48.949 1.00 27.29 139 TYR B O 1
ATOM 3362 N N . VAL B 1 143 ? 11.105 23.316 49.554 1.00 29.64 140 VAL B N 1
ATOM 3363 C CA . VAL B 1 143 ? 11.986 22.526 50.395 1.00 32.16 140 VAL B CA 1
ATOM 3364 C C . VAL B 1 143 ? 11.750 22.936 51.851 1.00 31.81 140 VAL B C 1
ATOM 3365 O O . VAL B 1 143 ? 11.790 24.130 52.182 1.00 30.99 140 VAL B O 1
ATOM 3369 N N . GLY B 1 144 ? 11.478 21.939 52.695 1.00 33.34 141 GLY B N 1
ATOM 3370 C CA . GLY B 1 144 ? 11.120 22.128 54.110 1.00 34.29 141 GLY B CA 1
ATOM 3371 C C . GLY B 1 144 ? 12.152 21.931 55.228 1.00 36.52 141 GLY B C 1
ATOM 3372 O O . GLY B 1 144 ? 11.999 22.508 56.302 1.00 38.99 141 GLY B O 1
ATOM 3373 N N . PRO B 1 145 ? 13.185 21.102 55.021 1.00 36.99 142 PRO B N 1
ATOM 3374 C CA . PRO B 1 145 ? 14.060 20.803 56.182 1.00 41.89 142 PRO B CA 1
ATOM 3375 C C . PRO B 1 145 ? 14.785 21.974 56.852 1.00 43.40 142 PRO B C 1
ATOM 3376 O O . PRO B 1 145 ? 15.215 22.941 56.181 1.00 44.52 142 PRO B O 1
ATOM 3380 N N . HIS B 1 146 ? 14.916 21.856 58.171 1.00 40.16 143 HIS B N 1
ATOM 3381 C CA . HIS B 1 146 ? 15.184 23.010 59.017 1.00 41.87 143 HIS B CA 1
ATOM 3382 C C . HIS B 1 146 ? 16.621 23.437 58.941 1.00 41.39 143 HIS B C 1
ATOM 3383 O O . HIS B 1 146 ? 16.927 24.648 59.004 1.00 39.01 143 HIS B O 1
ATOM 3390 N N . HIS B 1 147 ? 17.496 22.455 58.722 1.00 39.39 144 HIS B N 1
ATOM 3391 C CA . HIS B 1 147 ? 18.921 22.712 58.545 1.00 40.09 144 HIS B CA 1
ATOM 3392 C C . HIS B 1 147 ? 19.217 23.576 57.339 1.00 38.63 144 HIS B C 1
ATOM 3393 O O . HIS B 1 147 ? 20.260 24.220 57.325 1.00 35.97 144 HIS B O 1
ATOM 3400 N N . LEU B 1 148 ? 18.307 23.638 56.348 1.00 39.33 145 LEU B N 1
ATOM 3401 C CA . LEU B 1 148 ? 18.526 24.450 55.122 1.00 37.14 145 LEU B CA 1
ATOM 3402 C C . LEU B 1 148 ? 18.174 25.949 55.251 1.00 36.96 145 LEU B C 1
ATOM 3403 O O . LEU B 1 148 ? 18.365 26.763 54.324 1.00 32.85 145 LEU B O 1
ATOM 3408 N N . ARG B 1 149 ? 17.690 26.315 56.425 1.00 38.99 146 ARG B N 1
ATOM 3409 C CA . ARG B 1 149 ? 17.045 27.600 56.637 1.00 39.84 146 ARG B CA 1
ATOM 3410 C C . ARG B 1 149 ? 17.937 28.656 57.296 1.00 41.09 146 ARG B C 1
ATOM 3411 O O . ARG B 1 149 ? 17.422 29.692 57.735 1.00 43.22 146 ARG B O 1
ATOM 3419 N N . HIS B 1 150 ? 19.255 28.423 57.347 1.00 40.60 147 HIS B N 1
ATOM 3420 C CA . HIS B 1 150 ? 20.151 29.247 58.164 1.00 40.03 147 HIS B CA 1
ATOM 3421 C C . HIS B 1 150 ? 21.097 30.129 57.364 1.00 38.00 147 HIS B C 1
ATOM 3422 O O . HIS B 1 150 ? 22.120 30.599 57.886 1.00 36.93 147 HIS B O 1
ATOM 3429 N N . ARG B 1 151 ? 20.766 30.386 56.094 1.00 34.25 148 ARG B N 1
ATOM 3430 C CA . ARG B 1 151 ? 21.370 31.519 55.367 1.00 32.38 148 ARG B CA 1
ATOM 3431 C C . ARG B 1 151 ? 20.734 32.874 55.823 1.00 27.49 148 ARG B C 1
ATOM 3432 O O . ARG B 1 151 ? 19.765 32.907 56.602 1.00 23.21 148 ARG B O 1
ATOM 3440 N N . ARG B 1 152 ? 21.306 33.979 55.354 1.00 24.29 149 ARG B N 1
ATOM 3441 C CA . ARG B 1 152 ? 20.980 35.287 55.888 1.00 24.67 149 ARG B CA 1
ATOM 3442 C C . ARG B 1 152 ? 19.504 35.680 55.832 1.00 24.31 149 ARG B C 1
ATOM 3443 O O . ARG B 1 152 ? 18.999 36.254 56.772 1.00 24.25 149 ARG B O 1
ATOM 3451 N N . TYR B 1 153 ? 18.829 35.389 54.728 1.00 21.75 150 TYR B N 1
ATOM 3452 C CA . TYR B 1 153 ? 17.433 35.760 54.601 1.00 23.05 150 TYR B CA 1
ATOM 3453 C C . TYR B 1 153 ? 16.601 34.532 54.286 1.00 23.32 150 TYR B C 1
ATOM 3454 O O . TYR B 1 153 ? 17.065 33.586 53.633 1.00 22.49 150 TYR B O 1
ATOM 3463 N N . PRO B 1 154 ? 15.375 34.537 54.767 1.00 22.34 151 PRO B N 1
ATOM 3464 C CA . PRO B 1 154 ? 14.472 33.458 54.482 1.00 23.32 151 PRO B CA 1
ATOM 3465 C C . PRO B 1 154 ? 13.870 33.523 53.065 1.00 23.01 151 PRO B C 1
ATOM 3466 O O . PRO B 1 154 ? 13.550 34.627 52.546 1.00 22.32 151 PRO B O 1
ATOM 3470 N N . PHE B 1 155 ? 13.716 32.348 52.437 1.00 23.59 152 PHE B N 1
ATOM 3471 C CA . PHE B 1 155 ? 12.897 32.242 51.207 1.00 26.00 152 PHE B CA 1
ATOM 3472 C C . PHE B 1 155 ? 11.725 31.251 51.365 1.00 26.17 152 PHE B C 1
ATOM 3473 O O . PHE B 1 155 ? 11.058 31.296 52.393 1.00 33.54 152 PHE B O 1
ATOM 3481 N N . VAL B 1 156 ? 11.462 30.376 50.385 1.00 24.82 153 VAL B N 1
ATOM 3482 C CA . VAL B 1 156 ? 10.306 29.458 50.393 1.00 24.39 153 VAL B CA 1
ATOM 3483 C C . VAL B 1 156 ? 10.568 28.219 51.235 1.00 23.95 153 VAL B C 1
ATOM 3484 O O . VAL B 1 156 ? 11.547 27.525 51.044 1.00 21.89 153 VAL B O 1
ATOM 3488 N N . GLN B 1 157 ? 9.653 27.939 52.153 1.00 24.54 154 GLN B N 1
ATOM 3489 C CA . GLN B 1 157 ? 9.795 26.809 53.060 1.00 25.29 154 GLN B CA 1
ATOM 3490 C C . GLN B 1 157 ? 8.538 25.991 53.214 1.00 25.77 154 GLN B C 1
ATOM 3491 O O . GLN B 1 157 ? 8.506 25.035 54.017 1.00 28.21 154 GLN B O 1
ATOM 3497 N N . SER B 1 158 ? 7.493 26.343 52.488 1.00 24.74 155 SER B N 1
ATOM 3498 C CA . SER B 1 158 ? 6.212 25.718 52.704 1.00 24.69 155 SER B CA 1
ATOM 3499 C C . SER B 1 158 ? 5.406 25.910 51.487 1.00 25.34 155 SER B C 1
ATOM 3500 O O . SER B 1 158 ? 5.682 26.806 50.693 1.00 23.97 155 SER B O 1
ATOM 3503 N N . LEU B 1 159 ? 4.349 25.117 51.356 1.00 25.93 156 LEU B N 1
ATOM 3504 C CA . LEU B 1 159 ? 3.402 25.318 50.275 1.00 24.72 156 LEU B CA 1
ATOM 3505 C C . LEU B 1 159 ? 2.760 26.687 50.364 1.00 23.44 156 LEU B C 1
ATOM 3506 O O . LEU B 1 159 ? 2.611 27.384 49.349 1.00 21.84 156 LEU B O 1
ATOM 3511 N N . ALA B 1 160 ? 2.402 27.077 51.574 1.00 21.88 157 ALA B N 1
ATOM 3512 C CA . ALA B 1 160 ? 1.779 28.366 51.763 1.00 23.28 157 ALA B CA 1
ATOM 3513 C C . ALA B 1 160 ? 2.669 29.474 51.139 1.00 23.00 157 ALA B C 1
ATOM 3514 O O . ALA B 1 160 ? 2.182 30.337 50.430 1.00 21.90 157 ALA B O 1
ATOM 3516 N N . ASP B 1 161 ? 3.975 29.402 51.399 1.00 24.21 158 ASP B N 1
ATOM 3517 C CA . ASP B 1 161 ? 4.971 30.328 50.829 1.00 22.32 158 ASP B CA 1
ATOM 3518 C C . ASP B 1 161 ? 5.053 30.215 49.300 1.00 21.76 158 ASP B C 1
ATOM 3519 O O . ASP B 1 161 ? 5.135 31.231 48.587 1.00 19.60 158 ASP B O 1
ATOM 3524 N N . LEU B 1 162 ? 5.097 28.985 48.805 1.00 19.80 159 LEU B N 1
ATOM 3525 C CA . LEU B 1 162 ? 5.236 28.775 47.407 1.00 20.84 159 LEU B CA 1
ATOM 3526 C C . LEU B 1 162 ? 4.037 29.458 46.740 1.00 23.87 159 LEU B C 1
ATOM 3527 O O . LEU B 1 162 ? 4.224 30.181 45.747 1.00 22.55 159 LEU B O 1
ATOM 3532 N N . LYS B 1 163 ? 2.844 29.298 47.332 1.00 23.67 160 LYS B N 1
ATOM 3533 C CA . LYS B 1 163 ? 1.604 29.835 46.755 1.00 27.34 160 LYS B CA 1
ATOM 3534 C C . LYS B 1 163 ? 1.667 31.345 46.550 1.00 26.65 160 LYS B C 1
ATOM 3535 O O . LYS B 1 163 ? 1.179 31.839 45.516 1.00 25.08 160 LYS B O 1
ATOM 3541 N N . THR B 1 164 ? 2.237 32.064 47.524 1.00 23.99 161 THR B N 1
ATOM 3542 C CA . THR B 1 164 ? 2.406 33.505 47.402 1.00 23.61 161 THR B CA 1
ATOM 3543 C C . THR B 1 164 ? 3.502 33.801 46.344 1.00 23.37 161 THR B C 1
ATOM 3544 O O . THR B 1 164 ? 3.397 34.764 45.537 1.00 21.91 161 THR B O 1
ATOM 3548 N N . PHE B 1 165 ? 4.534 32.957 46.283 1.00 21.94 162 PHE B N 1
ATOM 3549 C CA . PHE B 1 165 ? 5.551 33.153 45.226 1.00 21.58 162 PHE B CA 1
ATOM 3550 C C . PHE B 1 165 ? 4.944 33.048 43.788 1.00 23.91 162 PHE B C 1
ATOM 3551 O O . PHE B 1 165 ? 5.311 33.822 42.870 1.00 24.48 162 PHE B O 1
ATOM 3559 N N . TRP B 1 166 ? 3.930 32.202 43.597 1.00 23.98 163 TRP B N 1
ATOM 3560 C CA . TRP B 1 166 ? 3.278 32.144 42.290 1.00 23.45 163 TRP B CA 1
ATOM 3561 C C . TRP B 1 166 ? 2.706 33.473 41.884 1.00 24.95 163 TRP B C 1
ATOM 3562 O O . TRP B 1 166 ? 2.528 33.714 40.712 1.00 24.57 163 TRP B O 1
ATOM 3573 N N . GLU B 1 167 ? 2.372 34.335 42.842 1.00 24.25 164 GLU B N 1
ATOM 3574 C CA . GLU B 1 167 ? 1.819 35.636 42.522 1.00 24.29 164 GLU B CA 1
ATOM 3575 C C . GLU B 1 167 ? 2.895 36.538 41.885 1.00 22.43 164 GLU B C 1
ATOM 3576 O O . GLU B 1 167 ? 2.607 37.210 40.932 1.00 24.17 164 GLU B O 1
ATOM 3582 N N . ALA B 1 168 ? 4.101 36.582 42.443 1.00 20.10 165 ALA B N 1
ATOM 3583 C CA . ALA B 1 168 ? 5.272 37.239 41.796 1.00 20.41 165 ALA B CA 1
ATOM 3584 C C . ALA B 1 168 ? 5.519 36.787 40.334 1.00 19.80 165 ALA B C 1
ATOM 3585 O O . ALA B 1 168 ? 5.749 37.603 39.414 1.00 18.29 165 ALA B O 1
ATOM 3587 N N . ILE B 1 169 ? 5.542 35.474 40.159 1.00 19.08 166 ILE B N 1
ATOM 3588 C CA . ILE B 1 169 ? 5.834 34.872 38.879 1.00 19.29 166 ILE B CA 1
ATOM 3589 C C . ILE B 1 169 ? 4.776 35.272 37.872 1.00 20.59 166 ILE B C 1
ATOM 3590 O O . ILE B 1 169 ? 5.132 35.749 36.813 1.00 21.96 166 ILE B O 1
ATOM 3595 N N . GLY B 1 170 ? 3.497 35.101 38.234 1.00 20.13 167 GLY B N 1
ATOM 3596 C CA . GLY B 1 170 ? 2.383 35.591 37.481 1.00 19.66 167 GLY B CA 1
ATOM 3597 C C . GLY B 1 170 ? 2.261 34.873 36.163 1.00 21.77 167 GLY B C 1
ATOM 3598 O O . GLY B 1 170 ? 2.039 35.510 35.177 1.00 23.63 167 GLY B O 1
ATOM 3599 N N . ALA B 1 171 ? 2.432 33.551 36.151 1.00 22.62 168 ALA B N 1
ATOM 3600 C CA . ALA B 1 171 ? 2.344 32.752 34.945 1.00 23.21 168 ALA B CA 1
ATOM 3601 C C . ALA B 1 171 ? 1.303 31.639 35.159 1.00 24.64 168 ALA B C 1
ATOM 3602 O O . ALA B 1 171 ? 1.293 30.996 36.228 1.00 29.95 168 ALA B O 1
ATOM 3604 N N . PRO B 1 172 ? 0.448 31.392 34.148 1.00 24.09 169 PRO B N 1
ATOM 3605 C CA . PRO B 1 172 ? -0.703 30.528 34.398 1.00 23.80 169 PRO B CA 1
ATOM 3606 C C . PRO B 1 172 ? -0.315 29.060 34.567 1.00 24.48 169 PRO B C 1
ATOM 3607 O O . PRO B 1 172 ? -1.053 28.332 35.202 1.00 23.80 169 PRO B O 1
ATOM 3611 N N . ASN B 1 173 ? 0.867 28.650 34.085 1.00 22.56 170 ASN B N 1
ATOM 3612 C CA . ASN B 1 173 ? 1.207 27.229 34.038 1.00 22.95 170 ASN B CA 1
ATOM 3613 C C . ASN B 1 173 ? 2.222 26.842 35.102 1.00 23.55 170 ASN B C 1
ATOM 3614 O O . ASN B 1 173 ? 2.960 25.932 34.857 1.00 24.07 170 ASN B O 1
ATOM 3619 N N . VAL B 1 174 ? 2.261 27.532 36.249 1.00 22.85 171 VAL B N 1
ATOM 3620 C CA . VAL B 1 174 ? 3.254 27.225 37.269 1.00 23.44 171 VAL B CA 1
ATOM 3621 C C . VAL B 1 174 ? 2.594 26.656 38.518 1.00 24.77 171 VAL B C 1
ATOM 3622 O O . VAL B 1 174 ? 1.659 27.248 39.052 1.00 21.65 171 VAL B O 1
ATOM 3626 N N . GLY B 1 175 ? 3.134 25.512 38.959 1.00 25.95 172 GLY B N 1
ATOM 3627 C CA . GLY B 1 175 ? 2.552 24.696 40.024 1.00 25.98 172 GLY B CA 1
ATOM 3628 C C . GLY B 1 175 ? 3.636 24.257 40.984 1.00 26.33 172 GLY B C 1
ATOM 3629 O O . GLY B 1 175 ? 4.715 24.858 41.030 1.00 27.40 172 GLY B O 1
ATOM 3630 N N . ALA B 1 176 ? 3.346 23.181 41.707 1.00 26.61 173 ALA B N 1
ATOM 3631 C CA . ALA B 1 176 ? 4.215 22.631 42.718 1.00 26.58 173 ALA B CA 1
ATOM 3632 C C . ALA B 1 176 ? 4.730 21.257 42.321 1.00 26.00 173 ALA B C 1
ATOM 3633 O O . ALA B 1 176 ? 4.025 20.442 41.737 1.00 25.39 173 ALA B O 1
ATOM 3635 N N . LEU B 1 177 ? 5.991 21.020 42.656 1.00 26.34 174 LEU B N 1
ATOM 3636 C CA . LEU B 1 177 ? 6.491 19.683 42.887 1.00 25.38 174 LEU B CA 1
ATOM 3637 C C . LEU B 1 177 ? 6.332 19.372 44.394 1.00 25.95 174 LEU B C 1
ATOM 3638 O O . LEU B 1 177 ? 7.070 19.911 45.222 1.00 27.66 174 LEU B O 1
ATOM 3643 N N . VAL B 1 178 ? 5.366 18.522 44.755 1.00 24.35 175 VAL B N 1
ATOM 3644 C CA . VAL B 1 178 ? 5.118 18.170 46.175 1.00 23.25 175 VAL B CA 1
ATOM 3645 C C . VAL B 1 178 ? 5.915 16.944 46.554 1.00 22.90 175 VAL B C 1
ATOM 3646 O O . VAL B 1 178 ? 5.768 15.861 45.950 1.00 20.99 175 VAL B O 1
ATOM 3650 N N . ASP B 1 179 ? 6.778 17.127 47.550 1.00 24.12 176 ASP B N 1
ATOM 3651 C CA . ASP B 1 179 ? 7.604 16.046 48.108 1.00 23.63 176 ASP B CA 1
ATOM 3652 C C . ASP B 1 179 ? 7.057 15.734 49.511 1.00 23.47 176 ASP B C 1
ATOM 3653 O O . ASP B 1 179 ? 6.847 16.639 50.343 1.00 21.35 176 ASP B O 1
ATOM 3658 N N . SER B 1 180 ? 6.863 14.441 49.800 1.00 24.00 177 SER B N 1
ATOM 3659 C CA . SER B 1 180 ? 6.482 14.018 51.150 1.00 22.17 177 SER B CA 1
ATOM 3660 C C . SER B 1 180 ? 7.498 14.501 52.199 1.00 22.26 177 SER B C 1
ATOM 3661 O O . SER B 1 180 ? 7.110 14.828 53.323 1.00 22.26 177 SER B O 1
ATOM 3664 N N . TYR B 1 181 ? 8.785 14.546 51.843 1.00 21.92 178 TYR B N 1
ATOM 3665 C CA . TYR B 1 181 ? 9.817 14.942 52.809 1.00 22.94 178 TYR B CA 1
ATOM 3666 C C . TYR B 1 181 ? 9.542 16.393 53.204 1.00 25.01 178 TYR B C 1
ATOM 3667 O O . TYR B 1 181 ? 9.682 16.757 54.393 1.00 25.39 178 TYR B O 1
ATOM 3676 N N . HIS B 1 182 ? 9.125 17.215 52.220 1.00 24.34 179 HIS B N 1
ATOM 3677 C CA . HIS B 1 182 ? 8.932 18.651 52.480 1.00 23.96 179 HIS B CA 1
ATOM 3678 C C . HIS B 1 182 ? 7.625 18.927 53.132 1.00 23.65 179 HIS B C 1
ATOM 3679 O O . HIS B 1 182 ? 7.554 19.777 54.022 1.00 23.25 179 HIS B O 1
ATOM 3686 N N . TRP B 1 183 ? 6.604 18.170 52.743 1.00 23.79 180 TRP B N 1
ATOM 3687 C CA . TRP B 1 183 ? 5.265 18.310 53.325 1.00 25.03 180 TRP B CA 1
ATOM 3688 C C . TRP B 1 183 ? 5.305 17.997 54.815 1.00 25.03 180 TRP B C 1
ATOM 3689 O O . TRP B 1 183 ? 4.661 18.679 55.622 1.00 24.58 180 TRP B O 1
ATOM 3700 N N . TYR B 1 184 ? 6.104 17.000 55.191 1.00 26.64 181 TYR B N 1
ATOM 3701 C CA . TYR B 1 184 ? 6.207 16.540 56.583 1.00 27.48 181 TYR B CA 1
ATOM 3702 C C . TYR B 1 184 ? 7.029 17.525 57.430 1.00 28.02 181 TYR B C 1
ATOM 3703 O O . TYR B 1 184 ? 6.618 17.923 58.538 1.00 27.02 181 TYR B O 1
ATOM 3712 N N . THR B 1 185 ? 8.187 17.906 56.899 1.00 28.51 182 THR B N 1
ATOM 3713 C CA . THR B 1 185 ? 9.106 18.820 57.594 1.00 31.36 182 THR B CA 1
ATOM 3714 C C . THR B 1 185 ? 8.571 20.268 57.646 1.00 30.84 182 THR B C 1
ATOM 3715 O O . THR B 1 185 ? 9.034 21.056 58.481 1.00 30.34 182 THR B O 1
ATOM 3719 N N . ALA B 1 186 ? 7.623 20.602 56.759 1.00 28.26 183 ALA B N 1
ATOM 3720 C CA . ALA B 1 186 ? 6.848 21.839 56.893 1.00 28.97 183 ALA B CA 1
ATOM 3721 C C . ALA B 1 186 ? 5.647 21.688 57.852 1.00 30.88 183 ALA B C 1
ATOM 3722 O O . ALA B 1 186 ? 4.917 22.656 58.078 1.00 30.61 183 ALA B O 1
ATOM 3724 N N . GLY B 1 187 ? 5.431 20.498 58.417 1.00 29.50 184 GLY B N 1
ATOM 3725 C CA . GLY B 1 187 ? 4.348 20.302 59.362 1.00 29.41 184 GLY B CA 1
ATOM 3726 C C . GLY B 1 187 ? 2.989 20.556 58.744 1.00 31.25 184 GLY B C 1
ATOM 3727 O O . GLY B 1 187 ? 2.068 21.035 59.413 1.00 31.19 184 GLY B O 1
ATOM 3728 N N . GLU B 1 188 ? 2.857 20.225 57.462 1.00 31.61 185 GLU B N 1
ATOM 3729 C CA . GLU B 1 188 ? 1.611 20.437 56.748 1.00 31.01 185 GLU B CA 1
ATOM 3730 C C . GLU B 1 188 ? 0.606 19.318 57.051 1.00 33.12 185 GLU B C 1
ATOM 3731 O O . GLU B 1 188 ? 0.923 18.328 57.719 1.00 32.69 185 GLU B O 1
ATOM 3737 N N . HIS B 1 189 ? -0.615 19.527 56.565 1.00 36.56 186 HIS B N 1
ATOM 3738 C CA . HIS B 1 189 ? -1.792 18.701 56.825 1.00 36.19 186 HIS B CA 1
ATOM 3739 C C . HIS B 1 189 ? -2.288 18.183 55.495 1.00 35.57 186 HIS B C 1
ATOM 3740 O O . HIS B 1 189 ? -2.034 18.774 54.440 1.00 34.77 186 HIS B O 1
ATOM 3747 N N . GLU B 1 190 ? -2.994 17.067 55.522 1.00 35.44 187 GLU B N 1
ATOM 3748 C CA . GLU B 1 190 ? -3.548 16.461 54.318 1.00 36.00 187 GLU B CA 1
ATOM 3749 C C . GLU B 1 190 ? -4.398 17.424 53.461 1.00 36.38 187 GLU B C 1
ATOM 3750 O O . GLU B 1 190 ? -4.360 17.343 52.236 1.00 34.43 187 GLU B O 1
ATOM 3756 N N . ASP B 1 191 ? -5.179 18.296 54.103 1.00 37.55 188 ASP B N 1
ATOM 3757 C CA . ASP B 1 191 ? -6.104 19.207 53.389 1.00 39.66 188 ASP B CA 1
ATOM 3758 C C . ASP B 1 191 ? -5.361 20.367 52.681 1.00 40.56 188 ASP B C 1
ATOM 3759 O O . ASP B 1 191 ? -5.868 20.949 51.705 1.00 40.91 188 ASP B O 1
ATOM 3764 N N . ASP B 1 192 ? -4.177 20.712 53.178 1.00 38.32 189 ASP B N 1
ATOM 3765 C CA . ASP B 1 192 ? -3.341 21.684 52.474 1.00 41.87 189 ASP B CA 1
ATOM 3766 C C . ASP B 1 192 ? -3.108 21.218 51.042 1.00 36.42 189 ASP B C 1
ATOM 3767 O O . ASP B 1 192 ? -3.206 22.011 50.126 1.00 33.06 189 ASP B O 1
ATOM 3772 N N . LEU B 1 193 ? -2.876 19.916 50.877 1.00 35.51 190 LEU B N 1
ATOM 3773 C CA . LEU B 1 193 ? -2.757 19.309 49.556 1.00 37.04 190 LEU B CA 1
ATOM 3774 C C . LEU B 1 193 ? -4.102 19.198 48.834 1.00 39.99 190 LEU B C 1
ATOM 3775 O O . LEU B 1 193 ? -4.222 19.568 47.661 1.00 41.17 190 LEU B O 1
ATOM 3780 N N . ALA B 1 194 ? -5.107 18.678 49.532 1.00 39.30 191 ALA B N 1
ATOM 3781 C CA . ALA B 1 194 ? -6.431 18.455 48.939 1.00 39.89 191 ALA B CA 1
ATOM 3782 C C . ALA B 1 194 ? -7.023 19.682 48.233 1.00 38.73 191 ALA B C 1
ATOM 3783 O O . ALA B 1 194 ? -7.635 19.561 47.163 1.00 38.51 191 ALA B O 1
ATOM 3785 N N . GLN B 1 195 ? -6.815 20.855 48.827 1.00 38.71 192 GLN B N 1
ATOM 3786 C CA . GLN B 1 195 ? -7.459 22.081 48.381 1.00 40.58 192 GLN B CA 1
ATOM 3787 C C . GLN B 1 195 ? -6.725 22.825 47.235 1.00 41.32 192 GLN B C 1
ATOM 3788 O O . GLN B 1 195 ? -7.084 23.955 46.884 1.00 41.84 192 GLN B O 1
ATOM 3794 N N . LEU B 1 196 ? -5.734 22.162 46.636 1.00 34.73 193 LEU B N 1
ATOM 3795 C CA . LEU B 1 196 ? -5.074 22.627 45.426 1.00 33.13 193 LEU B CA 1
ATOM 3796 C C . LEU B 1 196 ? -5.867 22.203 44.178 1.00 30.95 193 LEU B C 1
ATOM 3797 O O . LEU B 1 196 ? -6.347 21.065 44.105 1.00 27.96 193 LEU B O 1
ATOM 3802 N N . PRO B 1 197 ? -5.944 23.100 43.174 1.00 28.33 194 PRO B N 1
ATOM 3803 C CA . PRO B 1 197 ? -6.469 22.693 41.866 1.00 27.24 194 PRO B CA 1
ATOM 3804 C C . PRO B 1 197 ? -5.526 21.657 41.323 1.00 25.97 194 PRO B C 1
ATOM 3805 O O . PRO B 1 197 ? -4.356 21.752 41.575 1.00 27.77 194 PRO B O 1
ATOM 3809 N N . PRO B 1 198 ? -6.030 20.661 40.590 1.00 28.60 195 PRO B N 1
ATOM 3810 C CA . PRO B 1 198 ? -5.252 19.499 40.164 1.00 28.43 195 PRO B CA 1
ATOM 3811 C C . PRO B 1 198 ? -4.074 19.816 39.254 1.00 27.99 195 PRO B C 1
ATOM 3812 O O . PRO B 1 198 ? -3.099 19.052 39.182 1.00 28.95 195 PRO B O 1
ATOM 3816 N N . GLU B 1 199 ? -4.182 20.933 38.545 1.00 28.18 196 GLU B N 1
ATOM 3817 C CA . GLU B 1 199 ? -3.170 21.307 37.583 1.00 26.83 196 GLU B CA 1
ATOM 3818 C C . GLU B 1 199 ? -1.997 22.015 38.280 1.00 27.06 196 GLU B C 1
ATOM 3819 O O . GLU B 1 199 ? -0.954 22.187 37.686 1.00 24.26 196 GLU B O 1
ATOM 3825 N N . LYS B 1 200 ? -2.210 22.470 39.516 1.00 26.53 197 LYS B N 1
ATOM 3826 C CA . LYS B 1 200 ? -1.130 22.948 40.361 1.00 25.52 197 LYS B CA 1
ATOM 3827 C C . LYS B 1 200 ? -0.270 21.811 40.954 1.00 25.79 197 LYS B C 1
ATOM 3828 O O . LYS B 1 200 ? 0.852 22.070 41.397 1.00 27.72 197 LYS B O 1
ATOM 3834 N N . VAL B 1 201 ? -0.769 20.566 40.969 1.00 24.34 198 VAL B N 1
ATOM 3835 C CA . VAL B 1 201 ? 0.071 19.442 41.314 1.00 23.07 198 VAL B CA 1
ATOM 3836 C C . VAL B 1 201 ? 0.750 18.910 40.040 1.00 24.70 198 VAL B C 1
ATOM 3837 O O . VAL B 1 201 ? 0.181 18.102 39.285 1.00 24.27 198 VAL B O 1
ATOM 3841 N N . VAL B 1 202 ? 1.986 19.368 39.825 1.00 24.93 199 VAL B N 1
ATOM 3842 C CA . VAL B 1 202 ? 2.719 19.125 38.588 1.00 25.21 199 VAL B CA 1
ATOM 3843 C C . VAL B 1 202 ? 3.366 17.714 38.651 1.00 27.25 199 VAL B C 1
ATOM 3844 O O . VAL B 1 202 ? 3.182 16.899 37.744 1.00 24.02 199 VAL B O 1
ATOM 3848 N N . TYR B 1 203 ? 4.059 17.429 39.763 1.00 27.89 200 TYR B N 1
ATOM 3849 C CA . TYR B 1 203 ? 4.823 16.168 39.972 1.00 26.93 200 TYR B CA 1
ATOM 3850 C C . TYR B 1 203 ? 4.940 15.856 41.458 1.00 25.00 200 TYR B C 1
ATOM 3851 O O . TYR B 1 203 ? 4.828 16.747 42.294 1.00 23.87 200 TYR B O 1
ATOM 3860 N N . VAL B 1 204 ? 5.172 14.594 41.775 1.00 23.42 201 VAL B N 1
ATOM 3861 C CA . VAL B 1 204 ? 5.144 14.163 43.146 1.00 22.64 201 VAL B CA 1
ATOM 3862 C C . VAL B 1 204 ? 6.301 13.253 43.452 1.00 24.01 201 VAL B C 1
ATOM 3863 O O . VAL B 1 204 ? 6.594 12.366 42.663 1.00 23.04 201 VAL B O 1
ATOM 3867 N N . HIS B 1 205 ? 6.967 13.524 44.584 1.00 25.49 202 HIS B N 1
ATOM 3868 C CA . HIS B 1 205 ? 8.021 12.692 45.156 1.00 25.49 202 HIS B CA 1
ATOM 3869 C C . HIS B 1 205 ? 7.532 12.128 46.446 1.00 25.76 202 HIS B C 1
ATOM 3870 O O . HIS B 1 205 ? 6.760 12.766 47.158 1.00 24.13 202 HIS B O 1
ATOM 3877 N N . ILE B 1 206 ? 8.014 10.933 46.789 1.00 26.62 203 ILE B N 1
ATOM 3878 C CA . ILE B 1 206 ? 7.572 10.223 47.992 1.00 25.32 203 ILE B CA 1
ATOM 3879 C C . ILE B 1 206 ? 8.808 9.566 48.580 1.00 25.41 203 ILE B C 1
ATOM 3880 O O . ILE B 1 206 ? 9.705 9.192 47.835 1.00 26.47 203 ILE B O 1
ATOM 3885 N N . ASN B 1 207 ? 8.873 9.481 49.908 1.00 25.69 204 ASN B N 1
ATOM 3886 C CA . ASN B 1 207 ? 10.054 8.994 50.660 1.00 25.16 204 ASN B CA 1
ATOM 3887 C C . ASN B 1 207 ? 9.731 8.967 52.168 1.00 26.42 204 ASN B C 1
ATOM 3888 O O . ASN B 1 207 ? 8.621 9.309 52.547 1.00 28.80 204 ASN B O 1
ATOM 3893 N N . ASP B 1 208 ? 10.660 8.561 53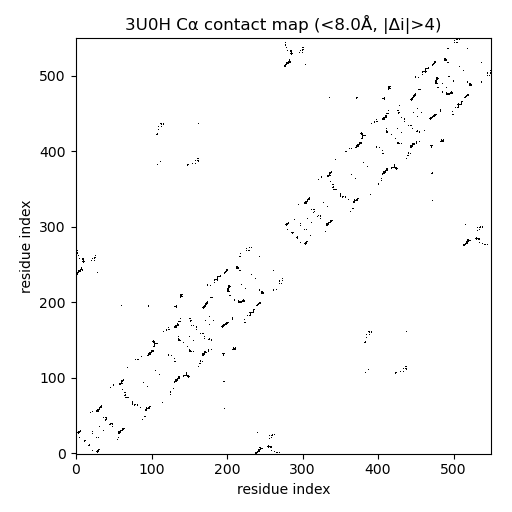.034 1.00 27.36 205 ASP B N 1
ATOM 3894 C CA . ASP B 1 208 ? 10.358 8.516 54.472 1.00 27.83 205 ASP B CA 1
ATOM 3895 C C . ASP B 1 208 ? 11.524 9.021 55.347 1.00 28.81 205 ASP B C 1
ATOM 3896 O O . ASP B 1 208 ? 12.578 9.401 54.821 1.00 29.37 205 ASP B O 1
ATOM 3901 N N . THR B 1 209 ? 11.291 9.028 56.670 1.00 28.58 206 THR B N 1
ATOM 3902 C CA . THR B 1 209 ? 12.279 9.376 57.724 1.00 28.61 206 THR B CA 1
ATOM 3903 C C . THR B 1 209 ? 11.729 8.955 59.116 1.00 29.83 206 THR B C 1
ATOM 3904 O O . THR B 1 209 ? 10.514 8.884 59.304 1.00 29.18 206 THR B O 1
ATOM 3908 N N . ARG B 1 210 ? 12.604 8.666 60.080 1.00 30.55 207 ARG B N 1
ATOM 3909 C CA . ARG B 1 210 ? 12.158 8.395 61.458 1.00 31.77 207 ARG B CA 1
ATOM 3910 C C . ARG B 1 210 ? 12.341 9.648 62.300 1.00 32.97 207 ARG B C 1
ATOM 3911 O O . ARG B 1 210 ? 11.856 9.741 63.423 1.00 32.71 207 ARG B O 1
ATOM 3919 N N . ASP B 1 211 ? 13.013 10.638 61.717 1.00 36.57 208 ASP B N 1
ATOM 3920 C CA . ASP B 1 211 ? 13.280 11.896 62.397 1.00 37.26 208 ASP B CA 1
ATOM 3921 C C . ASP B 1 211 ? 11.969 12.636 62.611 1.00 38.37 208 ASP B C 1
ATOM 3922 O O . ASP B 1 211 ? 10.982 12.395 61.907 1.00 35.85 208 ASP B O 1
ATOM 3927 N N . ALA B 1 212 ? 11.973 13.519 63.612 1.00 41.46 209 ALA B N 1
ATOM 3928 C CA . ALA B 1 212 ? 10.860 14.426 63.888 1.00 41.03 209 ALA B CA 1
ATOM 3929 C C . ALA B 1 212 ? 10.796 15.412 62.729 1.00 40.44 209 ALA B C 1
ATOM 3930 O O . ALA B 1 212 ? 11.682 15.401 61.865 1.00 40.84 209 ALA B O 1
ATOM 3932 N N . PRO B 1 213 ? 9.748 16.251 62.681 1.00 40.88 210 PRO B N 1
ATOM 3933 C CA . PRO B 1 213 ? 9.685 17.235 61.572 1.00 41.82 210 PRO B CA 1
ATOM 3934 C C . PRO B 1 213 ? 10.884 18.229 61.556 1.00 41.20 210 PRO B C 1
ATOM 3935 O O . PRO B 1 213 ? 11.401 18.591 60.495 1.00 40.15 210 PRO B O 1
ATOM 3939 N N . GLU B 1 214 ? 11.315 18.606 62.755 1.00 41.85 211 GLU B N 1
ATOM 3940 C CA . GLU B 1 214 ? 12.365 19.597 63.014 1.00 41.27 211 GLU B CA 1
ATOM 3941 C C . GLU B 1 214 ? 13.816 19.058 62.838 1.00 41.29 211 GLU B C 1
ATOM 3942 O O . GLU B 1 214 ? 14.777 19.840 62.690 1.00 36.22 211 GLU B O 1
ATOM 3948 N N . ASP B 1 215 ? 13.952 17.725 62.859 1.00 43.84 212 ASP B N 1
ATOM 3949 C CA . ASP B 1 215 ? 15.260 17.028 62.795 1.00 44.72 212 ASP B CA 1
ATOM 3950 C C . ASP B 1 215 ? 15.627 16.531 61.390 1.00 42.89 212 ASP B C 1
ATOM 3951 O O . ASP B 1 215 ? 16.779 16.659 60.969 1.00 39.20 212 ASP B O 1
ATOM 3956 N N . ALA B 1 216 ? 14.647 15.962 60.682 1.00 42.41 213 ALA B N 1
ATOM 3957 C CA . ALA B 1 216 ? 14.876 15.284 59.401 1.00 42.26 213 ALA B CA 1
ATOM 3958 C C . ALA B 1 216 ? 15.798 16.042 58.406 1.00 42.33 213 ALA B C 1
ATOM 3959 O O . ALA B 1 216 ? 15.540 17.221 58.086 1.00 45.82 213 ALA B O 1
ATOM 3961 N N . HIS B 1 217 ? 16.850 15.349 57.921 1.00 41.53 214 HIS B N 1
ATOM 3962 C CA . HIS B 1 217 ? 17.915 15.913 57.025 1.00 39.79 214 HIS B CA 1
ATOM 3963 C C . HIS B 1 217 ? 17.725 15.621 55.525 1.00 39.19 214 HIS B C 1
ATOM 3964 O O . HIS B 1 217 ? 17.392 14.481 55.128 1.00 38.81 214 HIS B O 1
ATOM 3971 N N . ASP B 1 218 ? 17.992 16.653 54.698 1.00 37.37 215 ASP B N 1
ATOM 3972 C CA . ASP B 1 218 ? 17.631 16.699 53.259 1.00 37.65 215 ASP B CA 1
ATOM 3973 C C . ASP B 1 218 ? 18.279 15.592 52.451 1.00 36.40 215 ASP B C 1
ATOM 3974 O O . ASP B 1 218 ? 17.625 15.011 51.566 1.00 32.20 215 ASP B O 1
ATOM 3979 N N . GLY B 1 219 ? 19.557 15.334 52.746 1.00 33.58 216 GLY B N 1
ATOM 3980 C CA . GLY B 1 219 ? 20.323 14.322 52.050 1.00 33.07 216 GLY B CA 1
ATOM 3981 C C . GLY B 1 219 ? 20.295 12.949 52.701 1.00 33.53 216 GLY B C 1
ATOM 3982 O O . GLY B 1 219 ? 21.053 12.052 52.289 1.00 31.36 216 GLY B O 1
ATOM 3983 N N . LYS B 1 220 ? 19.429 12.746 53.696 1.00 34.34 217 LYS B N 1
ATOM 3984 C CA . LYS B 1 220 ? 19.498 11.500 54.508 1.00 35.94 217 LYS B CA 1
ATOM 3985 C C . LYS B 1 220 ? 18.097 10.875 54.665 1.00 35.21 217 LYS B C 1
ATOM 3986 O O . LYS B 1 220 ? 17.597 10.667 55.781 1.00 34.77 217 LYS B O 1
ATOM 3992 N N . ARG B 1 221 ? 17.471 10.582 53.531 1.00 33.75 218 ARG B N 1
ATOM 3993 C CA . ARG B 1 221 ? 16.090 10.119 53.527 1.00 33.67 218 ARG B CA 1
ATOM 3994 C C . ARG B 1 221 ? 16.052 8.573 53.514 1.00 34.19 218 ARG B C 1
ATOM 3995 O O . ARG B 1 221 ? 17.103 7.917 53.447 1.00 32.39 218 ARG B O 1
ATOM 4003 N N . LEU B 1 222 ? 14.839 8.015 53.601 1.00 32.99 219 LEU B N 1
ATOM 4004 C CA . LEU B 1 222 ? 14.626 6.558 53.591 1.00 32.45 219 LEU B CA 1
ATOM 4005 C C . LEU B 1 222 ? 13.616 6.207 52.531 1.00 32.38 219 LEU B C 1
ATOM 4006 O O . LEU B 1 222 ? 12.911 7.106 52.002 1.00 29.02 219 LEU B O 1
ATOM 4011 N N . LEU B 1 223 ? 13.525 4.900 52.258 1.00 30.53 220 LEU B N 1
ATOM 4012 C CA . LEU B 1 223 ? 12.473 4.354 51.402 1.00 30.40 220 LEU B CA 1
ATOM 4013 C C . LEU B 1 223 ? 11.110 4.524 52.094 1.00 30.55 220 LEU B C 1
ATOM 4014 O O . LEU B 1 223 ? 11.021 4.421 53.319 1.00 31.04 220 LEU B O 1
ATOM 4019 N N . PRO B 1 224 ? 10.037 4.765 51.311 1.00 29.88 221 PRO B N 1
ATOM 4020 C CA . PRO B 1 224 ? 8.697 4.963 51.878 1.00 29.21 221 PRO B CA 1
ATOM 4021 C C . PRO B 1 224 ? 8.084 3.678 52.420 1.00 28.86 221 PRO B C 1
ATOM 4022 O O . PRO B 1 224 ? 8.142 2.643 51.767 1.00 26.97 221 PRO B O 1
ATOM 4026 N N . GLY B 1 225 ? 7.496 3.774 53.608 1.00 30.30 222 GLY B N 1
ATOM 4027 C CA . GLY B 1 225 ? 7.121 2.605 54.398 1.00 32.66 222 GLY B CA 1
ATOM 4028 C C . GLY B 1 225 ? 8.206 2.115 55.361 1.00 34.15 222 GLY B C 1
ATOM 4029 O O . GLY B 1 225 ? 8.099 1.009 55.906 1.00 34.16 222 GLY B O 1
ATOM 4030 N N . ASP B 1 226 ? 9.256 2.920 55.557 1.00 34.80 223 ASP B N 1
ATOM 4031 C CA . ASP B 1 226 ? 10.319 2.631 56.548 1.00 35.46 223 ASP B CA 1
ATOM 4032 C C . ASP B 1 226 ? 10.399 3.709 57.676 1.00 34.98 223 ASP B C 1
ATOM 4033 O O . ASP B 1 226 ? 11.330 3.673 58.493 1.00 32.84 223 ASP B O 1
ATOM 4038 N N . GLY B 1 227 ? 9.421 4.626 57.737 1.00 33.98 224 GLY B N 1
ATOM 4039 C CA . GLY B 1 227 ? 9.467 5.768 58.659 1.00 34.70 224 GLY B CA 1
ATOM 4040 C C . GLY B 1 227 ? 8.135 6.215 59.252 1.00 36.07 224 GLY B C 1
ATOM 4041 O O . GLY B 1 227 ? 7.165 5.480 59.226 1.00 37.34 224 GLY B O 1
ATOM 4042 N N . ARG B 1 228 ? 8.101 7.468 59.718 1.00 37.69 225 ARG B N 1
ATOM 4043 C CA A ARG B 1 228 ? 7.026 8.015 60.566 0.50 37.28 225 ARG B CA 1
ATOM 4044 C CA B ARG B 1 228 ? 7.008 7.993 60.552 0.50 37.31 225 ARG B CA 1
ATOM 4045 C C . ARG B 1 228 ? 6.051 8.965 59.820 1.00 36.63 225 ARG B C 1
ATOM 4046 O O . ARG B 1 228 ? 5.095 9.475 60.409 1.00 36.94 225 ARG B O 1
ATOM 4061 N N . ILE B 1 229 ? 6.269 9.216 58.532 1.00 34.85 226 ILE B N 1
ATOM 4062 C CA . ILE B 1 229 ? 5.407 10.191 57.817 1.00 34.57 226 ILE B CA 1
ATOM 4063 C C . ILE B 1 229 ? 4.059 9.550 57.435 1.00 35.29 226 ILE B C 1
ATOM 4064 O O . ILE B 1 229 ? 4.063 8.450 56.880 1.00 34.35 226 ILE B O 1
ATOM 4069 N N . PRO B 1 230 ? 2.908 10.226 57.718 1.00 34.92 227 PRO B N 1
ATOM 4070 C CA . PRO B 1 230 ? 1.659 9.653 57.202 1.00 33.37 227 PRO B CA 1
ATOM 4071 C C . PRO B 1 230 ? 1.564 9.733 55.659 1.00 33.15 227 PRO B C 1
ATOM 4072 O O . PRO B 1 230 ? 1.162 10.762 55.105 1.00 34.43 227 PRO B O 1
ATOM 4076 N N . LEU B 1 231 ? 1.919 8.643 54.977 1.00 29.64 228 LEU B N 1
ATOM 4077 C CA . LEU B 1 231 ? 1.995 8.646 53.514 1.00 27.10 228 LEU B CA 1
ATOM 4078 C C . LEU B 1 231 ? 0.651 8.402 52.849 1.00 27.23 228 LEU B C 1
ATOM 4079 O O . LEU B 1 231 ? 0.411 8.846 51.728 1.00 25.06 228 LEU B O 1
ATOM 4084 N N . VAL B 1 232 ? -0.227 7.685 53.547 1.00 28.10 229 VAL B N 1
ATOM 4085 C CA . VAL B 1 232 ? -1.573 7.447 53.026 1.00 27.77 229 VAL B CA 1
ATOM 4086 C C . VAL B 1 232 ? -2.379 8.754 52.965 1.00 26.56 229 VAL B C 1
ATOM 4087 O O . VAL B 1 232 ? -3.020 9.007 51.962 1.00 24.42 229 VAL B O 1
ATOM 4091 N N . PRO B 1 233 ? -2.369 9.560 54.049 1.00 26.87 230 PRO B N 1
ATOM 4092 C CA . PRO B 1 233 ? -2.953 10.908 53.946 1.00 26.99 230 PRO B CA 1
ATOM 4093 C C . PRO B 1 233 ? -2.265 11.797 52.903 1.00 27.02 230 PRO B C 1
ATOM 4094 O O . PRO B 1 233 ? -2.883 12.720 52.362 1.00 26.31 230 PRO B O 1
ATOM 4098 N N . PHE B 1 234 ? -0.990 11.519 52.646 1.00 27.45 231 PHE B N 1
ATOM 4099 C CA . PHE B 1 234 ? -0.228 12.257 51.654 1.00 27.69 231 PHE B CA 1
ATOM 4100 C C . PHE B 1 234 ? -0.827 12.034 50.278 1.00 29.34 231 PHE B C 1
ATOM 4101 O O . PHE B 1 234 ? -1.084 13.010 49.555 1.00 29.20 231 PHE B O 1
ATOM 4109 N N . LEU B 1 235 ? -1.033 10.768 49.913 1.00 29.35 232 LEU B N 1
ATOM 4110 C CA . LEU B 1 235 ? -1.539 10.453 48.577 1.00 30.63 232 LEU B CA 1
ATOM 4111 C C . LEU B 1 235 ? -3.051 10.684 48.446 1.00 32.75 232 LEU B C 1
ATOM 4112 O O . LEU B 1 235 ? -3.531 10.932 47.333 1.00 33.04 232 LEU B O 1
ATOM 4117 N N . ARG B 1 236 ? -3.795 10.579 49.559 1.00 32.31 233 ARG B N 1
ATOM 4118 C CA . ARG B 1 236 ? -5.245 10.876 49.556 1.00 32.12 233 ARG B CA 1
ATOM 4119 C C . ARG B 1 236 ? -5.520 12.383 49.332 1.00 30.93 233 ARG B C 1
ATOM 4120 O O . ARG B 1 236 ? -6.511 12.755 48.704 1.00 29.26 233 ARG B O 1
ATOM 4128 N N . GLY B 1 237 ? -4.641 13.241 49.846 1.00 29.60 234 GLY B N 1
ATOM 4129 C CA . GLY B 1 237 ? -4.757 14.675 49.624 1.00 30.31 234 GLY B CA 1
ATOM 4130 C C . GLY B 1 237 ? -4.426 15.051 48.185 1.00 30.40 234 GLY B C 1
ATOM 4131 O O . GLY B 1 237 ? -5.058 15.929 47.600 1.00 34.10 234 GLY B O 1
ATOM 4132 N N . LEU B 1 238 ? -3.411 14.399 47.634 1.00 27.27 235 LEU B N 1
ATOM 4133 C CA . LEU B 1 238 ? -3.076 14.551 46.243 1.00 26.53 235 LEU B CA 1
ATOM 4134 C C . LEU B 1 238 ? -4.201 13.980 45.390 1.00 26.80 235 LEU B C 1
ATOM 4135 O O . LEU B 1 238 ? -4.679 14.645 44.478 1.00 27.85 235 LEU B O 1
ATOM 4140 N N . TYR B 1 239 ? -4.658 12.777 45.714 1.00 27.59 236 TYR B N 1
ATOM 4141 C CA . TYR B 1 239 ? -5.713 12.118 44.935 1.00 30.17 236 TYR B CA 1
ATOM 4142 C C . TYR B 1 239 ? -6.954 13.001 44.856 1.00 30.25 236 TYR B C 1
ATOM 4143 O O . TYR B 1 239 ? -7.457 13.242 43.765 1.00 28.78 236 TYR B O 1
ATOM 4152 N N . LEU B 1 240 ? -7.430 13.474 46.010 1.00 30.94 237 LEU B N 1
ATOM 4153 C CA . LEU B 1 240 ? -8.645 14.296 46.087 1.00 31.71 237 LEU B CA 1
ATOM 4154 C C . LEU B 1 240 ? -8.415 15.681 45.435 1.00 30.96 237 LEU B C 1
ATOM 4155 O O . LEU B 1 240 ? -9.356 16.276 44.898 1.00 35.10 237 LEU B O 1
ATOM 4160 N N . ALA B 1 241 ? -7.180 16.163 45.424 1.00 27.65 238 ALA B N 1
ATOM 4161 C CA . ALA B 1 241 ? -6.837 17.352 44.635 1.00 26.57 238 ALA B CA 1
ATOM 4162 C C . ALA B 1 241 ? -7.056 17.069 43.140 1.00 25.37 238 ALA B C 1
ATOM 4163 O O . ALA B 1 241 ? -7.250 17.993 42.365 1.00 25.38 238 ALA B O 1
ATOM 4165 N N . GLY B 1 242 ? -7.025 15.790 42.754 1.00 24.91 239 GLY B N 1
ATOM 4166 C CA . GLY B 1 242 ? -7.166 15.360 41.363 1.00 24.72 239 GLY B CA 1
ATOM 4167 C C . GLY B 1 242 ? -5.883 14.983 40.607 1.00 25.88 239 GLY B C 1
ATOM 4168 O O . GLY B 1 242 ? -5.940 14.752 39.405 1.00 27.11 239 GLY B O 1
ATOM 4169 N N . TYR B 1 243 ? -4.732 14.897 41.282 1.00 25.80 240 TYR B N 1
ATOM 4170 C CA . TYR B 1 243 ? -3.479 14.460 40.623 1.00 26.87 240 TYR B CA 1
ATOM 4171 C C . TYR B 1 243 ? -3.605 13.031 40.093 1.00 27.65 240 TYR B C 1
ATOM 4172 O O . TYR B 1 243 ? -4.120 12.132 40.812 1.00 28.40 240 TYR B O 1
ATOM 4181 N N . ARG B 1 244 ? -3.122 12.805 38.867 1.00 28.22 241 ARG B N 1
ATOM 4182 C CA . ARG B 1 244 ? -3.221 11.477 38.251 1.00 29.99 241 ARG B CA 1
ATOM 4183 C C . ARG B 1 244 ? -1.952 10.846 37.684 1.00 31.17 241 ARG B C 1
ATOM 4184 O O . ARG B 1 244 ? -1.973 9.703 37.278 1.00 38.15 241 ARG B O 1
ATOM 4192 N N . GLY B 1 245 ? -0.837 11.526 37.674 1.00 29.05 242 GLY B N 1
ATOM 4193 C CA . GLY B 1 245 ? 0.302 10.921 37.011 1.00 29.49 242 GLY B CA 1
ATOM 4194 C C . GLY B 1 245 ? 1.217 10.071 37.891 1.00 28.32 242 GLY B C 1
ATOM 4195 O O . GLY B 1 245 ? 0.747 9.370 38.794 1.00 26.27 242 GLY B O 1
ATOM 4196 N N . PRO B 1 246 ? 2.543 10.142 37.619 1.00 26.48 243 PRO B N 1
ATOM 4197 C CA . PRO B 1 246 ? 3.583 9.407 38.337 1.00 24.93 243 PRO B CA 1
ATOM 4198 C C . PRO B 1 246 ? 3.862 10.001 39.710 1.00 25.22 243 PRO B C 1
ATOM 4199 O O . PRO B 1 246 ? 3.780 11.239 39.909 1.00 26.20 243 PRO B O 1
ATOM 4203 N N . VAL B 1 247 ? 4.148 9.105 40.642 1.00 24.48 244 VAL B N 1
ATOM 4204 C CA . VAL B 1 247 ? 4.583 9.414 42.003 1.00 24.18 244 VAL B CA 1
ATOM 4205 C C . VAL B 1 247 ? 5.984 8.784 42.131 1.00 22.97 244 VAL B C 1
ATOM 4206 O O . VAL B 1 247 ? 6.076 7.582 42.170 1.00 21.16 244 VAL B O 1
ATOM 4210 N N . ALA B 1 248 ? 7.062 9.588 42.134 1.00 24.22 245 ALA B N 1
ATOM 4211 C CA . ALA B 1 248 ? 8.488 9.081 42.179 1.00 24.36 245 ALA B CA 1
ATOM 4212 C C . ALA B 1 248 ? 9.117 9.002 43.586 1.00 23.46 245 ALA B C 1
ATOM 4213 O O . ALA B 1 248 ? 8.993 9.899 44.395 1.00 20.82 245 ALA B O 1
ATOM 4215 N N . ALA B 1 249 ? 9.801 7.896 43.851 1.00 25.42 246 ALA B N 1
ATOM 4216 C CA . ALA B 1 249 ? 10.513 7.714 45.116 1.00 27.13 246 ALA B CA 1
ATOM 4217 C C . ALA B 1 249 ? 11.909 8.397 45.120 1.00 29.32 246 ALA B C 1
ATOM 4218 O O . ALA B 1 249 ? 12.912 7.732 44.861 1.00 33.66 246 ALA B O 1
ATOM 4220 N N . GLU B 1 250 ? 11.987 9.708 45.390 1.00 30.01 247 GLU B N 1
ATOM 4221 C CA . GLU B 1 250 ? 13.298 10.387 45.469 1.00 30.61 247 GLU B CA 1
ATOM 4222 C C . GLU B 1 250 ? 13.845 10.231 46.887 1.00 28.94 247 GLU B C 1
ATOM 4223 O O . GLU B 1 250 ? 13.428 10.956 47.802 1.00 29.70 247 GLU B O 1
ATOM 4229 N N . VAL B 1 251 ? 14.764 9.281 47.049 1.00 26.18 248 VAL B N 1
ATOM 4230 C CA . VAL B 1 251 ? 15.420 9.002 48.326 1.00 25.93 248 VAL B CA 1
ATOM 4231 C C . VAL B 1 251 ? 16.910 9.404 48.236 1.00 26.18 248 VAL B C 1
ATOM 4232 O O . VAL B 1 251 ? 17.774 8.551 48.075 1.00 27.58 248 VAL B O 1
ATOM 4236 N N . LEU B 1 252 ? 17.213 10.694 48.354 1.00 27.26 249 LEU B N 1
ATOM 4237 C CA . LEU B 1 252 ? 18.605 11.152 48.361 1.00 28.85 249 LEU B CA 1
ATOM 4238 C C . LEU B 1 252 ? 19.333 10.583 49.581 1.00 30.95 249 LEU B C 1
ATOM 4239 O O . LEU B 1 252 ? 18.772 10.459 50.694 1.00 29.91 249 LEU B O 1
ATOM 4244 N N . HIS B 1 253 ? 20.587 10.225 49.381 1.00 32.29 250 HIS B N 1
ATOM 4245 C CA . HIS B 1 253 ? 21.300 9.557 50.442 1.00 33.96 250 HIS B CA 1
ATOM 4246 C C . HIS B 1 253 ? 22.786 9.734 50.241 1.00 36.27 250 HIS B C 1
ATOM 4247 O O . HIS B 1 253 ? 23.286 9.763 49.105 1.00 35.98 250 HIS B O 1
ATOM 4254 N N . GLU B 1 254 ? 23.489 9.893 51.360 1.00 37.75 251 GLU B N 1
ATOM 4255 C CA . GLU B 1 254 ? 24.930 10.063 51.362 1.00 39.80 251 GLU B CA 1
ATOM 4256 C C . GLU B 1 254 ? 25.558 8.676 51.471 1.00 38.39 251 GLU B C 1
ATOM 4257 O O . GLU B 1 254 ? 26.685 8.475 51.035 1.00 37.92 251 GLU B O 1
ATOM 4263 N N . THR B 1 255 ? 24.821 7.727 52.046 1.00 36.24 252 THR B N 1
ATOM 4264 C CA . THR B 1 255 ? 25.334 6.375 52.260 1.00 35.10 252 THR B CA 1
ATOM 4265 C C . THR B 1 255 ? 24.381 5.312 51.717 1.00 33.53 252 THR B C 1
ATOM 4266 O O . THR B 1 255 ? 23.158 5.462 51.794 1.00 31.61 252 THR B O 1
ATOM 4270 N N . PRO B 1 256 ? 24.948 4.208 51.207 1.00 35.20 253 PRO B N 1
ATOM 4271 C CA . PRO B 1 256 ? 24.199 3.199 50.472 1.00 36.32 253 PRO B CA 1
ATOM 4272 C C . PRO B 1 256 ? 22.963 2.680 51.212 1.00 37.62 253 PRO B C 1
ATOM 4273 O O . PRO B 1 256 ? 23.037 2.356 52.406 1.00 35.24 253 PRO B O 1
ATOM 4277 N N . LEU B 1 257 ? 21.853 2.589 50.476 1.00 38.57 254 LEU B N 1
ATOM 4278 C CA . LEU B 1 257 ? 20.629 1.934 50.941 1.00 37.93 254 LEU B CA 1
ATOM 4279 C C . LEU B 1 257 ? 20.855 0.411 50.857 1.00 38.14 254 LEU B C 1
ATOM 4280 O O . LEU B 1 257 ? 21.296 -0.094 49.826 1.00 36.57 254 LEU B O 1
ATOM 4285 N N . ASP B 1 258 ? 20.595 -0.336 51.922 1.00 38.30 255 ASP B N 1
ATOM 4286 C CA . ASP B 1 258 ? 20.942 -1.751 51.869 1.00 39.85 255 ASP B CA 1
ATOM 4287 C C . ASP B 1 258 ? 19.957 -2.512 50.965 1.00 37.83 255 ASP B C 1
ATOM 4288 O O . ASP B 1 258 ? 18.979 -1.948 50.477 1.00 38.07 255 ASP B O 1
ATOM 4293 N N . GLY B 1 259 ? 20.269 -3.775 50.704 1.00 38.17 256 GLY B N 1
ATOM 4294 C CA . GLY B 1 259 ? 19.650 -4.518 49.618 1.00 38.69 256 GLY B CA 1
ATOM 4295 C C . GLY B 1 259 ? 20.271 -4.110 48.291 1.00 38.04 256 GLY B C 1
ATOM 4296 O O . GLY B 1 259 ? 21.168 -3.269 48.246 1.00 38.65 256 GLY B O 1
ATOM 4297 N N . THR B 1 260 ? 19.805 -4.721 47.207 1.00 36.30 257 THR B N 1
ATOM 4298 C CA . THR B 1 260 ? 20.306 -4.402 45.877 1.00 35.01 257 THR B CA 1
ATOM 4299 C C . THR B 1 260 ? 19.438 -3.321 45.273 1.00 34.35 257 THR B C 1
ATOM 4300 O O . THR B 1 260 ? 18.433 -2.936 45.864 1.00 33.76 257 THR B O 1
ATOM 4304 N N . GLY B 1 261 ? 19.818 -2.838 44.097 1.00 33.11 258 GLY B N 1
ATOM 4305 C CA . GLY B 1 261 ? 18.961 -1.917 43.338 1.00 34.02 258 GLY B CA 1
ATOM 4306 C C . GLY B 1 261 ? 17.670 -2.575 42.843 1.00 34.55 258 GLY B C 1
ATOM 4307 O O . GLY B 1 261 ? 16.608 -1.967 42.892 1.00 30.55 258 GLY B O 1
ATOM 4308 N N . GLU B 1 262 ? 17.779 -3.833 42.394 1.00 35.70 259 GLU B N 1
ATOM 4309 C CA . GLU B 1 262 ? 16.662 -4.596 41.825 1.00 34.84 259 GLU B CA 1
ATOM 4310 C C . GLU B 1 262 ? 15.610 -4.871 42.903 1.00 34.63 259 GLU B C 1
ATOM 4311 O O . GLU B 1 262 ? 14.427 -4.898 42.604 1.00 36.08 259 GLU B O 1
ATOM 4317 N N . SER B 1 263 ? 16.047 -5.058 44.151 1.00 34.05 260 SER B N 1
ATOM 4318 C CA . SER B 1 263 ? 15.144 -5.319 45.288 1.00 31.02 260 SER B CA 1
ATOM 4319 C C . SER B 1 263 ? 14.383 -4.047 45.720 1.00 29.30 260 SER B C 1
ATOM 4320 O O . SER B 1 263 ? 13.170 -4.043 45.827 1.00 28.22 260 SER B O 1
ATOM 4323 N N . ARG B 1 264 ? 15.108 -2.978 45.998 1.00 28.25 261 ARG B N 1
ATOM 4324 C CA . ARG B 1 264 ? 14.474 -1.727 46.397 1.00 29.28 261 ARG B CA 1
ATOM 4325 C C . ARG B 1 264 ? 13.453 -1.334 45.324 1.00 27.89 261 ARG B C 1
ATOM 4326 O O . ARG B 1 264 ? 12.286 -1.136 45.634 1.00 25.55 261 ARG B O 1
ATOM 4334 N N . ALA B 1 265 ? 13.903 -1.297 44.069 1.00 28.23 262 ALA B N 1
ATOM 4335 C CA . ALA B 1 265 ? 13.074 -0.939 42.907 1.00 29.67 262 ALA B CA 1
ATOM 4336 C C . ALA B 1 265 ? 11.774 -1.747 42.806 1.00 30.90 262 ALA B C 1
ATOM 4337 O O . ALA B 1 265 ? 10.671 -1.183 42.709 1.00 29.68 262 ALA B O 1
ATOM 4339 N N . ARG B 1 266 ? 11.908 -3.067 42.814 1.00 30.45 263 ARG B N 1
ATOM 4340 C CA . ARG B 1 266 ? 10.729 -3.934 42.756 1.00 31.77 263 ARG B CA 1
ATOM 4341 C C . ARG B 1 266 ? 9.857 -3.731 44.006 1.00 31.66 263 ARG B C 1
ATOM 4342 O O . ARG B 1 266 ? 8.630 -3.611 43.885 1.00 31.53 263 ARG B O 1
ATOM 4350 N N . LEU B 1 267 ? 10.490 -3.655 45.188 1.00 32.66 264 LEU B N 1
ATOM 4351 C CA . LEU B 1 267 ? 9.753 -3.509 46.464 1.00 32.76 264 LEU B CA 1
ATOM 4352 C C . LEU B 1 267 ? 9.029 -2.201 46.520 1.00 30.66 264 LEU B C 1
ATOM 4353 O O . LEU B 1 267 ? 7.918 -2.136 47.043 1.00 30.00 264 LEU B O 1
ATOM 4358 N N . VAL B 1 268 ? 9.663 -1.151 46.012 1.00 29.92 265 VAL B N 1
ATOM 4359 C CA . VAL B 1 268 ? 9.028 0.154 46.031 1.00 28.30 265 VAL B CA 1
ATOM 4360 C C . VAL B 1 268 ? 7.720 0.120 45.222 1.00 27.41 265 VAL B C 1
ATOM 4361 O O . VAL B 1 268 ? 6.672 0.523 45.726 1.00 26.30 265 VAL B O 1
ATOM 4365 N N . ARG B 1 269 ? 7.758 -0.421 44.008 1.00 26.86 266 ARG B N 1
ATOM 4366 C CA . ARG B 1 269 ? 6.568 -0.414 43.200 1.00 26.74 266 ARG B CA 1
ATOM 4367 C C . ARG B 1 269 ? 5.406 -0.944 44.026 1.00 26.47 266 ARG B C 1
ATOM 4368 O O . ARG B 1 269 ? 4.352 -0.295 44.088 1.00 25.09 266 ARG B O 1
ATOM 4376 N N . GLU B 1 270 ? 5.635 -2.072 44.703 1.00 25.64 267 GLU B N 1
ATOM 4377 C CA . GLU B 1 270 ? 4.587 -2.799 45.443 1.00 28.20 267 GLU B CA 1
ATOM 4378 C C . GLU B 1 270 ? 4.020 -2.045 46.632 1.00 27.25 267 GLU B C 1
ATOM 4379 O O . GLU B 1 270 ? 2.808 -1.898 46.750 1.00 27.44 267 GLU B O 1
ATOM 4385 N N . ARG B 1 271 ? 4.870 -1.583 47.530 1.00 27.91 268 ARG B N 1
ATOM 4386 C CA . ARG B 1 271 ? 4.387 -0.741 48.631 1.00 30.22 268 ARG B CA 1
ATOM 4387 C C . ARG B 1 271 ? 3.773 0.580 48.119 1.00 29.70 268 ARG B C 1
ATOM 4388 O O . ARG B 1 271 ? 2.951 1.186 48.810 1.00 29.29 268 ARG B O 1
ATOM 4396 N N . LEU B 1 272 ? 4.153 1.009 46.914 1.00 29.23 269 LEU B N 1
ATOM 4397 C CA . LEU B 1 272 ? 3.562 2.222 46.307 1.00 30.62 269 LEU B CA 1
ATOM 4398 C C . LEU B 1 272 ? 2.098 1.945 45.831 1.00 31.20 269 LEU B C 1
ATOM 4399 O O . LEU B 1 272 ? 1.148 2.720 46.103 1.00 27.09 269 LEU B O 1
ATOM 4404 N N . GLU B 1 273 ? 1.907 0.802 45.180 1.00 31.24 270 GLU B N 1
ATOM 4405 C CA . GLU B 1 273 ? 0.590 0.450 44.694 1.00 29.63 270 GLU B CA 1
ATOM 4406 C C . GLU B 1 273 ? -0.407 0.309 45.857 1.00 27.74 270 GLU B C 1
ATOM 4407 O O . GLU B 1 273 ? -1.533 0.813 45.787 1.00 26.49 270 GLU B O 1
ATOM 4413 N N . LYS B 1 274 ? 0.035 -0.309 46.945 1.00 25.75 271 LYS B N 1
ATOM 4414 C CA . LYS B 1 274 ? -0.834 -0.516 48.090 1.00 25.95 271 LYS B CA 1
ATOM 4415 C C . LYS B 1 274 ? -1.114 0.803 48.805 1.00 25.29 271 LYS B C 1
ATOM 4416 O O . LYS B 1 274 ? -2.256 1.091 49.146 1.00 25.78 271 LYS B O 1
ATOM 4422 N N . LEU B 1 275 ? -0.095 1.612 49.039 1.00 24.72 272 LEU B N 1
ATOM 4423 C CA . LEU B 1 275 ? -0.352 2.939 49.607 1.00 25.10 272 LEU B CA 1
ATOM 4424 C C . LEU B 1 275 ? -1.342 3.705 48.757 1.00 25.16 272 LEU B C 1
ATOM 4425 O O . LEU B 1 275 ? -2.179 4.426 49.288 1.00 25.01 272 LEU B O 1
ATOM 4430 N N . ILE B 1 276 ? -1.246 3.535 47.440 1.00 25.95 273 ILE B N 1
ATOM 4431 C CA . ILE B 1 276 ? -2.109 4.248 46.497 1.00 26.69 273 ILE B CA 1
ATOM 4432 C C . ILE B 1 276 ? -3.555 3.687 46.439 1.00 27.82 273 ILE B C 1
ATOM 4433 O O . ILE B 1 276 ? -4.482 4.413 46.059 1.00 28.22 273 ILE B O 1
ATOM 4438 N N . ALA B 1 277 ? -3.750 2.424 46.833 1.00 27.87 274 ALA B N 1
ATOM 4439 C CA . ALA B 1 277 ? -5.114 1.871 47.055 1.00 29.18 274 ALA B CA 1
ATOM 4440 C C . ALA B 1 277 ? -5.738 2.396 48.356 1.00 30.40 274 ALA B C 1
ATOM 4441 O O . ALA B 1 277 ? -6.911 2.813 48.364 1.00 30.75 274 ALA B O 1
ATOM 4443 N N . LEU B 1 278 ? -4.951 2.346 49.445 1.00 31.65 275 LEU B N 1
ATOM 4444 C CA . LEU B 1 278 ? -5.337 2.900 50.761 1.00 31.97 275 LEU B CA 1
ATOM 4445 C C . LEU B 1 278 ? -5.734 4.383 50.608 1.00 32.88 275 LEU B C 1
ATOM 4446 O O . LEU B 1 278 ? -6.748 4.825 51.154 1.00 32.60 275 LEU B O 1
ATOM 4451 N N . ALA B 1 279 ? -4.955 5.147 49.847 1.00 33.13 276 ALA B N 1
ATOM 4452 C CA . ALA B 1 279 ? -5.290 6.547 49.602 1.00 34.17 276 ALA B CA 1
ATOM 4453 C C . ALA B 1 279 ? -6.643 6.704 48.906 1.00 36.84 276 ALA B C 1
ATOM 4454 O O . ALA B 1 279 ? -7.457 7.559 49.280 1.00 37.05 276 ALA B O 1
ATOM 4456 N N . LYS B 1 280 ? -6.878 5.844 47.918 1.00 39.31 277 LYS B N 1
ATOM 4457 C CA . LYS B 1 280 ? -7.984 5.993 46.985 1.00 41.19 277 LYS B CA 1
ATOM 4458 C C . LYS B 1 280 ? -9.327 5.475 47.487 1.00 41.25 277 LYS B C 1
ATOM 4459 O O . LYS B 1 280 ? -10.294 5.454 46.740 1.00 37.99 277 LYS B O 1
ATOM 4465 N N . GLY B 1 281 ? -9.375 5.036 48.743 1.00 43.81 278 GLY B N 1
ATOM 4466 C CA . GLY B 1 281 ? -10.614 4.570 49.360 1.00 44.40 278 GLY B CA 1
ATOM 4467 C C . GLY B 1 281 ? -10.975 3.150 48.970 1.00 46.59 278 GLY B C 1
ATOM 4468 O O . GLY B 1 281 ? -10.602 2.686 47.890 1.00 48.31 278 GLY B O 1
#

Foldseek 3Di:
DAAEEEPVLAPDDQPVVVLVLCLVLPHAEYADELVNLVVVCVVPNLVVSLVNVVRNHAYAEYAQPDDLPDDPVRLVVSLVVRLVSVVSNVSRHYQEYEEEDQFFEDDCVVVLLSSLASVLSSQVSCVVVHAYAYEAAAADVRNPYDGGAGRDQVRVVVSCVSNVHPRYAHAEELLSCQLNVHFLQVLLVAALSRHRHYEYWEDADHSHPDDPQATHQHPPYDRPLLSVLLSNVNSPHDGYYYHPGHRDDDDPDHSNVSSNVSRVVVVVSNVSSVD/DAAEEDCLLAPDPQPVVQLVLCLVLPHAEYEDALVNVVVCCVVPNLVVVLVSVVSNHAYAAYAQPADLPDDPVRLVVSLVVRLVSVVSNVSRHHQEYEEEDQQFEDDCVVVLLSSLQSVLSSLVSCVVVHAYAYEAAAADVRQPYDGGAGQAPVRVVVSCVSNVHPHYAHAEELLSCQLNVHFLQSLQPAALSNHNAAEYWADQDHSHPDDDQQTHHPPPYDGPVLSVLLSNVNSPHDGYHYHDRHYPDDDDDHSSVSSSVNRVVVVVSNVSSVD